Protein AF-0000000075673174 (afdb_homodimer)

Radius of gyration: 34.33 Å; Cα contacts (8 Å, |Δi|>4): 1190; chains: 2; bounding box: 120×98×79 Å

Secondary structure (DSSP, 8-state):
-------------HHHHHHHHHHHHHHHHHHHHHHHHHHHHHHHHHHHHHHHHHHHHHHHHHHHHHTT----HHHHHHHHHHHHHHHHHHHHHTT----TTGGGSPPB----SSS-EEEEEEE----SSSPP-TTTHHHHHHHHHHHHHTTEEEEEEES--HHHHHHHHHHHHHS--TT-SEEEEEEEEEB-SSEEE-TTS-EEEHHHHHGGGSTTT-GGGTTS-EEEEEEEE--GGGGSS-----B------B----SSSEEEEES--TT------SS--HHHHHHHHHHHHHTTTS-HHHHHHHHHHHIIIII----EEEE---SB------/-------------HHHHHHHHHHHHHHHHHHHHHHHHHHHHHHHHHHHHHHHHHHHHHHHHHHHHHHHHS--HHHHHHHHHHHHHHHHHHHHHTT----TTGGGSPPB-----SS-EEEEEEE----SSSPP-TTTHHHHHHHHHHHHHTTEEEEEEES--HHHHHHHHHHHHHS--TT-SEEEEEEEEEB-SSEEE-TTS-EEEHHHHHGGGSTTT-GGGTTS-EEEEEEEE--GGGGS---S---------B----SSSEEEEES--TT------SS--HHHHHHHHHHHHHTTTS-HHHHHHHHHHHIIIII----EEEE---SB------

InterPro domains:
  IPR001309 Peptidase C14, p20 domain [PS50208] (115-237)
  IPR002398 Peptidase C14 family [PTHR10454] (51-331)
  IPR011600 Peptidase C14, caspase domain [PF00656] (116-330)
  IPR015917 Peptidase C14A, caspase catalytic domain [PR00376] (115-128)
  IPR015917 Peptidase C14A, caspase catalytic domain [PR00376] (133-151)
  IPR015917 Peptidase C14A, caspase catalytic domain [PR00376] (151-169)
  IPR015917 Peptidase C14A, caspase catalytic domain [PR00376] (183-191)
  IPR015917 Peptidase C14A, caspase catalytic domain [PR00376] (218-236)
  IPR015917 Peptidase C14A, caspase catalytic domain [PR00376] (323-332)
  IPR015917 Peptidase C14A, caspase catalytic domain [SM00115] (108-333)
  IPR016129 Peptidase family C14A, His active site [PS01121] (177-191)
  IPR029030 Caspase-like domain superfamily [SSF52129] (106-332)
  IPR033139 Peptidase family C14A, cysteine active site [PS01122] (224-235)

pLDDT: mean 72.66, std 25.07, range [25.36, 98.56]

Structure (mmCIF, N/CA/C/O backbone):
data_AF-0000000075673174-model_v1
#
loop_
_entity.id
_entity.type
_entity.pdbx_description
1 polymer Caspase-3-like
#
loop_
_atom_site.group_PDB
_atom_site.id
_atom_site.type_symbol
_atom_site.label_atom_id
_atom_site.label_alt_id
_atom_site.label_comp_id
_atom_site.label_asym_id
_atom_site.label_entity_id
_atom_site.label_seq_id
_atom_site.pdbx_PDB_ins_code
_atom_site.Cartn_x
_atom_site.Cartn_y
_atom_site.Cartn_z
_atom_site.occupancy
_atom_site.B_iso_or_equiv
_atom_site.auth_seq_id
_atom_site.auth_comp_id
_atom_site.auth_asym_id
_atom_site.auth_atom_id
_atom_site.pdbx_PDB_model_num
ATOM 1 N N . MET A 1 1 ? 95.5 70.625 6.941 1 25.73 1 MET A N 1
ATOM 2 C CA . MET A 1 1 ? 94.125 70.188 7.309 1 25.73 1 MET A CA 1
ATOM 3 C C . MET A 1 1 ? 93.312 69.938 6.066 1 25.73 1 MET A C 1
ATOM 5 O O . MET A 1 1 ? 92.688 70.812 5.5 1 25.73 1 MET A O 1
ATOM 9 N N . THR A 1 2 ? 93.812 69 5.137 1 30.03 2 THR A N 1
ATOM 10 C CA . THR A 1 2 ? 93.438 68.625 3.779 1 30.03 2 THR A CA 1
ATOM 11 C C . THR A 1 2 ? 92.125 67.875 3.779 1 30.03 2 THR A C 1
ATOM 13 O O . THR A 1 2 ? 91.938 66.938 4.527 1 30.03 2 THR A O 1
ATOM 16 N N . THR A 1 3 ? 90.938 68.562 3.412 1 28.03 3 THR A N 1
ATOM 17 C CA . THR A 1 3 ? 89.5 68.188 3.443 1 28.03 3 THR A CA 1
ATOM 18 C C . THR A 1 3 ? 89.25 67.062 2.482 1 28.03 3 THR A C 1
ATOM 20 O O . THR A 1 3 ? 89.438 67.188 1.272 1 28.03 3 THR A O 1
ATOM 23 N N . LYS A 1 4 ? 89.438 65.75 2.857 1 29.98 4 LYS A N 1
ATOM 24 C CA . LYS A 1 4 ? 89.188 64.5 2.102 1 29.98 4 LYS A CA 1
ATOM 25 C C . LYS A 1 4 ? 87.75 64.438 1.658 1 29.98 4 LYS A C 1
ATOM 27 O O . LYS A 1 4 ? 86.875 64.312 2.492 1 29.98 4 LYS A O 1
ATOM 32 N N . LYS A 1 5 ? 87.375 65.188 0.517 1 32.97 5 LYS A N 1
ATOM 33 C CA . LYS A 1 5 ? 86.062 65.188 -0.097 1 32.97 5 LYS A CA 1
ATOM 34 C C . LYS A 1 5 ? 85.625 63.781 -0.451 1 32.97 5 LYS A C 1
ATOM 36 O O . LYS A 1 5 ? 86.312 63.062 -1.199 1 32.97 5 LYS A O 1
ATOM 41 N N . SER A 1 6 ? 85 62.969 0.525 1 30.83 6 SER A N 1
ATOM 42 C CA . SER A 1 6 ? 84.438 61.625 0.404 1 30.83 6 SER A CA 1
ATOM 43 C C . SER A 1 6 ? 83.5 61.531 -0.78 1 30.83 6 SER A C 1
ATOM 45 O O . SER A 1 6 ? 82.562 62.344 -0.926 1 30.83 6 SER A O 1
ATOM 47 N N . ARG A 1 7 ? 84 61.125 -2.008 1 33.03 7 ARG A N 1
ATOM 48 C CA . ARG A 1 7 ? 83.312 60.844 -3.273 1 33.03 7 ARG A CA 1
ATOM 49 C C . ARG A 1 7 ? 82.125 59.938 -3.059 1 33.03 7 ARG A C 1
ATOM 51 O O . ARG A 1 7 ? 82.25 58.844 -2.494 1 33.03 7 ARG A O 1
ATOM 58 N N . PHE A 1 8 ? 80.938 60.5 -2.645 1 34.03 8 PHE A N 1
ATOM 59 C CA . PHE A 1 8 ? 79.625 59.812 -2.588 1 34.03 8 PHE A CA 1
ATOM 60 C C . PHE A 1 8 ? 79.375 58.969 -3.824 1 34.03 8 PHE A C 1
ATOM 62 O O . PHE A 1 8 ? 79.75 59.375 -4.941 1 34.03 8 PHE A O 1
ATOM 69 N N . PRO A 1 9 ? 79.688 57.625 -3.684 1 38.25 9 PRO A N 1
ATOM 70 C CA . PRO A 1 9 ? 79.5 56.719 -4.836 1 38.25 9 PRO A CA 1
ATOM 71 C C . PRO A 1 9 ? 78.25 57.062 -5.625 1 38.25 9 PRO A C 1
ATOM 73 O O . PRO A 1 9 ? 77.188 57.312 -5.035 1 38.25 9 PRO A O 1
ATOM 76 N N . SER A 1 10 ? 78.25 57.906 -6.672 1 38.91 10 SER A N 1
ATOM 77 C CA . SER A 1 10 ? 77.375 58.406 -7.703 1 38.91 10 SER A CA 1
ATOM 78 C C . SER A 1 10 ? 76.438 57.312 -8.195 1 38.91 10 SER A C 1
ATOM 80 O O . SER A 1 10 ? 75.5 57.562 -9 1 38.91 10 SER A O 1
ATOM 82 N N . ASP A 1 11 ? 76.938 56 -8.164 1 40.56 11 ASP A N 1
ATOM 83 C CA . ASP A 1 11 ? 76.25 55.094 -9.086 1 40.56 11 ASP A CA 1
ATOM 84 C C . ASP A 1 11 ? 74.812 54.812 -8.594 1 40.56 11 ASP A C 1
ATOM 86 O O . ASP A 1 11 ? 74.5 53.688 -8.172 1 40.56 11 ASP A O 1
ATOM 90 N N . TRP A 1 12 ? 74.125 55.625 -7.742 1 45.06 12 TRP A N 1
ATOM 91 C CA . TRP A 1 12 ? 72.688 55.438 -7.398 1 45.06 12 TRP A CA 1
ATOM 92 C C . TRP A 1 12 ? 71.812 55.375 -8.648 1 45.06 12 TRP A C 1
ATOM 94 O O . TRP A 1 12 ? 71.562 56.406 -9.266 1 45.06 12 TRP A O 1
ATOM 104 N N . ASN A 1 13 ? 72.25 54.406 -9.578 1 51.59 13 ASN A N 1
ATOM 105 C CA . ASN A 1 13 ? 71.562 54.281 -10.844 1 51.59 13 ASN A CA 1
ATOM 106 C C . ASN A 1 13 ? 70.125 53.812 -10.641 1 51.59 13 ASN A C 1
ATOM 108 O O . ASN A 1 13 ? 69.875 52.75 -10.078 1 51.59 13 ASN A O 1
ATOM 112 N N . PRO A 1 14 ? 69.125 54.781 -10.547 1 59.41 14 PRO A N 1
ATOM 113 C CA . PRO A 1 14 ? 67.688 54.5 -10.414 1 59.41 14 PRO A CA 1
ATOM 114 C C . PRO A 1 14 ? 67.25 53.25 -11.18 1 59.41 14 PRO A C 1
ATOM 116 O O . PRO A 1 14 ? 66.312 52.562 -10.766 1 59.41 14 PRO A O 1
ATOM 119 N N . CYS A 1 15 ? 68 52.844 -12.086 1 59.09 15 CYS A N 1
ATOM 120 C CA . CYS A 1 15 ? 67.625 51.688 -12.891 1 59.09 15 CYS A CA 1
ATOM 121 C C . CYS A 1 15 ? 67.938 50.375 -12.141 1 59.09 15 CYS A C 1
ATOM 123 O O . CYS A 1 15 ? 67.188 49.438 -12.219 1 59.09 15 CYS A O 1
ATOM 125 N N . ARG A 1 16 ? 69 50.406 -11.32 1 61 16 ARG A N 1
ATOM 126 C CA . ARG A 1 16 ? 69.375 49.25 -10.547 1 61 16 ARG A CA 1
ATOM 127 C C . ARG A 1 16 ? 68.375 48.969 -9.422 1 61 16 ARG A C 1
ATOM 129 O O . ARG A 1 16 ? 68.062 47.812 -9.133 1 61 16 ARG A O 1
ATOM 136 N N . LEU A 1 17 ? 67.938 50.094 -8.82 1 60.19 17 LEU A N 1
ATOM 137 C CA . LEU A 1 17 ? 66.938 49.938 -7.762 1 60.19 17 LEU A CA 1
ATOM 138 C C . LEU A 1 17 ? 65.625 49.406 -8.32 1 60.19 17 LEU A C 1
ATOM 140 O O . LEU A 1 17 ? 64.938 48.562 -7.688 1 60.19 17 LEU A O 1
ATOM 144 N N . ARG A 1 18 ? 65.312 49.844 -9.492 1 62.47 18 ARG A N 1
ATOM 145 C CA . ARG A 1 18 ? 64.062 49.375 -10.133 1 62.47 18 ARG A CA 1
ATOM 146 C C . ARG A 1 18 ? 64.25 47.906 -10.555 1 62.47 18 ARG A C 1
ATOM 148 O O . ARG A 1 18 ? 63.281 47.125 -10.438 1 62.47 18 ARG A O 1
ATOM 155 N N . LEU A 1 19 ? 65.438 47.562 -10.875 1 66.44 19 LEU A N 1
ATOM 156 C CA . LEU A 1 19 ? 65.688 46.188 -11.25 1 66.44 19 LEU A CA 1
ATOM 157 C C . LEU A 1 19 ? 65.625 45.25 -10.039 1 66.44 19 LEU A C 1
ATOM 159 O O . LEU A 1 19 ? 65.062 44.156 -10.133 1 66.44 19 LEU A O 1
ATOM 163 N N . ALA A 1 20 ? 66.188 45.812 -9.008 1 65.94 20 ALA A N 1
ATOM 164 C CA . ALA A 1 20 ? 66.188 45.031 -7.77 1 65.94 20 ALA A CA 1
ATOM 165 C C . ALA A 1 20 ? 64.75 44.844 -7.262 1 65.94 20 ALA A C 1
ATOM 167 O O . ALA A 1 20 ? 64.375 43.75 -6.805 1 65.94 20 ALA A O 1
ATOM 168 N N . CYS A 1 21 ? 63.969 45.938 -7.43 1 64.56 21 CYS A N 1
ATOM 169 C CA . CYS A 1 21 ? 62.562 45.875 -7.012 1 64.56 21 CYS A CA 1
ATOM 170 C C . CYS A 1 21 ? 61.781 44.906 -7.898 1 64.56 21 CYS A C 1
ATOM 172 O O . CYS A 1 21 ? 60.969 44.125 -7.398 1 64.56 21 CYS A O 1
ATOM 174 N N . LEU A 1 22 ? 62.156 44.875 -9.133 1 65.75 22 LEU A N 1
ATOM 175 C CA . LEU A 1 22 ? 61.438 44 -10.078 1 65.75 22 LEU A CA 1
ATOM 176 C C . LEU A 1 22 ? 61.844 42.562 -9.906 1 65.75 22 LEU A C 1
ATOM 178 O O . LEU A 1 22 ? 61 41.656 -10.016 1 65.75 22 LEU A O 1
ATOM 182 N N . ASN A 1 23 ? 63 42.375 -9.562 1 68.81 23 ASN A N 1
ATOM 183 C CA . ASN A 1 23 ? 63.469 41.031 -9.297 1 68.81 23 ASN A CA 1
ATOM 184 C C . ASN A 1 23 ? 62.844 40.438 -8.031 1 68.81 23 ASN A C 1
ATOM 186 O O . ASN A 1 23 ? 62.469 39.281 -7.996 1 68.81 23 ASN A O 1
ATOM 190 N N . ARG A 1 24 ? 62.75 41.344 -7.109 1 66.12 24 ARG A N 1
ATOM 191 C CA . ARG A 1 24 ? 62.094 40.938 -5.871 1 66.12 24 ARG A CA 1
ATOM 192 C C . ARG A 1 24 ? 60.625 40.594 -6.105 1 66.12 24 ARG A C 1
ATOM 194 O O . ARG A 1 24 ? 60.094 39.625 -5.559 1 66.12 24 ARG A O 1
ATOM 201 N N . MET A 1 25 ? 60.062 41.375 -6.914 1 66 25 MET A N 1
ATOM 202 C CA . MET A 1 25 ? 58.656 41.156 -7.25 1 66 25 MET A CA 1
ATOM 203 C C . MET A 1 25 ? 58.5 39.875 -8.062 1 66 25 MET A C 1
ATOM 205 O O . MET A 1 25 ? 57.562 39.125 -7.84 1 66 25 MET A O 1
ATOM 209 N N . LEU A 1 26 ? 59.438 39.594 -8.836 1 66.56 26 LEU A N 1
ATOM 210 C CA . LEU A 1 26 ? 59.406 38.375 -9.656 1 66.56 26 LEU A CA 1
ATOM 211 C C . LEU A 1 26 ? 59.625 37.125 -8.797 1 66.56 26 LEU A C 1
ATOM 213 O O . LEU A 1 26 ? 58.938 36.125 -8.977 1 66.56 26 LEU A O 1
ATOM 217 N N . THR A 1 27 ? 60.531 37.375 -7.965 1 70.75 27 THR A N 1
ATOM 218 C CA . THR A 1 27 ? 60.812 36.25 -7.078 1 70.75 27 THR A CA 1
ATOM 219 C C . THR A 1 27 ? 59.594 35.969 -6.199 1 70.75 27 THR A C 1
ATOM 221 O O . THR A 1 27 ? 59.25 34.781 -5.984 1 70.75 27 THR A O 1
ATOM 224 N N . HIS A 1 28 ? 59.031 37.031 -5.754 1 71.75 28 HIS A N 1
ATOM 225 C CA . HIS A 1 28 ? 57.844 36.875 -4.914 1 71.75 28 HIS A CA 1
ATOM 226 C C . HIS A 1 28 ? 56.688 36.25 -5.695 1 71.75 28 HIS A C 1
ATOM 228 O O . HIS A 1 28 ? 55.969 35.375 -5.191 1 71.75 28 HIS A O 1
ATOM 234 N N . THR A 1 29 ? 56.594 36.594 -6.852 1 69.5 29 THR A N 1
ATOM 235 C CA . THR A 1 29 ? 55.5 36.062 -7.691 1 69.5 29 THR A CA 1
ATOM 236 C C . THR A 1 29 ? 55.781 34.625 -8.086 1 69.5 29 THR A C 1
ATOM 238 O O . THR A 1 29 ? 54.844 33.812 -8.172 1 69.5 29 THR A O 1
ATOM 241 N N . GLU A 1 30 ? 56.969 34.312 -8.172 1 73.56 30 GLU A N 1
ATOM 242 C CA . GLU A 1 30 ? 57.344 32.938 -8.484 1 73.56 30 GLU A CA 1
ATOM 243 C C . GLU A 1 30 ? 57.094 32.031 -7.301 1 73.56 30 GLU A C 1
ATOM 245 O O . GLU A 1 30 ? 56.656 30.891 -7.477 1 73.56 30 GLU A O 1
ATOM 250 N N . GLU A 1 31 ? 57.312 32.562 -6.227 1 73.19 31 GLU A N 1
ATOM 251 C CA . GLU A 1 31 ? 57.062 31.812 -5.008 1 73.19 31 GLU A CA 1
ATOM 252 C C . GLU A 1 31 ? 55.562 31.578 -4.82 1 73.19 31 GLU A C 1
ATOM 254 O O . GLU A 1 31 ? 55.125 30.484 -4.453 1 73.19 31 GLU A O 1
ATOM 259 N N . ARG A 1 32 ? 54.906 32.594 -5.109 1 72 32 ARG A N 1
ATOM 260 C CA . ARG A 1 32 ? 53.438 32.469 -5.016 1 72 32 ARG A CA 1
ATOM 261 C C . ARG A 1 32 ? 52.906 31.5 -6.062 1 72 32 ARG A C 1
ATOM 263 O O . ARG A 1 32 ? 52 30.719 -5.781 1 72 32 ARG A O 1
ATOM 270 N N . LEU A 1 33 ? 53.531 31.469 -7.129 1 67.25 33 LEU A N 1
ATOM 271 C CA . LEU A 1 33 ? 53.188 30.547 -8.195 1 67.25 33 LEU A CA 1
ATOM 272 C C . LEU A 1 33 ? 53.469 29.109 -7.801 1 67.25 33 LEU A C 1
ATOM 274 O O . LEU A 1 33 ? 52.688 28.203 -8.062 1 67.25 33 LEU A O 1
ATOM 278 N N . ALA A 1 34 ? 54.531 29.047 -7.227 1 74 34 ALA A N 1
ATOM 279 C CA . ALA A 1 34 ? 54.938 27.719 -6.766 1 74 34 ALA A CA 1
ATOM 280 C C . ALA A 1 34 ? 53.938 27.203 -5.703 1 74 34 ALA A C 1
ATOM 282 O O . ALA A 1 34 ? 53.562 26.031 -5.723 1 74 34 ALA A O 1
ATOM 283 N N . GLU A 1 35 ? 53.531 28.031 -4.863 1 74.06 35 GLU A N 1
ATOM 284 C CA . GLU A 1 35 ? 52.562 27.688 -3.828 1 74.06 35 GLU A CA 1
ATOM 285 C C . GLU A 1 35 ? 51.219 27.312 -4.441 1 74.06 35 GLU A C 1
ATOM 287 O O . GLU A 1 35 ? 50.594 26.359 -3.998 1 74.06 35 GLU A O 1
ATOM 292 N N . MET A 1 36 ? 50.906 28 -5.418 1 70.62 36 MET A N 1
ATOM 293 C CA . MET A 1 36 ? 49.625 27.734 -6.078 1 70.62 36 MET A CA 1
ATOM 294 C C . MET A 1 36 ? 49.688 26.422 -6.844 1 70.62 36 MET A C 1
ATOM 296 O O . MET A 1 36 ? 48.688 25.672 -6.863 1 70.62 36 MET A O 1
ATOM 300 N N . ARG A 1 37 ? 50.875 26.188 -7.328 1 72.44 37 ARG A N 1
ATOM 301 C CA . ARG A 1 37 ? 51.031 24.906 -8.016 1 72.44 37 ARG A CA 1
ATOM 302 C C . ARG A 1 37 ? 50.906 23.734 -7.035 1 72.44 37 ARG A C 1
ATOM 304 O O . ARG A 1 37 ? 50.281 22.734 -7.348 1 72.44 37 ARG A O 1
ATOM 311 N N . GLU A 1 38 ? 51.406 23.953 -5.988 1 74.25 38 GLU A N 1
ATOM 312 C CA . GLU A 1 38 ? 51.312 22.938 -4.953 1 74.25 38 GLU A CA 1
ATOM 313 C C . GLU A 1 38 ? 49.875 22.75 -4.488 1 74.25 38 GLU A C 1
ATOM 315 O O . GLU A 1 38 ? 49.438 21.625 -4.266 1 74.25 38 GLU A O 1
ATOM 320 N N . ARG A 1 39 ? 49.281 23.812 -4.375 1 70.94 39 ARG A N 1
ATOM 321 C CA . ARG A 1 39 ? 47.875 23.766 -3.961 1 70.94 39 ARG A CA 1
ATOM 322 C C . ARG A 1 39 ? 47 23.094 -5.027 1 70.94 39 ARG A C 1
ATOM 324 O O . ARG A 1 39 ? 46.125 22.312 -4.703 1 70.94 39 ARG A O 1
ATOM 331 N N . VAL A 1 40 ? 47.344 23.359 -6.215 1 66.44 40 VAL A N 1
ATOM 332 C CA . VAL A 1 40 ? 46.594 22.75 -7.316 1 66.44 40 VAL A CA 1
ATOM 333 C C . VAL A 1 40 ? 46.844 21.234 -7.312 1 66.44 40 VAL A C 1
ATOM 335 O O . VAL A 1 40 ? 45.906 20.453 -7.477 1 66.44 40 VAL A O 1
ATOM 338 N N . LEU A 1 41 ? 48.031 20.953 -7.09 1 71.69 41 LEU A N 1
ATOM 339 C CA . LEU A 1 41 ? 48.344 19.531 -7.047 1 71.69 41 LEU A CA 1
ATOM 340 C C . LEU A 1 41 ? 47.656 18.844 -5.883 1 71.69 41 LEU A C 1
ATOM 342 O O . LEU A 1 41 ? 47.125 17.734 -6.035 1 71.69 41 LEU A O 1
ATOM 346 N N . ALA A 1 42 ? 47.688 19.5 -4.805 1 72.38 42 ALA A N 1
ATOM 347 C CA . ALA A 1 42 ? 47.031 18.953 -3.633 1 72.38 42 ALA A CA 1
ATOM 348 C C . ALA A 1 42 ? 45.531 18.828 -3.865 1 72.38 42 ALA A C 1
ATOM 350 O O . ALA A 1 42 ? 44.906 17.828 -3.508 1 72.38 42 ALA A O 1
ATOM 351 N N . LEU A 1 43 ? 44.969 19.797 -4.445 1 67.62 43 LEU A N 1
ATOM 352 C CA . LEU A 1 43 ? 43.531 19.797 -4.723 1 67.62 43 LEU A CA 1
ATOM 353 C C . LEU A 1 43 ? 43.188 18.75 -5.777 1 67.62 43 LEU A C 1
ATOM 355 O O . LEU A 1 43 ? 42.156 18.094 -5.68 1 67.62 43 LEU A O 1
ATOM 359 N N . THR A 1 44 ? 44.031 18.625 -6.719 1 68.12 44 THR A N 1
ATOM 360 C CA . THR A 1 44 ? 43.812 17.594 -7.738 1 68.12 44 THR A CA 1
ATOM 361 C C . THR A 1 44 ? 43.875 16.203 -7.121 1 68.12 44 THR A C 1
ATOM 363 O O . THR A 1 44 ? 43.062 15.344 -7.449 1 68.12 44 THR A O 1
ATOM 366 N N . GLN A 1 45 ? 44.812 16.094 -6.332 1 69.56 45 GLN A N 1
ATOM 367 C CA . GLN A 1 45 ? 44.906 14.805 -5.652 1 69.56 45 GLN A CA 1
ATOM 368 C C . GLN A 1 45 ? 43.688 14.555 -4.777 1 69.56 45 GLN A C 1
ATOM 370 O O . GLN A 1 45 ? 43.125 13.445 -4.75 1 69.56 45 GLN A O 1
ATOM 375 N N . LYS A 1 46 ? 43.375 15.57 -4.023 1 68.88 46 LYS A N 1
ATOM 376 C CA . LYS A 1 46 ? 42.156 15.445 -3.213 1 68.88 46 LYS A CA 1
ATOM 377 C C . LYS A 1 46 ? 40.938 15.18 -4.086 1 68.88 46 LYS A C 1
ATOM 379 O O . LYS A 1 46 ? 40.062 14.375 -3.732 1 68.88 46 LYS A O 1
ATOM 384 N N . LEU A 1 47 ? 40.875 15.82 -5.109 1 64.19 47 LEU A N 1
ATOM 385 C CA . LEU A 1 47 ? 39.781 15.602 -6.062 1 64.19 47 LEU A CA 1
ATOM 386 C C . LEU A 1 47 ? 39.812 14.172 -6.602 1 64.19 47 LEU A C 1
ATOM 388 O O . LEU A 1 47 ? 38.781 13.531 -6.73 1 64.19 47 LEU A O 1
ATOM 392 N N . ASP A 1 48 ? 40.938 13.805 -6.98 1 70.69 48 ASP A N 1
ATOM 393 C CA . ASP A 1 48 ? 41.062 12.422 -7.438 1 70.69 48 ASP A CA 1
ATOM 394 C C . ASP A 1 48 ? 40.625 11.438 -6.355 1 70.69 48 ASP A C 1
ATOM 396 O O . ASP A 1 48 ? 39.938 10.469 -6.645 1 70.69 48 ASP A O 1
ATOM 400 N N . ASN A 1 49 ? 41.125 11.719 -5.191 1 67.56 49 ASN A N 1
ATOM 401 C CA . ASN A 1 49 ? 40.719 10.844 -4.094 1 67.56 49 ASN A CA 1
ATOM 402 C C . ASN A 1 49 ? 39.219 10.859 -3.867 1 67.56 49 ASN A C 1
ATOM 404 O O . ASN A 1 49 ? 38.594 9.812 -3.693 1 67.56 49 ASN A O 1
ATOM 408 N N . VAL A 1 50 ? 38.75 12.094 -3.877 1 64.69 50 VAL A N 1
ATOM 409 C CA . VAL A 1 50 ? 37.312 12.211 -3.645 1 64.69 50 VAL A CA 1
ATOM 410 C C . VAL A 1 50 ? 36.562 11.633 -4.832 1 64.69 50 VAL A C 1
ATOM 412 O O . VAL A 1 50 ? 35.5 10.984 -4.66 1 64.69 50 VAL A O 1
ATOM 415 N N . THR A 1 51 ? 37.031 11.789 -5.941 1 66.88 51 THR A N 1
ATOM 416 C CA . THR A 1 51 ? 36.438 11.195 -7.125 1 66.88 51 THR A CA 1
ATOM 417 C C . THR A 1 51 ? 36.5 9.672 -7.062 1 66.88 51 THR A C 1
ATOM 419 O O . THR A 1 51 ? 35.562 8.977 -7.422 1 66.88 51 THR A O 1
ATOM 422 N N . GLN A 1 52 ? 37.625 9.258 -6.742 1 66.56 52 GLN A N 1
ATOM 423 C CA . GLN A 1 52 ? 37.719 7.812 -6.57 1 66.56 52 GLN A CA 1
ATOM 424 C C . GLN A 1 52 ? 36.781 7.312 -5.488 1 66.56 52 GLN A C 1
ATOM 426 O O . GLN A 1 52 ? 36.125 6.277 -5.66 1 66.56 52 GLN A O 1
ATOM 431 N N . GLU A 1 53 ? 36.812 8.008 -4.418 1 64.12 53 GLU A N 1
ATOM 432 C CA . GLU A 1 53 ? 35.875 7.645 -3.381 1 64.12 53 GLU A CA 1
ATOM 433 C C . GLU A 1 53 ? 34.438 7.73 -3.9 1 64.12 53 GLU A C 1
ATOM 435 O O . GLU A 1 53 ? 33.594 6.867 -3.598 1 64.12 53 GLU A O 1
ATOM 440 N N . LYS A 1 54 ? 34.188 8.727 -4.602 1 60.16 54 LYS A N 1
ATOM 441 C CA . LYS A 1 54 ? 32.906 8.836 -5.262 1 60.16 54 LYS A CA 1
ATOM 442 C C . LYS A 1 54 ? 32.688 7.68 -6.227 1 60.16 54 LYS A C 1
ATOM 444 O O . LYS A 1 54 ? 31.578 7.102 -6.266 1 60.16 54 LYS A O 1
ATOM 449 N N . GLU A 1 55 ? 33.625 7.473 -7.039 1 64.81 55 GLU A N 1
ATOM 450 C CA . GLU A 1 55 ? 33.469 6.34 -7.953 1 64.81 55 GLU A CA 1
ATOM 451 C C . GLU A 1 55 ? 33.312 5.031 -7.188 1 64.81 55 GLU A C 1
ATOM 453 O O . GLU A 1 55 ? 32.531 4.172 -7.586 1 64.81 55 GLU A O 1
ATOM 458 N N . GLU A 1 56 ? 34.062 4.875 -6.281 1 63.16 56 GLU A N 1
ATOM 459 C CA . GLU A 1 56 ? 33.844 3.697 -5.445 1 63.16 56 GLU A CA 1
ATOM 460 C C . GLU A 1 56 ? 32.469 3.709 -4.805 1 63.16 56 GLU A C 1
ATOM 462 O O . GLU A 1 56 ? 31.797 2.676 -4.742 1 63.16 56 GLU A O 1
ATOM 467 N N . LEU A 1 57 ? 32.094 4.859 -4.289 1 55.41 57 LEU A N 1
ATOM 468 C CA . LEU A 1 57 ? 30.734 4.98 -3.791 1 55.41 57 LEU A CA 1
ATOM 469 C C . LEU A 1 57 ? 29.734 4.809 -4.922 1 55.41 57 LEU A C 1
ATOM 471 O O . LEU A 1 57 ? 28.688 4.172 -4.738 1 55.41 57 LEU A O 1
ATOM 475 N N . GLN A 1 58 ? 30.031 5.285 -6.039 1 61.06 58 GLN A N 1
ATOM 476 C CA . GLN A 1 58 ? 29.203 5.062 -7.219 1 61.06 58 GLN A CA 1
ATOM 477 C C . GLN A 1 58 ? 29.219 3.594 -7.633 1 61.06 58 GLN A C 1
ATOM 479 O O . GLN A 1 58 ? 28.188 3.029 -7.984 1 61.06 58 GLN A O 1
ATOM 484 N N . ALA A 1 59 ? 30.281 3.064 -7.832 1 56.91 59 ALA A N 1
ATOM 485 C CA . ALA A 1 59 ? 30.359 1.63 -8.094 1 56.91 59 ALA A CA 1
ATOM 486 C C . ALA A 1 59 ? 29.625 0.832 -7.023 1 56.91 59 ALA A C 1
ATOM 488 O O . ALA A 1 59 ? 28.938 -0.15 -7.332 1 56.91 59 ALA A O 1
ATOM 489 N N . ARG A 1 60 ? 29.828 1.236 -5.914 1 49.84 60 ARG A N 1
ATOM 490 C CA . ARG A 1 60 ? 29.062 0.603 -4.855 1 49.84 60 ARG A CA 1
ATOM 491 C C . ARG A 1 60 ? 27.562 0.901 -5.016 1 49.84 60 ARG A C 1
ATOM 493 O O . ARG A 1 60 ? 26.734 0.026 -4.801 1 49.84 60 ARG A O 1
ATOM 500 N N . VAL A 1 61 ? 27.297 2.039 -5.473 1 45.78 61 VAL A N 1
ATOM 501 C CA . VAL A 1 61 ? 25.938 2.371 -5.852 1 45.78 61 VAL A CA 1
ATOM 502 C C . VAL A 1 61 ? 25.547 1.611 -7.121 1 45.78 61 VAL A C 1
ATOM 504 O O . VAL A 1 61 ? 24.453 1.054 -7.211 1 45.78 61 VAL A O 1
ATOM 507 N N . GLU A 1 62 ? 26.25 1.609 -8.148 1 49.94 62 GLU A N 1
ATOM 508 C CA . GLU A 1 62 ? 26 0.844 -9.367 1 49.94 62 GLU A CA 1
ATOM 509 C C . GLU A 1 62 ? 25.984 -0.655 -9.078 1 49.94 62 GLU A C 1
ATOM 511 O O . GLU A 1 62 ? 25.156 -1.388 -9.625 1 49.94 62 GLU A O 1
ATOM 516 N N . GLU A 1 63 ? 26.906 -1.131 -8.609 1 47.25 63 GLU A N 1
ATOM 517 C CA . GLU A 1 63 ? 26.859 -2.523 -8.172 1 47.25 63 GLU A CA 1
ATOM 518 C C . GLU A 1 63 ? 25.609 -2.809 -7.352 1 47.25 63 GLU A C 1
ATOM 520 O O . GLU A 1 63 ? 24.984 -3.859 -7.508 1 47.25 63 GLU A O 1
ATOM 525 N N . PHE A 1 64 ? 25.312 -1.894 -6.551 1 36.69 64 PHE A N 1
ATOM 526 C CA . PHE A 1 64 ? 23.984 -1.949 -5.934 1 36.69 64 PHE A CA 1
ATOM 527 C C . PHE A 1 64 ? 22.891 -1.789 -6.98 1 36.69 64 PHE A C 1
ATOM 529 O O . PHE A 1 64 ? 21.875 -2.49 -6.938 1 36.69 64 PHE A O 1
ATOM 536 N N . GLU A 1 65 ? 23 -0.988 -8.016 1 41.41 65 GLU A N 1
ATOM 537 C CA . GLU A 1 65 ? 22.094 -0.821 -9.141 1 41.41 65 GLU A CA 1
ATOM 538 C C . GLU A 1 65 ? 22.203 -1.988 -10.117 1 41.41 65 GLU A C 1
ATOM 540 O O . GLU A 1 65 ? 21.188 -2.459 -10.648 1 41.41 65 GLU A O 1
ATOM 545 N N . ARG A 1 66 ? 23.109 -2.396 -10.797 1 40.84 66 ARG A N 1
ATOM 546 C CA . ARG A 1 66 ? 23.297 -3.578 -11.633 1 40.84 66 ARG A CA 1
ATOM 547 C C . ARG A 1 66 ? 22.781 -4.832 -10.93 1 40.84 66 ARG A C 1
ATOM 549 O O . ARG A 1 66 ? 22.156 -5.695 -11.547 1 40.84 66 ARG A O 1
ATOM 556 N N . ARG A 1 67 ? 23.141 -5.121 -9.938 1 34.59 67 ARG A N 1
ATOM 557 C CA . ARG A 1 67 ? 22.453 -6.148 -9.164 1 34.59 67 ARG A CA 1
ATOM 558 C C . ARG A 1 67 ? 20.969 -5.809 -9.016 1 34.59 67 ARG A C 1
ATOM 560 O O . ARG A 1 67 ? 20.125 -6.703 -8.961 1 34.59 67 ARG A O 1
ATOM 567 N N . GLN A 1 68 ? 20.594 -4.562 -9.25 1 30.91 68 GLN A N 1
ATOM 568 C CA . GLN A 1 68 ? 19.219 -4.109 -9.492 1 30.91 68 GLN A CA 1
ATOM 569 C C . GLN A 1 68 ? 18.969 -3.898 -10.977 1 30.91 68 GLN A C 1
ATOM 571 O O . GLN A 1 68 ? 17.828 -4.016 -11.438 1 30.91 68 GLN A O 1
ATOM 576 N N . GLY A 1 69 ? 19.688 -3.295 -12.062 1 32.72 69 GLY A N 1
ATOM 577 C CA . GLY A 1 69 ? 19.516 -2.744 -13.398 1 32.72 69 GLY A CA 1
ATOM 578 C C . GLY A 1 69 ? 19.859 -3.732 -14.5 1 32.72 69 GLY A C 1
ATOM 579 O O . GLY A 1 69 ? 21.031 -3.939 -14.812 1 32.72 69 GLY A O 1
ATOM 580 N N . LEU A 1 70 ? 19.422 -4.762 -15.18 1 31.77 70 LEU A N 1
ATOM 581 C CA . LEU A 1 70 ? 19.625 -4.945 -16.609 1 31.77 70 LEU A CA 1
ATOM 582 C C . LEU A 1 70 ? 19.266 -3.674 -17.375 1 31.77 70 LEU A C 1
ATOM 584 O O . LEU A 1 70 ? 18.375 -2.934 -16.984 1 31.77 70 LEU A O 1
ATOM 588 N N . SER A 1 71 ? 20.016 -3.119 -18.547 1 29.2 71 SER A N 1
ATOM 589 C CA . SER A 1 71 ? 20.25 -1.835 -19.203 1 29.2 71 SER A CA 1
ATOM 590 C C . SER A 1 71 ? 19.016 -1.354 -19.938 1 29.2 71 SER A C 1
ATOM 592 O O . SER A 1 71 ? 19.109 -0.679 -20.969 1 29.2 71 SER A O 1
ATOM 594 N N . PRO A 1 72 ? 17.75 -1.174 -19.531 1 27.81 72 PRO A N 1
ATOM 595 C CA . PRO A 1 72 ? 16.5 -0.866 -20.25 1 27.81 72 PRO A CA 1
ATOM 596 C C . PRO A 1 72 ? 16.5 0.539 -20.844 1 27.81 72 PRO A C 1
ATOM 598 O O . PRO A 1 72 ? 15.445 1.051 -21.219 1 27.81 72 PRO A O 1
ATOM 601 N N . ASP A 1 73 ? 17.469 1.138 -21.266 1 30.66 73 ASP A N 1
ATOM 602 C CA . ASP A 1 73 ? 17.484 2.531 -21.703 1 30.66 73 ASP A CA 1
ATOM 603 C C . ASP A 1 73 ? 16.703 2.709 -23 1 30.66 73 ASP A C 1
ATOM 605 O O . ASP A 1 73 ? 15.953 3.676 -23.156 1 30.66 73 ASP A O 1
ATOM 609 N N . GLU A 1 74 ? 16.984 1.996 -24.094 1 30.61 74 GLU A N 1
ATOM 610 C CA . GLU A 1 74 ? 16.422 2.193 -25.422 1 30.61 74 GLU A CA 1
ATOM 611 C C . GLU A 1 74 ? 14.938 1.854 -25.453 1 30.61 74 GLU A C 1
ATOM 613 O O . GLU A 1 74 ? 14.156 2.527 -26.141 1 30.61 74 GLU A O 1
ATOM 618 N N . THR A 1 75 ? 14.547 0.807 -24.828 1 27.31 75 THR A N 1
ATOM 619 C CA . THR A 1 75 ? 13.164 0.328 -24.828 1 27.31 75 THR A CA 1
ATOM 620 C C . THR A 1 75 ? 12.273 1.26 -24 1 27.31 75 THR A C 1
ATOM 622 O O . THR A 1 75 ? 11.094 1.415 -24.297 1 27.31 75 THR A O 1
ATOM 625 N N . VAL A 1 76 ? 12.844 2.01 -23.188 1 28.31 76 VAL A N 1
ATOM 626 C CA . VAL A 1 76 ? 12.078 2.959 -22.375 1 28.31 76 VAL A CA 1
ATOM 627 C C . VAL A 1 76 ? 11.711 4.172 -23.234 1 28.31 76 VAL A C 1
ATOM 629 O O . VAL A 1 76 ? 10.57 4.645 -23.188 1 28.31 76 VAL A O 1
ATOM 632 N N . ARG A 1 77 ? 12.484 4.633 -24.141 1 32.16 77 ARG A N 1
ATOM 633 C CA . ARG A 1 77 ? 12.148 5.746 -25.016 1 32.16 77 ARG A CA 1
ATOM 634 C C . ARG A 1 77 ? 11.039 5.363 -25.984 1 32.16 77 ARG A C 1
ATOM 636 O O . ARG A 1 77 ? 10.133 6.152 -26.25 1 32.16 77 ARG A O 1
ATOM 643 N N . ALA A 1 78 ? 11.109 4.191 -26.531 1 30.17 78 ALA A N 1
ATOM 644 C CA . ALA A 1 78 ? 10.078 3.719 -27.453 1 30.17 78 ALA A CA 1
ATOM 645 C C . ALA A 1 78 ? 8.75 3.52 -26.734 1 30.17 78 ALA A C 1
ATOM 647 O O . ALA A 1 78 ? 7.688 3.871 -27.266 1 30.17 78 ALA A O 1
ATOM 648 N N . MET A 1 79 ? 8.797 3.156 -25.531 1 28.67 79 MET A N 1
ATOM 649 C CA . MET A 1 79 ? 7.574 2.896 -24.781 1 28.67 79 MET A CA 1
ATOM 650 C C . MET A 1 79 ? 6.965 4.195 -24.266 1 28.67 79 MET A C 1
ATOM 652 O O . MET A 1 79 ? 5.742 4.32 -24.172 1 28.67 79 MET A O 1
ATOM 656 N N . GLU A 1 80 ? 7.66 5.223 -24.125 1 33.84 80 GLU A N 1
ATOM 657 C CA . GLU A 1 80 ? 7.129 6.551 -23.812 1 33.84 80 GLU A CA 1
ATOM 658 C C . GLU A 1 80 ? 6.359 7.121 -25.016 1 33.84 80 GLU A C 1
ATOM 660 O O . GLU A 1 80 ? 5.281 7.691 -24.844 1 33.84 80 GLU A O 1
ATOM 665 N N . SER A 1 81 ? 6.895 6.996 -26.141 1 36.22 81 SER A N 1
ATOM 666 C CA . SER A 1 81 ? 6.227 7.477 -27.344 1 36.22 81 SER A CA 1
ATOM 667 C C . SER A 1 81 ? 4.922 6.723 -27.594 1 36.22 81 SER A C 1
ATOM 669 O O . SER A 1 81 ? 3.912 7.324 -27.953 1 36.22 81 SER A O 1
ATOM 671 N N . GLU A 1 82 ? 4.973 5.445 -27.453 1 30.95 82 GLU A N 1
ATOM 672 C CA . GLU A 1 82 ? 3.766 4.652 -27.656 1 30.95 82 GLU A CA 1
ATOM 673 C C . GLU A 1 82 ? 2.742 4.902 -26.562 1 30.95 82 GLU A C 1
ATOM 675 O O . GLU A 1 82 ? 1.542 4.992 -26.828 1 30.95 82 GLU A O 1
ATOM 680 N N . ASN A 1 83 ? 3.135 5.141 -25.391 1 29.95 83 ASN A N 1
ATOM 681 C CA . ASN A 1 83 ? 2.219 5.465 -24.312 1 29.95 83 ASN A CA 1
ATOM 682 C C . ASN A 1 83 ? 1.587 6.844 -24.5 1 29.95 83 ASN A C 1
ATOM 684 O O . ASN A 1 83 ? 0.401 7.031 -24.219 1 29.95 83 ASN A O 1
ATOM 688 N N . GLU A 1 84 ? 2.273 7.754 -25.016 1 34.69 84 GLU A N 1
ATOM 689 C CA . GLU A 1 84 ? 1.677 9.016 -25.453 1 34.69 84 GLU A CA 1
ATOM 690 C C . GLU A 1 84 ? 0.613 8.789 -26.516 1 34.69 84 GLU A C 1
ATOM 692 O O . GLU A 1 84 ? -0.449 9.414 -26.484 1 34.69 84 GLU A O 1
ATOM 697 N N . ARG A 1 85 ? 0.91 7.93 -27.469 1 32.84 85 ARG A N 1
ATOM 698 C CA . ARG A 1 85 ? -0.065 7.629 -28.516 1 32.84 85 ARG A CA 1
ATOM 699 C C . ARG A 1 85 ? -1.306 6.965 -27.922 1 32.84 85 ARG A C 1
ATOM 701 O O . ARG A 1 85 ? -2.434 7.332 -28.266 1 32.84 85 ARG A O 1
ATOM 708 N N . LEU A 1 86 ? -1.133 6.055 -27.078 1 29.3 86 LEU A N 1
ATOM 709 C CA . LEU A 1 86 ? -2.281 5.332 -26.531 1 29.3 86 LEU A CA 1
ATOM 710 C C . LEU A 1 86 ? -3.072 6.207 -25.578 1 29.3 86 LEU A C 1
ATOM 712 O O . LEU A 1 86 ? -4.305 6.16 -25.547 1 29.3 86 LEU A O 1
ATOM 716 N N . ARG A 1 87 ? -2.545 7.16 -24.969 1 29.45 87 ARG A N 1
ATOM 717 C CA . ARG A 1 87 ? -3.258 8.164 -24.188 1 29.45 87 ARG A CA 1
ATOM 718 C C . ARG A 1 87 ? -4.176 9 -25.078 1 29.45 87 ARG A C 1
ATOM 720 O O . ARG A 1 87 ? -5.324 9.266 -24.703 1 29.45 87 ARG A O 1
ATOM 727 N N . HIS A 1 88 ? -3.688 9.328 -26.125 1 29.19 88 HIS A N 1
ATOM 728 C CA . HIS A 1 88 ? -4.508 10.086 -27.062 1 29.19 88 HIS A CA 1
ATOM 729 C C . HIS A 1 88 ? -5.715 9.273 -27.516 1 29.19 88 HIS A C 1
ATOM 731 O O . HIS A 1 88 ? -6.816 9.812 -27.656 1 29.19 88 HIS A O 1
ATOM 737 N N . GLU A 1 89 ? -5.48 8.078 -27.797 1 29.23 89 GLU A N 1
ATOM 738 C CA . GLU A 1 89 ? -6.59 7.293 -28.344 1 29.23 89 GLU A CA 1
ATOM 739 C C . GLU A 1 89 ? -7.656 7.035 -27.266 1 29.23 89 GLU A C 1
ATOM 741 O O . GLU A 1 89 ? -8.852 7.039 -27.578 1 29.23 89 GLU A O 1
ATOM 746 N N . LEU A 1 90 ? -7.227 6.887 -26.109 1 26.88 90 LEU A N 1
ATOM 747 C CA . LEU A 1 90 ? -8.195 6.562 -25.078 1 26.88 90 LEU A CA 1
ATOM 748 C C . LEU A 1 90 ? -9.016 7.789 -24.688 1 26.88 90 LEU A C 1
ATOM 750 O O . LEU A 1 90 ? -10.195 7.676 -24.344 1 26.88 90 LEU A O 1
ATOM 754 N N . TYR A 1 91 ? -8.594 9.008 -24.766 1 25.98 91 TYR A N 1
ATOM 755 C CA . TYR A 1 91 ? -9.406 10.195 -24.531 1 25.98 91 TYR A CA 1
ATOM 756 C C . TYR A 1 91 ? -10.594 10.242 -25.484 1 25.98 91 TYR A C 1
ATOM 758 O O . TYR A 1 91 ? -11.617 10.859 -25.188 1 25.98 91 TYR A O 1
ATOM 766 N N . LYS A 1 92 ? -10.5 9.844 -26.719 1 26.19 92 LYS A N 1
ATOM 767 C CA . LYS A 1 92 ? -11.578 10.07 -27.672 1 26.19 92 LYS A CA 1
ATOM 768 C C . LYS A 1 92 ? -12.82 9.258 -27.297 1 26.19 92 LYS A C 1
ATOM 770 O O . LYS A 1 92 ? -13.945 9.68 -27.562 1 26.19 92 LYS A O 1
ATOM 775 N N . LYS A 1 93 ? -12.719 8.008 -26.938 1 27.45 93 LYS A N 1
ATOM 776 C CA . LYS A 1 93 ? -13.961 7.242 -27 1 27.45 93 LYS A CA 1
ATOM 777 C C . LYS A 1 93 ? -14.875 7.574 -25.828 1 27.45 93 LYS A C 1
ATOM 779 O O . LYS A 1 93 ? -15.992 7.059 -25.734 1 27.45 93 LYS A O 1
ATOM 784 N N . ARG A 1 94 ? -14.438 8.078 -24.672 1 28.48 94 ARG A N 1
ATOM 785 C CA . ARG A 1 94 ? -15.266 7.875 -23.484 1 28.48 94 ARG A CA 1
ATOM 786 C C . ARG A 1 94 ? -16.375 8.914 -23.406 1 28.48 94 ARG A C 1
ATOM 788 O O . ARG A 1 94 ? -17.016 9.07 -22.375 1 28.48 94 ARG A O 1
ATOM 795 N N . HIS A 1 95 ? -16.719 9.727 -24.281 1 26.83 95 HIS A N 1
ATOM 796 C CA . HIS A 1 95 ? -17.672 10.75 -23.875 1 26.83 95 HIS A CA 1
ATOM 797 C C . HIS A 1 95 ? -19.094 10.18 -23.781 1 26.83 95 HIS A C 1
ATOM 799 O O . HIS A 1 95 ? -20.062 10.93 -23.797 1 26.83 95 HIS A O 1
ATOM 805 N N . ASP A 1 96 ? -19.375 8.93 -23.828 1 27.56 96 ASP A N 1
ATOM 806 C CA . ASP A 1 96 ? -20.828 8.836 -23.828 1 27.56 96 ASP A CA 1
ATOM 807 C C . ASP A 1 96 ? -21.406 9.188 -22.469 1 27.56 96 ASP A C 1
ATOM 809 O O . ASP A 1 96 ? -20.797 8.898 -21.438 1 27.56 96 ASP A O 1
ATOM 813 N N . PRO A 1 97 ? -22.562 9.891 -22.203 1 29.98 97 PRO A N 1
ATOM 814 C CA . PRO A 1 97 ? -23.297 10.531 -21.109 1 29.98 97 PRO A CA 1
ATOM 815 C C . PRO A 1 97 ? -23.766 9.523 -20.047 1 29.98 97 PRO A C 1
ATOM 817 O O . PRO A 1 97 ? -24.734 9.789 -19.344 1 29.98 97 PRO A O 1
ATOM 820 N N . VAL A 1 98 ? -23.266 8.32 -19.766 1 32.38 98 VAL A N 1
ATOM 821 C CA . VAL A 1 98 ? -23.938 7.453 -18.797 1 32.38 98 VAL A CA 1
ATOM 822 C C . VAL A 1 98 ? -24.047 8.164 -17.453 1 32.38 98 VAL A C 1
ATOM 824 O O . VAL A 1 98 ? -23.266 9.07 -17.141 1 32.38 98 VAL A O 1
ATOM 827 N N . SER A 1 99 ? -25.094 8.055 -16.578 1 34.41 99 SER A N 1
ATOM 828 C CA . SER A 1 99 ? -25.484 8.672 -15.32 1 34.41 99 SER A CA 1
ATOM 829 C C . SER A 1 99 ? -24.359 8.617 -14.297 1 34.41 99 SER A C 1
ATOM 831 O O . SER A 1 99 ? -23.594 7.652 -14.266 1 34.41 99 SER A O 1
ATOM 833 N N . GLN A 1 100 ? -23.938 9.664 -13.664 1 38.91 100 GLN A N 1
ATOM 834 C CA . GLN A 1 100 ? -22.797 9.977 -12.812 1 38.91 100 GLN A CA 1
ATOM 835 C C . GLN A 1 100 ? -22.672 8.977 -11.672 1 38.91 100 GLN A C 1
ATOM 837 O O . GLN A 1 100 ? -21.578 8.562 -11.312 1 38.91 100 GLN A O 1
ATOM 842 N N . LYS A 1 101 ? -23.812 8.781 -10.805 1 44.19 101 LYS A N 1
ATOM 843 C CA . LYS A 1 101 ? -23.797 7.891 -9.648 1 44.19 101 LYS A CA 1
ATOM 844 C C . LYS A 1 101 ? -23.484 6.457 -10.062 1 44.19 101 LYS A C 1
ATOM 846 O O . LYS A 1 101 ? -22.766 5.742 -9.352 1 44.19 101 LYS A O 1
ATOM 851 N N . ASP A 1 102 ? -24.234 5.914 -11.023 1 43.5 102 ASP A N 1
ATOM 852 C CA . ASP A 1 102 ? -24.062 4.559 -11.531 1 43.5 102 ASP A CA 1
ATOM 853 C C . ASP A 1 102 ? -22.609 4.32 -11.969 1 43.5 102 ASP A C 1
ATOM 855 O O . ASP A 1 102 ? -22.125 3.189 -11.93 1 43.5 102 ASP A O 1
ATOM 859 N N . CYS A 1 103 ? -22.016 5.395 -12.273 1 45.03 103 CYS A N 1
ATOM 860 C CA . CYS A 1 103 ? -20.656 5.32 -12.789 1 45.03 103 CYS A CA 1
ATOM 861 C C . CYS A 1 103 ? -19.656 5.129 -11.656 1 45.03 103 CYS A C 1
ATOM 863 O O . CYS A 1 103 ? -18.516 4.727 -11.891 1 45.03 103 CYS A O 1
ATOM 865 N N . MET A 1 104 ? -20.188 5.438 -10.383 1 52.66 104 MET A N 1
ATOM 866 C CA . MET A 1 104 ? -19.203 5.391 -9.305 1 52.66 104 MET A CA 1
ATOM 867 C C . MET A 1 104 ? -19.266 4.062 -8.555 1 52.66 104 MET A C 1
ATOM 869 O O . MET A 1 104 ? -18.547 3.863 -7.574 1 52.66 104 MET A O 1
ATOM 873 N N . ARG A 1 105 ? -20.234 3.217 -8.938 1 55.69 105 ARG A N 1
ATOM 874 C CA . ARG A 1 105 ? -20.375 2.002 -8.141 1 55.69 105 ARG A CA 1
ATOM 875 C C . ARG A 1 105 ? -19.188 1.063 -8.359 1 55.69 105 ARG A C 1
ATOM 877 O O . ARG A 1 105 ? -18.578 1.066 -9.43 1 55.69 105 ARG A O 1
ATOM 884 N N . SER A 1 106 ? -18.828 0.458 -7.242 1 69.06 106 SER A N 1
ATOM 885 C CA . SER A 1 106 ? -17.703 -0.471 -7.246 1 69.06 106 SER A CA 1
ATOM 886 C C . SER A 1 106 ? -17.906 -1.578 -8.273 1 69.06 106 SER A C 1
ATOM 888 O O . SER A 1 106 ? -18.984 -2.162 -8.367 1 69.06 106 SER A O 1
ATOM 890 N N . LYS A 1 107 ? -17.062 -1.642 -9.18 1 85.75 107 LYS A N 1
ATOM 891 C CA . LYS A 1 107 ? -16.984 -2.705 -10.172 1 85.75 107 LYS A CA 1
ATOM 892 C C . LYS A 1 107 ? -16.172 -3.887 -9.641 1 85.75 107 LYS A C 1
ATOM 894 O O . LYS A 1 107 ? -15.414 -3.746 -8.68 1 85.75 107 LYS A O 1
ATOM 899 N N . SER A 1 108 ? -16.547 -5.055 -10.172 1 91.56 108 SER A N 1
ATOM 900 C CA . SER A 1 108 ? -15.789 -6.25 -9.812 1 91.56 108 SER A CA 1
ATOM 901 C C . SER A 1 108 ? -15.016 -6.797 -11.008 1 91.56 108 SER A C 1
ATOM 903 O O . SER A 1 108 ? -15.477 -6.688 -12.148 1 91.56 108 SER A O 1
ATOM 905 N N . TYR A 1 109 ? -13.852 -7.328 -10.75 1 95.69 109 TYR A N 1
ATOM 906 C CA . TYR A 1 109 ? -13.078 -7.984 -11.797 1 95.69 109 TYR A CA 1
ATOM 907 C C . TYR A 1 109 ? -13.805 -9.211 -12.32 1 95.69 109 TYR A C 1
ATOM 909 O O . TYR A 1 109 ? -14.5 -9.898 -11.57 1 95.69 109 TYR A O 1
ATOM 917 N N . GLU A 1 110 ? -13.578 -9.406 -13.664 1 93.69 110 GLU A N 1
ATOM 918 C CA . GLU A 1 110 ? -13.992 -10.695 -14.219 1 93.69 110 GLU A CA 1
ATOM 919 C C . GLU A 1 110 ? -13.094 -11.82 -13.719 1 93.69 110 GLU A C 1
ATOM 921 O O . GLU A 1 110 ? -11.867 -11.758 -13.859 1 93.69 110 GLU A O 1
ATOM 926 N N . MET A 1 111 ? -13.695 -12.805 -13.062 1 95.31 111 MET A N 1
ATOM 927 C CA . MET A 1 111 ? -12.938 -13.906 -12.469 1 95.31 111 MET A CA 1
ATOM 928 C C . MET A 1 111 ? -13.594 -15.25 -12.781 1 95.31 111 MET A C 1
ATOM 930 O O . MET A 1 111 ? -13.57 -16.156 -11.953 1 95.31 111 MET A O 1
ATOM 934 N N . SER A 1 112 ? -14.18 -15.422 -13.969 1 90.88 112 SER A N 1
ATOM 935 C CA . SER A 1 112 ? -15.016 -16.578 -14.25 1 90.88 112 SER A CA 1
ATOM 936 C C . SER A 1 112 ? -14.359 -17.516 -15.258 1 90.88 112 SER A C 1
ATOM 938 O O . SER A 1 112 ? -14.836 -18.625 -15.492 1 90.88 112 SER A O 1
ATOM 940 N N . HIS A 1 113 ? -13.266 -17.141 -15.859 1 92.06 113 HIS A N 1
ATOM 941 C CA . HIS A 1 113 ? -12.586 -18.016 -16.797 1 92.06 113 HIS A CA 1
ATOM 942 C C . HIS A 1 113 ? -12.172 -19.328 -16.125 1 92.06 113 HIS A C 1
ATOM 944 O O . HIS A 1 113 ? -11.898 -19.344 -14.914 1 92.06 113 HIS A O 1
ATOM 950 N N . LYS A 1 114 ? -12.109 -20.469 -16.938 1 90.75 114 LYS A N 1
ATOM 951 C CA . LYS A 1 114 ? -11.641 -21.766 -16.484 1 90.75 114 LYS A CA 1
ATOM 952 C C . LYS A 1 114 ? -10.484 -22.266 -17.344 1 90.75 114 LYS A C 1
ATOM 954 O O . LYS A 1 114 ? -10.68 -22.609 -18.516 1 90.75 114 LYS A O 1
ATOM 959 N N . PRO A 1 115 ? -9.312 -22.203 -16.812 1 95.81 115 PRO A N 1
ATOM 960 C CA . PRO A 1 115 ? -8.891 -21.797 -15.469 1 95.81 115 PRO A CA 1
ATOM 961 C C . PRO A 1 115 ? -8.961 -20.297 -15.25 1 95.81 115 PRO A C 1
ATOM 963 O O . PRO A 1 115 ? -8.82 -19.516 -16.203 1 95.81 115 PRO A O 1
ATOM 966 N N . ARG A 1 116 ? -9.172 -19.906 -14 1 96.62 116 ARG A N 1
ATOM 967 C CA . ARG A 1 116 ? -9.344 -18.516 -13.609 1 96.62 116 ARG A CA 1
ATOM 968 C C . ARG A 1 116 ? -8.094 -17.688 -13.922 1 96.62 116 ARG A C 1
ATOM 970 O O . ARG A 1 116 ? -8.188 -16.531 -14.312 1 96.62 116 ARG A O 1
ATOM 977 N N . GLY A 1 117 ? -6.965 -18.297 -13.703 1 97.44 117 GLY A N 1
ATOM 978 C CA . GLY A 1 117 ? -5.699 -17.625 -13.914 1 97.44 117 GLY A CA 1
ATOM 979 C C . GLY A 1 117 ? -4.492 -18.531 -13.734 1 97.44 117 GLY A C 1
ATOM 980 O O . GLY A 1 117 ? -4.633 -19.75 -13.664 1 97.44 117 GLY A O 1
ATOM 981 N N . LEU A 1 118 ? -3.379 -17.922 -13.844 1 98.06 118 LEU A N 1
ATOM 982 C CA . LEU A 1 118 ? -2.104 -18.578 -13.609 1 98.06 118 LEU A CA 1
ATOM 983 C C . LEU A 1 118 ? -1.506 -18.156 -12.273 1 98.06 118 LEU A C 1
ATOM 985 O O . LEU A 1 118 ? -1.418 -16.969 -11.977 1 98.06 118 LEU A O 1
ATOM 989 N N . ALA A 1 119 ? -1.22 -19.172 -11.43 1 98.5 119 ALA A N 1
ATOM 990 C CA . ALA A 1 119 ? -0.502 -18.938 -10.18 1 98.5 119 ALA A CA 1
ATOM 991 C C . ALA A 1 119 ? 0.914 -19.5 -10.25 1 98.5 119 ALA A C 1
ATOM 993 O O . ALA A 1 119 ? 1.101 -20.703 -10.453 1 98.5 119 ALA A O 1
ATOM 994 N N . VAL A 1 120 ? 1.896 -18.625 -10.07 1 98.56 120 VAL A N 1
ATOM 995 C CA . VAL A 1 120 ? 3.299 -19.031 -10.086 1 98.56 120 VAL A CA 1
ATOM 996 C C . VAL A 1 120 ? 3.877 -18.969 -8.672 1 98.56 120 VAL A C 1
ATOM 998 O O . VAL A 1 120 ? 3.744 -17.938 -7.992 1 98.56 120 VAL A O 1
ATOM 1001 N N . ILE A 1 121 ? 4.465 -20.047 -8.242 1 98.5 121 ILE A N 1
ATOM 1002 C CA . ILE A 1 121 ? 5.066 -20.125 -6.914 1 98.5 121 ILE A CA 1
ATOM 1003 C C . ILE A 1 121 ? 6.578 -20.297 -7.043 1 98.5 121 ILE A C 1
ATOM 1005 O O . ILE A 1 121 ? 7.055 -21.172 -7.766 1 98.5 121 ILE A O 1
ATOM 1009 N N . ILE A 1 122 ? 7.332 -19.391 -6.457 1 98.06 122 ILE A N 1
ATOM 1010 C CA . ILE A 1 122 ? 8.781 -19.516 -6.355 1 98.06 122 ILE A CA 1
ATOM 1011 C C . ILE A 1 122 ? 9.188 -19.672 -4.891 1 98.06 122 ILE A C 1
ATOM 1013 O O . ILE A 1 122 ? 8.945 -18.766 -4.082 1 98.06 122 ILE A O 1
ATOM 1017 N N . ASN A 1 123 ? 9.75 -20.812 -4.527 1 97.12 123 ASN A N 1
ATOM 1018 C CA . ASN A 1 123 ? 10.188 -21.094 -3.162 1 97.12 123 ASN A CA 1
ATOM 1019 C C . ASN A 1 123 ? 11.672 -21.453 -3.111 1 97.12 123 ASN A C 1
ATOM 1021 O O . ASN A 1 123 ? 12.07 -22.516 -3.568 1 97.12 123 ASN A O 1
ATOM 1025 N N . ASN A 1 124 ? 12.469 -20.5 -2.605 1 95.81 124 ASN A N 1
ATOM 1026 C CA . ASN A 1 124 ? 13.875 -20.797 -2.363 1 95.81 124 ASN A CA 1
ATOM 1027 C C . ASN A 1 124 ? 14.125 -21.219 -0.919 1 95.81 124 ASN A C 1
ATOM 1029 O O . ASN A 1 124 ? 13.891 -20.438 0.009 1 95.81 124 ASN A O 1
ATOM 1033 N N . THR A 1 125 ? 14.586 -22.438 -0.696 1 93.31 125 THR A N 1
ATOM 1034 C CA . THR A 1 125 ? 14.781 -22.969 0.648 1 93.31 125 THR A CA 1
ATOM 1035 C C . THR A 1 125 ? 16.266 -23.219 0.921 1 93.31 125 THR A C 1
ATOM 1037 O O . THR A 1 125 ? 16.672 -23.328 2.076 1 93.31 125 THR A O 1
ATOM 1040 N N . LYS A 1 126 ? 17 -23.375 -0.158 1 94.38 126 LYS A N 1
ATOM 1041 C CA . LYS A 1 126 ? 18.438 -23.609 -0.045 1 94.38 126 LYS A CA 1
ATOM 1042 C C . LYS A 1 126 ? 19.234 -22.438 -0.617 1 94.38 126 LYS A C 1
ATOM 1044 O O . LYS A 1 126 ? 18.859 -21.859 -1.636 1 94.38 126 LYS A O 1
ATOM 1049 N N . PHE A 1 127 ? 20.391 -22.141 0.064 1 93.56 127 PHE A N 1
ATOM 1050 C CA . PHE A 1 127 ? 21.219 -21 -0.294 1 93.56 127 PHE A CA 1
ATOM 1051 C C . PHE A 1 127 ? 22.703 -21.344 -0.169 1 93.56 127 PHE A C 1
ATOM 1053 O O . PHE A 1 127 ? 23.047 -22.453 0.27 1 93.56 127 PHE A O 1
ATOM 1060 N N . ILE A 1 128 ? 23.516 -20.531 -0.703 1 91.69 128 ILE A N 1
ATOM 1061 C CA . ILE A 1 128 ? 24.953 -20.766 -0.621 1 91.69 128 ILE A CA 1
ATOM 1062 C C . ILE A 1 128 ? 25.469 -20.359 0.761 1 91.69 128 ILE A C 1
ATOM 1064 O O . ILE A 1 128 ? 26.062 -21.172 1.47 1 91.69 128 ILE A O 1
ATOM 1068 N N . ARG A 1 129 ? 25.141 -19.156 1.189 1 88 129 ARG A N 1
ATOM 1069 C CA . ARG A 1 129 ? 25.641 -18.625 2.451 1 88 129 ARG A CA 1
ATOM 1070 C C . ARG A 1 129 ? 24.5 -18.406 3.445 1 88 129 ARG A C 1
ATOM 1072 O O . ARG A 1 129 ? 24.703 -18.531 4.656 1 88 129 ARG A O 1
ATOM 1079 N N . LEU A 1 130 ? 23.422 -18.109 2.965 1 85.56 130 LEU A N 1
ATOM 1080 C CA . LEU A 1 130 ? 22.281 -17.859 3.83 1 85.56 130 LEU A CA 1
ATOM 1081 C C . LEU A 1 130 ? 21.75 -19.141 4.441 1 85.56 130 LEU A C 1
ATOM 1083 O O . LEU A 1 130 ? 21.969 -20.234 3.9 1 85.56 130 LEU A O 1
ATOM 1087 N N . GLN A 1 131 ? 21.094 -19.016 5.527 1 83.62 131 GLN A N 1
ATOM 1088 C CA . GLN A 1 131 ? 20.547 -20.156 6.242 1 83.62 131 GLN A CA 1
ATOM 1089 C C . GLN A 1 131 ? 19.469 -20.859 5.422 1 83.62 131 GLN A C 1
ATOM 1091 O O . GLN A 1 131 ? 18.641 -20.203 4.777 1 83.62 131 GLN A O 1
ATOM 1096 N N . GLU A 1 132 ? 19.516 -22.141 5.551 1 88.62 132 GLU A N 1
ATOM 1097 C CA . GLU A 1 132 ? 18.453 -22.922 4.902 1 88.62 132 GLU A CA 1
ATOM 1098 C C . GLU A 1 132 ? 17.109 -22.688 5.574 1 88.62 132 GLU A C 1
ATOM 1100 O O . GLU A 1 132 ? 17.031 -22.594 6.801 1 88.62 132 GLU A O 1
ATOM 1105 N N . ARG A 1 133 ? 16.078 -22.625 4.824 1 88.19 133 ARG A N 1
ATOM 1106 C CA . ARG A 1 133 ? 14.727 -22.484 5.34 1 88.19 133 ARG A CA 1
ATOM 1107 C C . ARG A 1 133 ? 14.055 -23.844 5.488 1 88.19 133 ARG A C 1
ATOM 1109 O O . ARG A 1 133 ? 13.156 -24.188 4.707 1 88.19 133 ARG A O 1
ATOM 1116 N N . VAL A 1 134 ? 14.367 -24.422 6.496 1 82.31 134 VAL A N 1
ATOM 1117 C CA . VAL A 1 134 ? 13.938 -25.797 6.738 1 82.31 134 VAL A CA 1
ATOM 1118 C C . VAL A 1 134 ? 12.422 -25.844 6.918 1 82.31 134 VAL A C 1
ATOM 1120 O O . VAL A 1 134 ? 11.859 -25.031 7.656 1 82.31 134 VAL A O 1
ATOM 1123 N N . GLY A 1 135 ? 11.711 -26.719 6.254 1 80.56 135 GLY A N 1
ATOM 1124 C CA . GLY A 1 135 ? 10.273 -26.891 6.398 1 80.56 135 GLY A CA 1
ATOM 1125 C C . GLY A 1 135 ? 9.469 -26 5.465 1 80.56 135 GLY A C 1
ATOM 1126 O O . GLY A 1 135 ? 8.25 -26.125 5.371 1 80.56 135 GLY A O 1
ATOM 1127 N N . ALA A 1 136 ? 10.164 -25.172 4.754 1 88.06 136 ALA A N 1
ATOM 1128 C CA . ALA A 1 136 ? 9.477 -24.219 3.895 1 88.06 136 ALA A CA 1
ATOM 1129 C C . ALA A 1 136 ? 8.883 -24.891 2.668 1 88.06 136 ALA A C 1
ATOM 1131 O O . ALA A 1 136 ? 8.062 -24.312 1.96 1 88.06 136 ALA A O 1
ATOM 1132 N N . GLU A 1 137 ? 9.273 -26.125 2.453 1 89.38 137 GLU A N 1
ATOM 1133 C CA . GLU A 1 137 ? 8.703 -26.859 1.332 1 89.38 137 GLU A CA 1
ATOM 1134 C C . GLU A 1 137 ? 7.207 -27.094 1.527 1 89.38 137 GLU A C 1
ATOM 1136 O O . GLU A 1 137 ? 6.449 -27.156 0.556 1 89.38 137 GLU A O 1
ATOM 1141 N N . GLU A 1 138 ? 6.828 -27.219 2.762 1 91 138 GLU A N 1
ATOM 1142 C CA . GLU A 1 138 ? 5.414 -27.422 3.072 1 91 138 GLU A CA 1
ATOM 1143 C C . GLU A 1 138 ? 4.582 -26.219 2.643 1 91 138 GLU A C 1
ATOM 1145 O O . GLU A 1 138 ? 3.416 -26.359 2.273 1 91 138 GLU A O 1
ATOM 1150 N N . ASP A 1 139 ? 5.207 -25.125 2.648 1 93.75 139 ASP A N 1
ATOM 1151 C CA . ASP A 1 139 ? 4.512 -23.906 2.252 1 93.75 139 ASP A CA 1
ATOM 1152 C C . ASP A 1 139 ? 4.152 -23.938 0.769 1 93.75 139 ASP A C 1
ATOM 1154 O O . ASP A 1 139 ? 3.098 -23.438 0.37 1 93.75 139 ASP A O 1
ATOM 1158 N N . THR A 1 140 ? 5.039 -24.5 -0.012 1 95.62 140 THR A N 1
ATOM 1159 C CA . THR A 1 140 ? 4.75 -24.625 -1.436 1 95.62 140 THR A CA 1
ATOM 1160 C C . THR A 1 140 ? 3.477 -25.438 -1.655 1 95.62 140 THR A C 1
ATOM 1162 O O . THR A 1 140 ? 2.609 -25.047 -2.438 1 95.62 140 THR A O 1
ATOM 1165 N N . ASP A 1 141 ? 3.375 -26.516 -0.962 1 95.19 141 ASP A N 1
ATOM 1166 C CA . ASP A 1 141 ? 2.215 -27.391 -1.102 1 95.19 141 ASP A CA 1
ATOM 1167 C C . ASP A 1 141 ? 0.936 -26.688 -0.658 1 95.19 141 ASP A C 1
ATOM 1169 O O . ASP A 1 141 ? -0.111 -26.828 -1.293 1 95.19 141 ASP A O 1
ATOM 1173 N N . ARG A 1 142 ? 1.051 -25.984 0.37 1 95.31 142 ARG A N 1
ATOM 1174 C CA . ARG A 1 142 ? -0.103 -25.25 0.884 1 95.31 142 ARG A CA 1
ATOM 1175 C C . ARG A 1 142 ? -0.606 -24.234 -0.136 1 95.31 142 ARG A C 1
ATOM 1177 O O . ARG A 1 142 ? -1.802 -24.188 -0.43 1 95.31 142 ARG A O 1
ATOM 1184 N N . VAL A 1 143 ? 0.322 -23.484 -0.653 1 97.75 143 VAL A N 1
ATOM 1185 C CA . VAL A 1 143 ? -0.038 -22.422 -1.597 1 97.75 143 VAL A CA 1
ATOM 1186 C C . VAL A 1 143 ? -0.566 -23.047 -2.887 1 97.75 143 VAL A C 1
ATOM 1188 O O . VAL A 1 143 ? -1.562 -22.578 -3.445 1 97.75 143 VAL A O 1
ATOM 1191 N N . ALA A 1 144 ? 0.096 -24.094 -3.32 1 98.06 144 ALA A N 1
ATOM 1192 C CA . ALA A 1 144 ? -0.336 -24.781 -4.539 1 98.06 144 ALA A CA 1
ATOM 1193 C C . ALA A 1 144 ? -1.75 -25.328 -4.383 1 98.06 144 ALA A C 1
ATOM 1195 O O . ALA A 1 144 ? -2.594 -25.141 -5.266 1 98.06 144 ALA A O 1
ATOM 1196 N N . SER A 1 145 ? -1.993 -25.953 -3.312 1 97.62 145 SER A N 1
ATOM 1197 C CA . SER A 1 145 ? -3.307 -26.531 -3.051 1 97.62 145 SER A CA 1
ATOM 1198 C C . SER A 1 145 ? -4.387 -25.453 -3.014 1 97.62 145 SER A C 1
ATOM 1200 O O . SER A 1 145 ? -5.477 -25.641 -3.562 1 97.62 145 SER A O 1
ATOM 1202 N N . LEU A 1 146 ? -4.078 -24.375 -2.377 1 97.56 146 LEU A N 1
ATOM 1203 C CA . LEU A 1 146 ? -5.027 -23.266 -2.281 1 97.56 146 LEU A CA 1
ATOM 1204 C C . LEU A 1 146 ? -5.43 -22.766 -3.668 1 97.56 146 LEU A C 1
ATOM 1206 O O . LEU A 1 146 ? -6.617 -22.688 -3.984 1 97.56 146 LEU A O 1
ATOM 1210 N N . PHE A 1 147 ? -4.469 -22.469 -4.484 1 97.75 147 PHE A N 1
ATOM 1211 C CA . PHE A 1 147 ? -4.781 -21.828 -5.758 1 97.75 147 PHE A CA 1
ATOM 1212 C C . PHE A 1 147 ? -5.359 -22.844 -6.742 1 97.75 147 PHE A C 1
ATOM 1214 O O . PHE A 1 147 ? -6.113 -22.469 -7.645 1 97.75 147 PHE A O 1
ATOM 1221 N N . GLN A 1 148 ? -5.043 -24.109 -6.562 1 97 148 GLN A N 1
ATOM 1222 C CA . GLN A 1 148 ? -5.758 -25.125 -7.316 1 97 148 GLN A CA 1
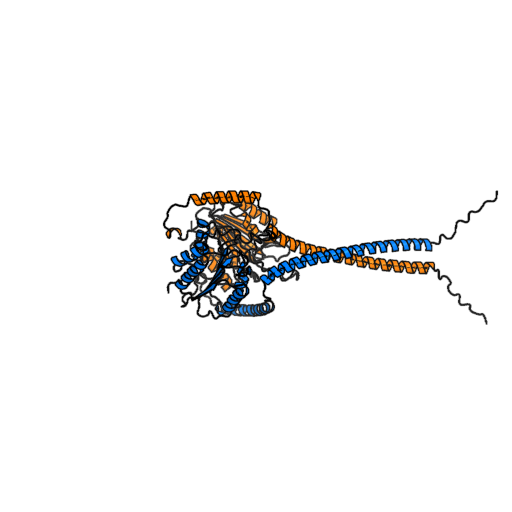ATOM 1223 C C . GLN A 1 148 ? -7.238 -25.141 -6.945 1 97 148 GLN A C 1
ATOM 1225 O O . GLN A 1 148 ? -8.102 -25.219 -7.82 1 97 148 GLN A O 1
ATOM 1230 N N . GLN A 1 149 ? -7.477 -25.031 -5.664 1 94.75 149 GLN A N 1
ATOM 1231 C CA . GLN A 1 149 ? -8.852 -25 -5.18 1 94.75 149 GLN A CA 1
ATOM 1232 C C . GLN A 1 149 ? -9.594 -23.766 -5.711 1 94.75 149 GLN A C 1
ATOM 1234 O O . GLN A 1 149 ? -10.805 -23.812 -5.941 1 94.75 149 GLN A O 1
ATOM 1239 N N . LEU A 1 150 ? -8.875 -22.734 -5.891 1 96 150 LEU A N 1
ATOM 1240 C CA . LEU A 1 150 ? -9.461 -21.5 -6.41 1 96 150 LEU A CA 1
ATOM 1241 C C . LEU A 1 150 ? -9.484 -21.516 -7.938 1 96 150 LEU A C 1
ATOM 1243 O O . LEU A 1 150 ? -9.734 -20.484 -8.57 1 96 150 LEU A O 1
ATOM 1247 N N . HIS A 1 151 ? -9.125 -22.625 -8.57 1 95.75 151 HIS A N 1
ATOM 1248 C CA . HIS A 1 151 ? -9.266 -22.906 -9.992 1 95.75 151 HIS A CA 1
ATOM 1249 C C . HIS A 1 151 ? -8.219 -22.172 -10.812 1 95.75 151 HIS A C 1
ATOM 1251 O O . HIS A 1 151 ? -8.516 -21.641 -11.883 1 95.75 151 HIS A O 1
ATOM 1257 N N . PHE A 1 152 ? -7.031 -22.047 -10.25 1 97.75 152 PHE A N 1
ATOM 1258 C CA . PHE A 1 152 ? -5.883 -21.547 -11 1 97.75 152 PHE A CA 1
ATOM 1259 C C . PHE A 1 152 ? -5.047 -22.703 -11.547 1 97.75 152 PHE A C 1
ATOM 1261 O O . PHE A 1 152 ? -5.012 -23.781 -10.961 1 97.75 152 PHE A O 1
ATOM 1268 N N . ASP A 1 153 ? -4.426 -22.469 -12.727 1 98 153 ASP A N 1
ATOM 1269 C CA . ASP A 1 153 ? -3.262 -23.281 -13.086 1 98 153 ASP A CA 1
ATOM 1270 C C . ASP A 1 153 ? -2.055 -22.922 -12.219 1 98 153 ASP A C 1
ATOM 1272 O O . ASP A 1 153 ? -1.757 -21.734 -12.016 1 98 153 ASP A O 1
ATOM 1276 N N . VAL A 1 154 ? -1.435 -23.969 -11.688 1 98.5 154 VAL A N 1
ATOM 1277 C CA . VAL A 1 154 ? -0.364 -23.688 -10.734 1 98.5 154 VAL A CA 1
ATOM 1278 C C . VAL A 1 154 ? 0.964 -24.203 -11.289 1 98.5 154 VAL A C 1
ATOM 1280 O O . VAL A 1 154 ? 1.047 -25.328 -11.781 1 98.5 154 VAL A O 1
ATOM 1283 N N . VAL A 1 155 ? 2.016 -23.359 -11.297 1 98.25 155 VAL A N 1
ATOM 1284 C CA . VAL A 1 155 ? 3.389 -23.719 -11.641 1 98.25 155 VAL A CA 1
ATOM 1285 C C . VAL A 1 155 ? 4.316 -23.359 -10.484 1 98.25 155 VAL A C 1
ATOM 1287 O O . VAL A 1 155 ? 4.309 -22.234 -9.992 1 98.25 155 VAL A O 1
ATOM 1290 N N . SER A 1 156 ? 5.039 -24.328 -10.031 1 98.06 156 SER A N 1
ATOM 1291 C CA . SER A 1 156 ? 5.93 -24.094 -8.898 1 98.06 156 SER A CA 1
ATOM 1292 C C . SER A 1 156 ? 7.391 -24.25 -9.297 1 98.06 156 SER A C 1
ATOM 1294 O O . SER A 1 156 ? 7.738 -25.125 -10.086 1 98.06 156 SER A O 1
ATOM 1296 N N . HIS A 1 157 ? 8.219 -23.344 -8.82 1 98 157 HIS A N 1
ATOM 1297 C CA . HIS A 1 157 ? 9.672 -23.406 -8.969 1 98 157 HIS A CA 1
ATOM 1298 C C . HIS A 1 157 ? 10.367 -23.438 -7.613 1 98 157 HIS A C 1
ATOM 1300 O O . HIS A 1 157 ? 9.922 -22.797 -6.664 1 98 157 HIS A O 1
ATOM 1306 N N . SER A 1 158 ? 11.438 -24.203 -7.508 1 97.31 158 SER A N 1
ATOM 1307 C CA . SER A 1 158 ? 12.188 -24.312 -6.262 1 97.31 158 SER A CA 1
ATOM 1308 C C . SER A 1 158 ? 13.672 -24.016 -6.48 1 97.31 158 SER A C 1
ATOM 1310 O O . SER A 1 158 ? 14.258 -24.453 -7.473 1 97.31 158 SER A O 1
ATOM 1312 N N . ASN A 1 159 ? 14.164 -23.203 -5.598 1 97.69 159 ASN A N 1
ATOM 1313 C CA . ASN A 1 159 ? 15.594 -22.953 -5.504 1 97.69 159 ASN A CA 1
ATOM 1314 C C . ASN A 1 159 ? 16.172 -22.469 -6.828 1 97.69 159 ASN A C 1
ATOM 1316 O O . ASN A 1 159 ? 17.141 -23.031 -7.34 1 97.69 159 AS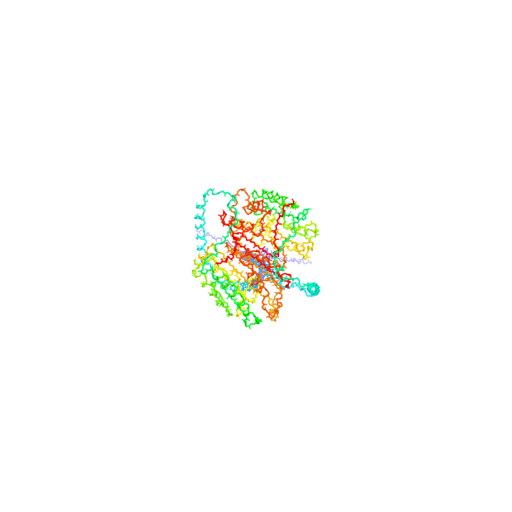N A O 1
ATOM 1320 N N . LEU A 1 160 ? 15.562 -21.359 -7.281 1 97.94 160 LEU A N 1
ATOM 1321 C CA . LEU A 1 160 ? 16.047 -20.703 -8.492 1 97.94 160 LEU A CA 1
ATOM 1322 C C . LEU A 1 160 ? 17.188 -19.734 -8.172 1 97.94 160 LEU A C 1
ATOM 1324 O O . LEU A 1 160 ? 17.125 -19 -7.18 1 97.94 160 LEU A O 1
ATOM 1328 N N . ASP A 1 161 ? 18.234 -19.859 -8.93 1 96.69 161 ASP A N 1
ATOM 1329 C CA . ASP A 1 161 ? 19.234 -18.797 -8.805 1 96.69 161 ASP A CA 1
ATOM 1330 C C . ASP A 1 161 ? 18.719 -17.5 -9.438 1 96.69 161 ASP A C 1
ATOM 1332 O O . ASP A 1 161 ? 17.609 -17.453 -9.961 1 96.69 161 ASP A O 1
ATOM 1336 N N . HIS A 1 162 ? 19.469 -16.391 -9.32 1 96.5 162 HIS A N 1
ATOM 1337 C CA . HIS A 1 162 ? 19 -15.078 -9.727 1 96.5 162 HIS A CA 1
ATOM 1338 C C . HIS A 1 162 ? 18.672 -15.039 -11.219 1 96.5 162 HIS A C 1
ATOM 1340 O O . HIS A 1 162 ? 17.672 -14.453 -11.617 1 96.5 162 HIS A O 1
ATOM 1346 N N . ALA A 1 163 ? 19.484 -15.672 -12.086 1 95.62 163 ALA A N 1
ATOM 1347 C CA . ALA A 1 163 ? 19.25 -15.688 -13.523 1 95.62 163 ALA A CA 1
ATOM 1348 C C . ALA A 1 163 ? 17.969 -16.438 -13.867 1 95.62 163 ALA A C 1
ATOM 1350 O O . ALA A 1 163 ? 17.172 -15.961 -14.68 1 95.62 163 ALA A O 1
ATOM 1351 N N . LYS A 1 164 ? 17.781 -17.547 -13.258 1 97.06 164 LYS A N 1
ATOM 1352 C CA . LYS A 1 164 ? 16.609 -18.359 -13.531 1 97.06 164 LYS A CA 1
ATOM 1353 C C . LYS A 1 164 ? 15.336 -17.656 -13.039 1 97.06 164 LYS A C 1
ATOM 1355 O O . LYS A 1 164 ? 14.281 -17.766 -13.664 1 97.06 164 LYS A O 1
ATOM 1360 N N . MET A 1 165 ? 15.43 -17 -11.906 1 97.25 165 MET A N 1
ATOM 1361 C CA . MET A 1 165 ? 14.281 -16.234 -11.406 1 97.25 165 MET A CA 1
ATOM 1362 C C . MET A 1 165 ? 13.867 -15.164 -12.406 1 97.25 165 MET A C 1
ATOM 1364 O O . MET A 1 165 ? 12.68 -15.039 -12.727 1 97.25 165 MET A O 1
ATOM 1368 N N . VAL A 1 166 ? 14.836 -14.453 -12.844 1 95.75 166 VAL A N 1
ATOM 1369 C CA . VAL A 1 166 ? 14.555 -13.398 -13.82 1 95.75 166 VAL A CA 1
ATOM 1370 C C . VAL A 1 166 ? 13.992 -14.016 -15.094 1 95.75 166 VAL A C 1
ATOM 1372 O O . VAL A 1 166 ? 13.031 -13.5 -15.672 1 95.75 166 VAL A O 1
ATOM 1375 N N . ASP A 1 167 ? 14.547 -15.172 -15.516 1 95.94 167 ASP A N 1
ATOM 1376 C CA . ASP A 1 167 ? 14.094 -15.852 -16.719 1 95.94 167 ASP A CA 1
ATOM 1377 C C . ASP A 1 167 ? 12.633 -16.281 -16.594 1 95.94 167 ASP A C 1
ATOM 1379 O O . ASP A 1 167 ? 11.875 -16.203 -17.562 1 95.94 167 ASP A O 1
ATOM 1383 N N . VAL A 1 168 ? 12.289 -16.766 -15.484 1 97.06 168 VAL A N 1
ATOM 1384 C CA . VAL A 1 168 ? 10.898 -17.156 -15.242 1 97.06 168 VAL A CA 1
ATOM 1385 C C . VAL A 1 168 ? 9.977 -15.961 -15.492 1 97.06 168 VAL A C 1
ATOM 1387 O O . VAL A 1 168 ? 8.969 -16.094 -16.188 1 97.06 168 VAL A O 1
ATOM 1390 N N . PHE A 1 169 ? 10.312 -14.789 -15 1 96.12 169 PHE A N 1
ATOM 1391 C CA . PHE A 1 169 ? 9.461 -13.609 -15.141 1 96.12 169 PHE A CA 1
ATOM 1392 C C . PHE A 1 169 ? 9.453 -13.125 -16.578 1 96.12 169 PHE A C 1
ATOM 1394 O O . PHE A 1 169 ? 8.422 -12.648 -17.078 1 96.12 169 PHE A O 1
ATOM 1401 N N . ILE A 1 170 ? 10.602 -13.234 -17.266 1 93.12 170 ILE A N 1
ATOM 1402 C CA . ILE A 1 170 ? 10.648 -12.883 -18.688 1 93.12 170 ILE A CA 1
ATOM 1403 C C . ILE A 1 170 ? 9.688 -13.773 -19.469 1 93.12 170 ILE A C 1
ATOM 1405 O O . ILE A 1 170 ? 8.914 -13.281 -20.297 1 93.12 170 ILE A O 1
ATOM 1409 N N . GLN A 1 171 ? 9.711 -15.031 -19.172 1 94.5 171 GLN A N 1
ATOM 1410 C CA . GLN A 1 171 ? 8.836 -15.984 -19.859 1 94.5 171 GLN A CA 1
ATOM 1411 C C . GLN A 1 171 ? 7.367 -15.688 -19.547 1 94.5 171 GLN A C 1
ATOM 1413 O O . GLN A 1 171 ? 6.512 -15.773 -20.438 1 94.5 171 GLN A O 1
ATOM 1418 N N . LEU A 1 172 ? 7.094 -15.359 -18.344 1 94.75 172 LEU A N 1
ATOM 1419 C CA . LEU A 1 172 ? 5.734 -14.992 -17.953 1 94.75 172 LEU A CA 1
ATOM 1420 C C . LEU A 1 172 ? 5.25 -13.781 -18.734 1 94.75 172 LEU A C 1
ATOM 1422 O O . LEU A 1 172 ? 4.094 -13.734 -19.156 1 94.75 172 LEU A O 1
ATOM 1426 N N . GLY A 1 173 ? 6.113 -12.789 -18.844 1 93.31 173 GLY A N 1
ATOM 1427 C CA . GLY A 1 173 ? 5.77 -11.594 -19.594 1 93.31 173 GLY A CA 1
ATOM 1428 C C . GLY A 1 173 ? 5.527 -11.852 -21.062 1 93.31 173 GLY A C 1
ATOM 1429 O O . GLY A 1 173 ? 4.738 -11.156 -21.703 1 93.31 173 GLY A O 1
ATOM 1430 N N . GLN A 1 174 ? 6.164 -12.875 -21.625 1 91.5 174 GLN A N 1
ATOM 1431 C CA . GLN A 1 174 ? 6.074 -13.203 -23.047 1 91.5 174 GLN A CA 1
ATOM 1432 C C . GLN A 1 174 ? 4.918 -14.164 -23.312 1 91.5 174 GLN A C 1
ATOM 1434 O O . GLN A 1 174 ? 4.5 -14.336 -24.453 1 91.5 174 GLN A O 1
ATOM 1439 N N . ALA A 1 175 ? 4.395 -14.727 -22.281 1 93.06 175 ALA A N 1
ATOM 1440 C CA . ALA A 1 175 ? 3.316 -15.703 -22.422 1 93.06 175 ALA A CA 1
ATOM 1441 C C . ALA A 1 175 ? 1.992 -15.008 -22.734 1 93.06 175 ALA A C 1
ATOM 1443 O O . ALA A 1 175 ? 1.856 -13.797 -22.531 1 93.06 175 ALA A O 1
ATOM 1444 N N . ASP A 1 176 ? 1.078 -15.758 -23.312 1 94.25 176 ASP A N 1
ATOM 1445 C CA . ASP A 1 176 ? -0.273 -15.266 -23.578 1 94.25 176 ASP A CA 1
ATOM 1446 C C . ASP A 1 176 ? -1.206 -15.602 -22.406 1 94.25 176 ASP A C 1
ATOM 1448 O O . ASP A 1 176 ? -1.465 -16.781 -22.141 1 94.25 176 ASP A O 1
ATOM 1452 N N . HIS A 1 177 ? -1.668 -14.578 -21.781 1 95.56 177 HIS A N 1
ATOM 1453 C CA . HIS A 1 177 ? -2.545 -14.75 -20.625 1 95.56 177 HIS A CA 1
ATOM 1454 C C . HIS A 1 177 ? -3.994 -14.43 -20.984 1 95.56 177 HIS A C 1
ATOM 1456 O O . HIS A 1 177 ? -4.812 -14.172 -20.094 1 95.56 177 HIS A O 1
ATOM 1462 N N . SER A 1 178 ? -4.355 -14.422 -22.219 1 94.12 178 SER A N 1
ATOM 1463 C CA . SER A 1 178 ? -5.672 -14 -22.688 1 94.12 178 SER A CA 1
ATOM 1464 C C . SER A 1 178 ? -6.77 -14.906 -22.141 1 94.12 178 SER A C 1
ATOM 1466 O O . SER A 1 178 ? -7.898 -14.469 -21.938 1 94.12 178 SER A O 1
ATOM 1468 N N . ASN A 1 179 ? -6.387 -16.141 -21.891 1 94.88 179 ASN A N 1
ATOM 1469 C CA . ASN A 1 179 ? -7.379 -17.094 -21.422 1 94.88 179 ASN A CA 1
ATOM 1470 C C . ASN A 1 179 ? -7.441 -17.141 -19.891 1 94.88 179 ASN A C 1
ATOM 1472 O O . ASN A 1 179 ? -7.988 -18.078 -19.312 1 94.88 179 ASN A O 1
ATOM 1476 N N . TYR A 1 180 ? -6.844 -16.219 -19.281 1 96.81 180 TYR A N 1
ATOM 1477 C CA . TYR A 1 180 ? -6.891 -16.078 -17.828 1 96.81 180 TYR A CA 1
ATOM 1478 C C . TYR A 1 180 ? -7.535 -14.75 -17.438 1 96.81 180 TYR A C 1
ATOM 1480 O O . TYR A 1 180 ? -7.52 -13.789 -18.219 1 96.81 180 TYR A O 1
ATOM 1488 N N . ASP A 1 181 ? -8.086 -14.68 -16.234 1 97.12 181 ASP A N 1
ATOM 1489 C CA . ASP A 1 181 ? -8.664 -13.445 -15.711 1 97.12 181 ASP A CA 1
ATOM 1490 C C . ASP A 1 181 ? -7.746 -12.812 -14.664 1 97.12 181 ASP A C 1
ATOM 1492 O O . ASP A 1 181 ? -7.891 -11.633 -14.344 1 97.12 181 ASP A O 1
ATOM 1496 N N . CYS A 1 182 ? -6.84 -13.594 -14.195 1 97.75 182 CYS A N 1
ATOM 1497 C CA . CYS A 1 182 ? -6.031 -13.141 -13.07 1 97.75 182 CYS A CA 1
ATOM 1498 C C . CYS A 1 182 ? -4.656 -13.789 -13.086 1 97.75 182 CYS A C 1
ATOM 1500 O O . CYS A 1 182 ? -4.516 -14.945 -13.508 1 97.75 182 CYS A O 1
ATOM 1502 N N . PHE A 1 183 ? -3.672 -13.047 -12.734 1 97.56 183 PHE A N 1
ATOM 1503 C CA . PHE A 1 183 ? -2.314 -13.547 -12.547 1 97.56 183 PHE A CA 1
ATOM 1504 C C . PHE A 1 183 ? -1.913 -13.469 -11.078 1 97.56 183 PHE A C 1
ATOM 1506 O O . PHE A 1 183 ? -2.127 -12.453 -10.414 1 97.56 183 PHE A O 1
ATOM 1513 N N . VAL A 1 184 ? -1.354 -14.578 -10.516 1 98.19 184 VAL A N 1
ATOM 1514 C CA . VAL A 1 184 ? -0.895 -14.633 -9.133 1 98.19 184 VAL A CA 1
ATOM 1515 C C . VAL A 1 184 ? 0.561 -15.094 -9.094 1 98.19 184 VAL A C 1
ATOM 1517 O O . VAL A 1 184 ? 0.948 -16.016 -9.805 1 98.19 184 VAL A O 1
ATOM 1520 N N . CYS A 1 185 ? 1.348 -14.43 -8.273 1 97.88 185 CYS A N 1
ATOM 1521 C CA . CYS A 1 185 ? 2.725 -14.844 -8.039 1 97.88 185 CYS A CA 1
ATOM 1522 C C . CYS A 1 185 ? 3.051 -14.836 -6.547 1 97.88 185 CYS A C 1
ATOM 1524 O O . CYS A 1 185 ? 2.861 -13.82 -5.871 1 97.88 185 CYS A O 1
ATOM 1526 N N . CYS A 1 186 ? 3.479 -15.938 -6.059 1 97.69 186 CYS A N 1
ATOM 1527 C CA . CYS A 1 186 ? 3.922 -16.078 -4.676 1 97.69 186 CYS A CA 1
ATOM 1528 C C . CYS A 1 186 ? 5.414 -16.375 -4.609 1 97.69 186 CYS A C 1
ATOM 1530 O O . CYS A 1 186 ? 5.867 -17.391 -5.152 1 97.69 186 CYS A O 1
ATOM 1532 N N . ILE A 1 187 ? 6.164 -15.492 -3.973 1 96.75 187 ILE A N 1
ATOM 1533 C CA . ILE A 1 187 ? 7.598 -15.711 -3.801 1 96.75 187 ILE A CA 1
ATOM 1534 C C . ILE A 1 187 ? 7.918 -15.891 -2.318 1 96.75 187 ILE A C 1
ATOM 1536 O O . ILE A 1 187 ? 7.586 -15.031 -1.495 1 96.75 187 ILE A O 1
ATOM 1540 N N . MET A 1 188 ? 8.5 -17 -2.02 1 94.81 188 MET A N 1
ATOM 1541 C CA . MET A 1 188 ? 8.922 -17.312 -0.658 1 94.81 188 MET A CA 1
ATOM 1542 C C . MET A 1 188 ? 10.438 -17.516 -0.593 1 94.81 188 MET A C 1
ATOM 1544 O O . MET A 1 188 ? 10.977 -18.391 -1.273 1 94.81 188 MET A O 1
ATOM 1548 N N . SER A 1 189 ? 11.172 -16.688 0.1 1 93.19 189 SER A N 1
ATOM 1549 C CA . SER A 1 189 ? 12.625 -16.734 0.224 1 93.19 189 SER A CA 1
ATOM 1550 C C . SER A 1 189 ? 13.102 -15.867 1.39 1 93.19 189 SER A C 1
ATOM 1552 O O . SER A 1 189 ? 12.305 -15.5 2.262 1 93.19 189 SER A O 1
ATOM 1554 N N . HIS A 1 190 ? 14.422 -15.766 1.543 1 88.38 190 HIS A N 1
ATOM 1555 C CA . HIS A 1 190 ? 14.977 -14.672 2.324 1 88.38 190 HIS A CA 1
ATOM 1556 C C . HIS A 1 190 ? 14.875 -13.352 1.569 1 88.38 190 HIS A C 1
ATOM 1558 O O . HIS A 1 190 ? 14.758 -13.336 0.343 1 88.38 190 HIS A O 1
ATOM 1564 N N . GLY A 1 191 ? 14.828 -12.305 2.379 1 86.25 191 GLY A N 1
ATOM 1565 C CA . GLY A 1 191 ? 14.742 -11.023 1.696 1 86.25 191 GLY A CA 1
ATOM 1566 C C . GLY A 1 191 ? 14.648 -9.844 2.646 1 86.25 191 GLY A C 1
ATOM 1567 O O . GLY A 1 191 ? 14.922 -9.984 3.842 1 86.25 191 GLY A O 1
ATOM 1568 N N . THR A 1 192 ? 14.461 -8.742 2.012 1 78.44 192 THR A N 1
ATOM 1569 C CA . THR A 1 192 ? 14.156 -7.484 2.684 1 78.44 192 THR A CA 1
ATOM 1570 C C . THR A 1 192 ? 12.789 -6.965 2.256 1 78.44 192 THR A C 1
ATOM 1572 O O . THR A 1 192 ? 12 -7.699 1.661 1 78.44 192 THR A O 1
ATOM 1575 N N . SER A 1 193 ? 12.516 -5.801 2.666 1 71.44 193 SER A N 1
ATOM 1576 C CA . SER A 1 193 ? 11.227 -5.207 2.311 1 71.44 193 SER A CA 1
ATOM 1577 C C . SER A 1 193 ? 11.133 -4.949 0.81 1 71.44 193 SER A C 1
ATOM 1579 O O . SER A 1 193 ? 10.031 -4.828 0.264 1 71.44 193 SER A O 1
ATOM 1581 N N . SER A 1 194 ? 12.242 -4.988 0.122 1 79.12 194 SER A N 1
ATOM 1582 C CA . SER A 1 194 ? 12.188 -4.617 -1.288 1 79.12 194 SER A CA 1
ATOM 1583 C C . SER A 1 194 ? 12.859 -5.672 -2.162 1 79.12 194 SER A C 1
ATOM 1585 O O . SER A 1 194 ? 12.758 -5.625 -3.389 1 79.12 194 SER A O 1
ATOM 1587 N N . LYS A 1 195 ? 13.5 -6.602 -1.513 1 86.75 195 LYS A N 1
ATOM 1588 C CA . LYS A 1 195 ? 14.258 -7.586 -2.285 1 86.75 195 LYS A CA 1
ATOM 1589 C C . LYS A 1 195 ? 13.953 -9.008 -1.817 1 86.75 195 LYS A C 1
ATOM 1591 O O . LYS A 1 195 ? 13.648 -9.227 -0.644 1 86.75 195 LYS A O 1
ATOM 1596 N N . VAL A 1 196 ? 14.078 -9.906 -2.736 1 91.19 196 VAL A N 1
ATOM 1597 C CA . VAL A 1 196 ? 14.055 -11.328 -2.424 1 91.19 196 VAL A CA 1
ATOM 1598 C C . VAL A 1 196 ? 15.367 -11.977 -2.846 1 91.19 196 VAL A C 1
ATOM 1600 O O . VAL A 1 196 ? 15.93 -11.633 -3.891 1 91.19 196 VAL A O 1
ATOM 1603 N N . PHE A 1 197 ? 15.805 -12.891 -2.051 1 92.62 197 PHE A N 1
ATOM 1604 C CA . PHE A 1 197 ? 17.094 -13.516 -2.344 1 92.62 197 PHE A CA 1
ATOM 1605 C C . PHE A 1 197 ? 16.891 -14.789 -3.148 1 92.62 197 PHE A C 1
ATOM 1607 O O . PHE A 1 197 ? 16 -15.594 -2.85 1 92.62 197 PHE A O 1
ATOM 1614 N N . SER A 1 198 ? 17.734 -14.906 -4.133 1 96.25 198 SER A N 1
ATOM 1615 C CA . SER A 1 198 ? 17.781 -16.125 -4.926 1 96.25 198 SER A CA 1
ATOM 1616 C C . SER A 1 198 ? 18.578 -17.219 -4.219 1 96.25 198 SER A C 1
ATOM 1618 O O . SER A 1 198 ? 19.203 -16.969 -3.186 1 96.25 198 SER A O 1
ATOM 1620 N N . SER A 1 199 ? 18.531 -18.406 -4.723 1 96.56 199 SER A N 1
ATOM 1621 C CA . SER A 1 199 ? 19.203 -19.531 -4.098 1 96.56 199 SER A CA 1
ATOM 1622 C C . SER A 1 199 ? 20.703 -19.344 -4.066 1 96.56 199 SER A C 1
ATOM 1624 O O . SER A 1 199 ? 21.406 -19.984 -3.279 1 96.56 199 SER A O 1
ATOM 1626 N N . ASN A 1 200 ? 21.281 -18.469 -4.941 1 96.38 200 ASN A N 1
ATOM 1627 C CA . ASN A 1 200 ? 22.703 -18.172 -4.934 1 96.38 200 ASN A CA 1
ATOM 1628 C C . ASN A 1 200 ? 23 -16.875 -4.184 1 96.38 200 ASN A C 1
ATOM 1630 O O . ASN A 1 200 ? 23.953 -16.156 -4.508 1 96.38 200 ASN A O 1
ATOM 1634 N N . ASP A 1 201 ? 22.141 -16.453 -3.377 1 91.75 201 ASP A N 1
ATOM 1635 C CA . ASP A 1 201 ? 22.328 -15.398 -2.377 1 91.75 201 ASP A CA 1
ATOM 1636 C C . ASP A 1 201 ? 22.344 -14.016 -3.025 1 91.75 201 ASP A C 1
ATOM 1638 O O . ASP A 1 201 ? 22.953 -13.086 -2.502 1 91.75 201 ASP A O 1
ATOM 1642 N N . VAL A 1 202 ? 21.719 -13.938 -4.199 1 92.69 202 VAL A N 1
ATOM 1643 C CA . VAL A 1 202 ? 21.656 -12.641 -4.867 1 92.69 202 VAL A CA 1
ATOM 1644 C C . VAL A 1 202 ? 20.297 -12 -4.605 1 92.69 202 VAL A C 1
ATOM 1646 O O . VAL A 1 202 ? 19.25 -12.633 -4.805 1 92.69 202 VAL A O 1
ATOM 1649 N N . GLY A 1 203 ? 20.375 -10.781 -4.102 1 91.75 203 GLY A N 1
ATOM 1650 C CA . GLY A 1 203 ? 19.141 -10.023 -3.896 1 91.75 203 GLY A CA 1
ATOM 1651 C C . GLY A 1 203 ? 18.594 -9.414 -5.176 1 91.75 203 GLY A C 1
ATOM 1652 O O . GLY A 1 203 ? 19.312 -8.734 -5.902 1 91.75 203 GLY A O 1
ATOM 1653 N N . ILE A 1 204 ? 17.328 -9.734 -5.445 1 91.69 204 ILE A N 1
ATOM 1654 C CA . ILE A 1 204 ? 16.656 -9.18 -6.609 1 91.69 204 ILE A CA 1
ATOM 1655 C C . ILE A 1 204 ? 15.523 -8.25 -6.156 1 91.69 204 ILE A C 1
ATOM 1657 O O . ILE A 1 204 ? 14.719 -8.617 -5.289 1 91.69 204 ILE A O 1
ATOM 1661 N N . ASP A 1 205 ? 15.461 -7.082 -6.734 1 86.81 205 ASP A N 1
ATOM 1662 C CA . ASP A 1 205 ? 14.391 -6.148 -6.41 1 86.81 205 ASP A CA 1
ATOM 1663 C C . ASP A 1 205 ? 13.039 -6.695 -6.859 1 86.81 205 ASP A C 1
ATOM 1665 O O . ASP A 1 205 ? 12.883 -7.121 -8.008 1 86.81 205 ASP A O 1
ATOM 1669 N N . ILE A 1 206 ? 12.078 -6.625 -5.957 1 88.94 206 ILE A N 1
ATOM 1670 C CA . ILE A 1 206 ? 10.742 -7.148 -6.227 1 88.94 206 ILE A CA 1
ATOM 1671 C C . ILE A 1 206 ? 10.125 -6.395 -7.402 1 88.94 206 ILE A C 1
ATOM 1673 O O . ILE A 1 206 ? 9.547 -7.008 -8.305 1 88.94 206 ILE A O 1
ATOM 1677 N N . CYS A 1 207 ? 10.258 -5.102 -7.418 1 83.88 207 CYS A N 1
ATOM 1678 C CA . CYS A 1 207 ? 9.688 -4.281 -8.477 1 83.88 207 CYS A CA 1
ATOM 1679 C C . CYS A 1 207 ? 10.312 -4.617 -9.828 1 83.88 207 CYS A C 1
ATOM 1681 O O . CYS A 1 207 ? 9.641 -4.555 -10.859 1 83.88 207 CYS A O 1
ATOM 1683 N N . GLU A 1 208 ? 11.609 -4.961 -9.805 1 85.06 208 GLU A N 1
ATOM 1684 C CA . GLU A 1 208 ? 12.281 -5.352 -11.039 1 85.06 208 GLU A CA 1
ATOM 1685 C C . GLU A 1 208 ? 11.688 -6.637 -11.609 1 85.06 208 GLU A C 1
ATOM 1687 O O . GLU A 1 208 ? 11.547 -6.773 -12.82 1 85.06 208 GLU A O 1
ATOM 1692 N N . LEU A 1 209 ? 11.375 -7.531 -10.75 1 91.06 209 LEU A N 1
ATOM 1693 C CA . LEU A 1 209 ? 10.734 -8.766 -11.188 1 91.06 209 LEU A CA 1
ATOM 1694 C C . LEU A 1 209 ? 9.344 -8.484 -11.75 1 91.06 209 LEU A C 1
ATOM 1696 O O . LEU A 1 209 ? 9.008 -8.953 -12.836 1 91.06 209 LEU A O 1
ATOM 1700 N N . MET A 1 210 ? 8.633 -7.652 -11.078 1 89.62 210 MET A N 1
ATOM 1701 C CA . MET A 1 210 ? 7.25 -7.363 -11.43 1 89.62 210 MET A CA 1
ATOM 1702 C C . MET A 1 210 ? 7.168 -6.645 -12.773 1 89.62 210 MET A C 1
ATOM 1704 O O . MET A 1 210 ? 6.148 -6.727 -13.469 1 89.62 210 MET A O 1
ATOM 1708 N N . LYS A 1 211 ? 8.195 -5.977 -13.141 1 85.25 211 LYS A N 1
ATOM 1709 C CA . LYS A 1 211 ? 8.211 -5.191 -14.375 1 85.25 211 LYS A CA 1
ATOM 1710 C C . LYS A 1 211 ? 7.945 -6.074 -15.594 1 85.25 211 LYS A C 1
ATOM 1712 O O . LYS A 1 211 ? 7.406 -5.605 -16.594 1 85.25 211 LYS A O 1
ATOM 1717 N N . HIS A 1 212 ? 8.234 -7.301 -15.516 1 88.5 212 HIS A N 1
ATOM 1718 C CA . HIS A 1 212 ? 8.133 -8.203 -16.656 1 88.5 212 HIS A CA 1
ATOM 1719 C C . HIS A 1 212 ? 6.688 -8.625 -16.906 1 88.5 212 HIS A C 1
ATOM 1721 O O . HIS A 1 212 ? 6.352 -9.117 -17.984 1 88.5 212 HIS A O 1
ATOM 1727 N N . VAL A 1 213 ? 5.816 -8.414 -15.961 1 88.06 213 VAL A N 1
ATOM 1728 C CA . VAL A 1 213 ? 4.43 -8.844 -16.141 1 88.06 213 VAL A CA 1
ATOM 1729 C C . VAL A 1 213 ? 3.512 -7.625 -16.156 1 88.06 213 VAL A C 1
ATOM 1731 O O . VAL A 1 213 ? 2.291 -7.758 -16.062 1 88.06 213 VAL A O 1
ATOM 1734 N N . LYS A 1 214 ? 4.117 -6.523 -16.266 1 83.06 214 LYS A N 1
ATOM 1735 C CA . LYS A 1 214 ? 3.338 -5.301 -16.438 1 83.06 214 LYS A CA 1
ATOM 1736 C C . LYS A 1 214 ? 2.807 -5.172 -17.859 1 83.06 214 LYS A C 1
ATOM 1738 O O . LYS A 1 214 ? 3.301 -5.836 -18.766 1 83.06 214 LYS A O 1
ATOM 1743 N N . MET A 1 215 ? 1.885 -4.348 -18.031 1 73.62 215 MET A N 1
ATOM 1744 C CA . MET A 1 215 ? 1.112 -4.238 -19.266 1 73.62 215 MET A CA 1
ATOM 1745 C C . MET A 1 215 ? 2.02 -3.912 -20.453 1 73.62 215 MET A C 1
ATOM 1747 O O . MET A 1 215 ? 1.754 -4.332 -21.578 1 73.62 215 MET A O 1
ATOM 1751 N N . GLU A 1 216 ? 3.078 -3.17 -20.172 1 71.75 216 GLU A N 1
ATOM 1752 C CA . GLU A 1 216 ? 3.969 -2.789 -21.266 1 71.75 216 GLU A CA 1
ATOM 1753 C C . GLU A 1 216 ? 4.656 -4.012 -21.859 1 71.75 216 GLU A C 1
ATOM 1755 O O . GLU A 1 216 ? 4.871 -4.074 -23.078 1 71.75 216 GLU A O 1
ATOM 1760 N N . ARG A 1 217 ? 4.859 -4.934 -21.062 1 77.31 217 ARG A N 1
ATOM 1761 C CA . ARG A 1 217 ? 5.598 -6.113 -21.5 1 77.31 217 ARG A CA 1
ATOM 1762 C C . ARG A 1 217 ? 4.66 -7.305 -21.672 1 77.31 217 ARG A C 1
ATOM 1764 O O . ARG A 1 217 ? 5.004 -8.273 -22.359 1 77.31 217 ARG A O 1
ATOM 1771 N N . CYS A 1 218 ? 3.506 -7.219 -21.078 1 86.19 218 CYS A N 1
ATOM 1772 C CA . CYS A 1 218 ? 2.537 -8.305 -21.141 1 86.19 218 CYS A CA 1
ATOM 1773 C C . CYS A 1 218 ? 1.133 -7.773 -21.391 1 86.19 218 CYS A C 1
ATOM 1775 O O . CYS A 1 218 ? 0.281 -7.797 -20.5 1 86.19 218 CYS A O 1
ATOM 1777 N N . PRO A 1 219 ? 0.848 -7.453 -22.609 1 87.75 219 PRO A N 1
ATOM 1778 C CA . PRO A 1 219 ? -0.427 -6.816 -22.953 1 87.75 219 PRO A CA 1
ATOM 1779 C C . PRO A 1 219 ? -1.631 -7.699 -22.625 1 87.75 219 PRO A C 1
ATOM 1781 O O . PRO A 1 219 ? -2.725 -7.188 -22.375 1 87.75 219 PRO A O 1
ATOM 1784 N N . SER A 1 220 ? -1.402 -8.969 -22.641 1 93.06 220 SER A N 1
ATOM 1785 C CA . SER A 1 220 ? -2.516 -9.875 -22.406 1 93.06 220 SER A CA 1
ATOM 1786 C C . SER A 1 220 ? -2.986 -9.812 -20.953 1 93.06 220 SER A C 1
ATOM 1788 O O . SER A 1 220 ? -4.059 -10.32 -20.625 1 93.06 220 SER A O 1
ATOM 1790 N N . LEU A 1 221 ? -2.24 -9.062 -20.109 1 93.31 221 LEU A N 1
ATOM 1791 C CA . LEU A 1 221 ? -2.629 -8.898 -18.703 1 93.31 221 LEU A CA 1
ATOM 1792 C C . LEU A 1 221 ? -3.213 -7.512 -18.469 1 93.31 221 LEU A C 1
ATOM 1794 O O . LEU A 1 221 ? -3.561 -7.172 -17.328 1 93.31 221 LEU A O 1
ATOM 1798 N N . LYS A 1 222 ? -3.365 -6.812 -19.531 1 90.62 222 LYS A N 1
ATOM 1799 C CA . LYS A 1 222 ? -3.941 -5.477 -19.391 1 90.62 222 LYS A CA 1
ATOM 1800 C C . LYS A 1 222 ? -5.352 -5.543 -18.812 1 90.62 222 LYS A C 1
ATOM 1802 O O . LYS A 1 222 ? -6.184 -6.324 -19.266 1 90.62 222 LYS A O 1
ATOM 1807 N N . GLY A 1 223 ? -5.547 -4.711 -17.766 1 91.81 223 GLY A N 1
ATOM 1808 C CA . GLY A 1 223 ? -6.867 -4.625 -17.172 1 91.81 223 GLY A CA 1
ATOM 1809 C C . GLY A 1 223 ? -7.18 -5.789 -16.25 1 91.81 223 GLY A C 1
ATOM 1810 O O . GLY A 1 223 ? -8.266 -5.852 -15.664 1 91.81 223 GLY A O 1
ATOM 1811 N N . LYS A 1 224 ? -6.238 -6.684 -16.172 1 95.31 224 LYS A N 1
ATOM 1812 C CA . LYS A 1 224 ? -6.422 -7.852 -15.32 1 95.31 224 LYS A CA 1
ATOM 1813 C C . LYS A 1 224 ? -5.645 -7.695 -14.016 1 95.31 224 LYS A C 1
ATOM 1815 O O . LYS A 1 224 ? -4.555 -7.125 -14 1 95.31 224 LYS A O 1
ATOM 1820 N N . PRO A 1 225 ? -6.266 -8.219 -12.891 1 97 225 PRO A N 1
ATOM 1821 C CA . PRO A 1 225 ? -5.551 -8.102 -11.617 1 97 225 PRO A CA 1
ATOM 1822 C C . PRO A 1 225 ? -4.32 -9.008 -11.555 1 97 225 PRO A C 1
ATOM 1824 O O . PRO A 1 225 ? -4.371 -10.156 -11.992 1 97 225 PRO A O 1
ATOM 1827 N N . LYS A 1 226 ? -3.246 -8.43 -11.141 1 96.62 226 LYS A N 1
ATOM 1828 C CA . LYS A 1 226 ? -1.998 -9.125 -10.844 1 96.62 226 LYS A CA 1
ATOM 1829 C C . LYS A 1 226 ? -1.695 -9.109 -9.352 1 96.62 226 LYS A C 1
ATOM 1831 O O . LYS A 1 226 ? -1.43 -8.047 -8.781 1 96.62 226 LYS A O 1
ATOM 1836 N N . LEU A 1 227 ? -1.74 -10.289 -8.719 1 97.75 227 LEU A N 1
ATOM 1837 C CA . LEU A 1 227 ? -1.573 -10.414 -7.277 1 97.75 227 LEU A CA 1
ATOM 1838 C C . LEU A 1 227 ? -0.2 -10.977 -6.934 1 97.75 227 LEU A C 1
ATOM 1840 O O . LEU A 1 227 ? 0.169 -12.055 -7.41 1 97.75 227 LEU A O 1
ATOM 1844 N N . PHE A 1 228 ? 0.54 -10.219 -6.109 1 96.19 228 PHE A N 1
ATOM 1845 C CA . PHE A 1 228 ? 1.845 -10.664 -5.637 1 96.19 228 PHE A CA 1
ATOM 1846 C C . PHE A 1 228 ? 1.841 -10.852 -4.125 1 96.19 228 PHE A C 1
ATOM 1848 O O . PHE A 1 228 ? 1.441 -9.945 -3.387 1 96.19 228 PHE A O 1
ATOM 1855 N N . PHE A 1 229 ? 2.229 -12.016 -3.67 1 96.44 229 PHE A N 1
ATOM 1856 C CA . PHE A 1 229 ? 2.41 -12.305 -2.254 1 96.44 229 PHE A CA 1
ATOM 1857 C C . PHE A 1 229 ? 3.863 -12.656 -1.955 1 96.44 229 PHE A C 1
ATOM 1859 O O . PHE A 1 229 ? 4.379 -13.664 -2.449 1 96.44 229 PHE A O 1
ATOM 1866 N N . ILE A 1 230 ? 4.5 -11.828 -1.147 1 93.94 230 ILE A N 1
ATOM 1867 C CA . ILE A 1 230 ? 5.926 -12 -0.894 1 93.94 230 ILE A CA 1
ATOM 1868 C C . ILE A 1 230 ? 6.145 -12.391 0.565 1 93.94 230 ILE A C 1
ATOM 1870 O O . ILE A 1 230 ? 5.777 -11.648 1.477 1 93.94 230 ILE A O 1
ATOM 1874 N N . GLN A 1 231 ? 6.637 -13.555 0.749 1 90.62 231 GLN A N 1
ATOM 1875 C CA . GLN A 1 231 ? 7.129 -14.008 2.045 1 90.62 231 GLN A CA 1
ATOM 1876 C C . GLN A 1 231 ? 8.648 -13.977 2.102 1 90.62 231 GLN A C 1
ATOM 1878 O O . GLN A 1 231 ? 9.312 -14.898 1.632 1 90.62 231 GLN A O 1
ATOM 1883 N N . ALA A 1 232 ? 9.133 -12.805 2.488 1 82.25 232 ALA A N 1
ATOM 1884 C CA . ALA A 1 232 ? 10.578 -12.648 2.594 1 82.25 232 ALA A CA 1
ATOM 1885 C C . ALA A 1 232 ? 10.992 -12.297 4.02 1 82.25 232 ALA A C 1
ATOM 1887 O O . ALA A 1 232 ? 10.492 -11.328 4.598 1 82.25 232 ALA A O 1
ATOM 1888 N N . CYS A 1 233 ? 11.547 -13.242 4.75 1 61.31 233 CYS A N 1
ATOM 1889 C CA . CYS A 1 233 ? 11.945 -13.102 6.148 1 61.31 233 CYS A CA 1
ATOM 1890 C C . CYS A 1 233 ? 13.32 -12.453 6.258 1 61.31 233 CYS A C 1
ATOM 1892 O O . CYS A 1 233 ? 14.227 -12.781 5.492 1 61.31 233 CYS A O 1
ATOM 1894 N N . GLN A 1 234 ? 13.484 -11.172 6.816 1 54.38 234 GLN A N 1
ATOM 1895 C CA . GLN A 1 234 ? 14.812 -10.625 7.098 1 54.38 234 GLN A CA 1
ATOM 1896 C C . GLN A 1 234 ? 15.609 -11.562 8 1 54.38 234 GLN A C 1
ATOM 1898 O O . GLN A 1 234 ? 15.281 -11.727 9.18 1 54.38 234 GLN A O 1
ATOM 1903 N N . GLY A 1 235 ? 15.812 -12.844 7.691 1 44.16 235 GLY A N 1
ATOM 1904 C CA . GLY A 1 235 ? 16.547 -13.766 8.531 1 44.16 235 GLY A CA 1
ATOM 1905 C C . GLY A 1 235 ? 17.672 -13.102 9.32 1 44.16 235 GLY A C 1
ATOM 1906 O O . GLY A 1 235 ? 18.062 -11.977 9.008 1 44.16 235 GLY A O 1
ATOM 1907 N N . GLU A 1 236 ? 18.062 -13.734 10.492 1 39.75 236 GLU A N 1
ATOM 1908 C CA . GLU A 1 236 ? 19.312 -13.758 11.242 1 39.75 236 GLU A CA 1
ATOM 1909 C C . GLU A 1 236 ? 20.516 -13.82 10.297 1 39.75 236 GLU A C 1
ATOM 1911 O O . GLU A 1 236 ? 21.656 -13.695 10.734 1 39.75 236 GLU A O 1
ATOM 1916 N N . ALA A 1 237 ? 20.422 -14.344 9.227 1 40.31 237 ALA A N 1
ATOM 1917 C CA . ALA A 1 237 ? 21.594 -14.773 8.461 1 40.31 237 ALA A CA 1
ATOM 1918 C C . ALA A 1 237 ? 22.531 -13.602 8.203 1 40.31 237 ALA A C 1
ATOM 1920 O O . ALA A 1 237 ? 23.656 -13.797 7.73 1 40.31 237 ALA A O 1
ATOM 1921 N N . VAL A 1 238 ? 22.109 -12.406 7.941 1 37.56 238 VAL A N 1
ATOM 1922 C CA . VAL A 1 238 ? 23.234 -11.469 7.883 1 37.56 238 VAL A CA 1
ATOM 1923 C C . VAL A 1 238 ? 23.938 -11.414 9.234 1 37.56 238 VAL A C 1
ATOM 1925 O O . VAL A 1 238 ? 24.781 -10.547 9.469 1 37.56 238 VAL A O 1
ATOM 1928 N N . GLN A 1 239 ? 23.625 -12.156 10.133 1 33.88 239 GLN A N 1
ATOM 1929 C CA . GLN A 1 239 ? 24.453 -12.133 11.336 1 33.88 239 GLN A CA 1
ATOM 1930 C C . GLN A 1 239 ? 25.891 -12.531 11.023 1 33.88 239 GLN A C 1
ATOM 1932 O O . GLN A 1 239 ? 26.797 -12.227 11.789 1 33.88 239 GLN A O 1
ATOM 1937 N N . GLY A 1 240 ? 26.328 -13.656 10.469 1 31.23 240 GLY A N 1
ATOM 1938 C CA . GLY A 1 240 ? 27.766 -13.836 10.57 1 31.23 240 GLY A CA 1
ATOM 1939 C C . GLY A 1 240 ? 28.562 -12.711 9.93 1 31.23 240 GLY A C 1
ATOM 1940 O O . GLY A 1 240 ? 29.703 -12.469 10.289 1 31.23 240 GLY A O 1
ATOM 1941 N N . ARG A 1 241 ? 28.938 -12.82 8.523 1 30.5 241 ARG A N 1
ATOM 1942 C CA . ARG A 1 241 ? 29.953 -11.836 8.172 1 30.5 241 ARG A CA 1
ATOM 1943 C C . ARG A 1 241 ? 29.516 -10.438 8.578 1 30.5 241 ARG A C 1
ATOM 1945 O O . ARG A 1 241 ? 28.406 -10.234 9.07 1 30.5 241 ARG A O 1
ATOM 1952 N N . ALA A 1 242 ? 30.344 -9.422 7.625 1 29.38 242 ALA A N 1
ATOM 1953 C CA . ALA A 1 242 ? 30.422 -7.969 7.766 1 29.38 242 ALA A CA 1
ATOM 1954 C C . ALA A 1 242 ? 29.062 -7.379 8.117 1 29.38 242 ALA A C 1
ATOM 1956 O O . ALA A 1 242 ? 28.047 -7.723 7.496 1 29.38 242 ALA A O 1
ATOM 1957 N N . LEU A 1 243 ? 28.609 -6.949 9.367 1 29.03 243 LEU A N 1
ATOM 1958 C CA . LEU A 1 243 ? 28.328 -5.648 9.961 1 29.03 243 LEU A CA 1
ATOM 1959 C C . LEU A 1 243 ? 28.344 -4.551 8.906 1 29.03 243 LEU A C 1
ATOM 1961 O O . LEU A 1 243 ? 29.234 -3.703 8.898 1 29.03 243 LEU A O 1
ATOM 1965 N N . ASP A 1 244 ? 28.609 -4.863 7.711 1 27.73 244 ASP A N 1
ATOM 1966 C CA . ASP A 1 244 ? 28.609 -3.602 6.977 1 27.73 244 ASP A CA 1
ATOM 1967 C C . ASP A 1 244 ? 27.531 -2.662 7.504 1 27.73 244 ASP A C 1
ATOM 1969 O O . ASP A 1 244 ? 26.562 -3.107 8.117 1 27.73 244 ASP A O 1
ATOM 1973 N N . ASN A 1 245 ? 27.859 -1.309 7.32 1 28.92 245 ASN A N 1
ATOM 1974 C CA . ASN A 1 245 ? 27.188 -0.206 8 1 28.92 245 ASN A CA 1
ATOM 1975 C C . ASN A 1 245 ? 25.688 -0.452 8.125 1 28.92 245 ASN A C 1
ATOM 1977 O O . ASN A 1 245 ? 25.062 -0.977 7.199 1 28.92 245 ASN A O 1
ATOM 1981 N N . GLY A 1 246 ? 25.25 -0.979 9.25 1 30.67 246 GLY A N 1
ATOM 1982 C CA . GLY A 1 246 ? 23.984 -0.892 9.953 1 30.67 246 GLY A CA 1
ATOM 1983 C C . GLY A 1 246 ? 22.953 -0.067 9.211 1 30.67 246 GLY A C 1
ATOM 1984 O O . GLY A 1 246 ? 22.078 0.542 9.828 1 30.67 246 GLY A O 1
ATOM 1985 N N . THR A 1 247 ? 23.422 0.423 8.164 1 29.52 247 THR A N 1
ATOM 1986 C CA . THR A 1 247 ? 22.422 1.207 7.461 1 29.52 247 THR A CA 1
ATOM 1987 C C . THR A 1 247 ? 21.203 0.341 7.102 1 29.52 247 THR A C 1
ATOM 1989 O O . THR A 1 247 ? 21.297 -0.52 6.223 1 29.52 247 THR A O 1
ATOM 1992 N N . HIS A 1 248 ? 20.719 -0.465 8.172 1 32.38 248 HIS A N 1
ATOM 1993 C CA . HIS A 1 248 ? 19.328 -0.792 7.844 1 32.38 248 HIS A CA 1
ATOM 1994 C C . HIS A 1 248 ? 18.812 0.083 6.707 1 32.38 248 HIS A C 1
ATOM 1996 O O . HIS A 1 248 ? 18.5 1.258 6.914 1 32.38 248 HIS A O 1
ATOM 2002 N N . ASP A 1 249 ? 19.531 0.02 5.715 1 32.84 249 ASP A N 1
ATOM 2003 C CA . ASP A 1 249 ? 18.938 0.655 4.539 1 32.84 249 ASP A CA 1
ATOM 2004 C C . ASP A 1 249 ? 17.438 0.417 4.484 1 32.84 249 ASP A C 1
ATOM 2006 O O . ASP A 1 249 ? 16.984 -0.675 4.133 1 32.84 249 ASP A O 1
ATOM 2010 N N . SER A 1 250 ? 16.75 0.689 5.535 1 34.78 250 SER A N 1
ATOM 2011 C CA . SER A 1 250 ? 15.305 0.917 5.449 1 34.78 250 SER A CA 1
ATOM 2012 C C . SER A 1 250 ? 14.898 1.378 4.055 1 34.78 250 SER A C 1
ATOM 2014 O O . SER A 1 250 ? 14.609 2.559 3.846 1 34.78 250 SER A O 1
ATOM 2016 N N . LYS A 1 251 ? 15.781 0.923 3.215 1 36.59 251 LYS A N 1
ATOM 2017 C CA . LYS A 1 251 ? 15.266 1.277 1.896 1 36.59 251 LYS A CA 1
ATOM 2018 C C . LYS A 1 251 ? 13.797 0.873 1.756 1 36.59 251 LYS A C 1
ATOM 2020 O O . LYS A 1 251 ? 13.445 -0.291 1.963 1 36.59 251 LYS A O 1
ATOM 2025 N N . GLN A 1 252 ? 13.031 1.736 2.008 1 43.41 252 GLN A N 1
ATOM 2026 C CA . GLN A 1 252 ? 11.586 1.863 1.89 1 43.41 252 GLN A CA 1
ATOM 2027 C C . GLN A 1 252 ? 11.078 1.21 0.607 1 43.41 252 GLN A C 1
ATOM 2029 O O . GLN A 1 252 ? 11.758 1.24 -0.421 1 43.41 252 GLN A O 1
ATOM 2034 N N . PHE A 1 253 ? 10.453 0.011 0.822 1 42.69 253 PHE A N 1
ATOM 2035 C CA . PHE A 1 253 ? 9.766 -0.601 -0.311 1 42.69 253 PHE A CA 1
ATOM 2036 C C . PHE A 1 253 ? 9.219 0.464 -1.255 1 42.69 253 PHE A C 1
ATOM 2038 O O . PHE A 1 253 ? 8.547 1.399 -0.82 1 42.69 253 PHE A O 1
ATOM 2045 N N . SER A 1 254 ? 10.047 0.74 -2.256 1 46.66 254 SER A N 1
ATOM 2046 C CA . SER A 1 254 ? 9.578 1.628 -3.314 1 46.66 254 SER A CA 1
ATOM 2047 C C . SER A 1 254 ? 8.531 0.94 -4.191 1 46.66 254 SER A C 1
ATOM 2049 O O . SER A 1 254 ? 8.875 0.101 -5.027 1 46.66 254 SER A O 1
ATOM 2051 N N . PHE A 1 255 ? 7.316 0.596 -3.568 1 49.34 255 PHE A N 1
ATOM 2052 C CA . PHE A 1 255 ? 6.363 0.094 -4.551 1 49.34 255 PHE A CA 1
ATOM 2053 C C . PHE A 1 255 ? 5.77 1.238 -5.363 1 49.34 255 PHE A C 1
ATOM 2055 O O . PHE A 1 255 ? 5.191 2.17 -4.801 1 49.34 255 PHE A O 1
ATOM 2062 N N . MET A 1 256 ? 6.441 1.775 -6.488 1 51.25 256 MET A N 1
ATOM 2063 C CA . MET A 1 256 ? 5.699 2.703 -7.336 1 51.25 256 MET A CA 1
ATOM 2064 C C . MET A 1 256 ? 5.145 1.991 -8.57 1 51.25 256 MET A C 1
ATOM 2066 O O . MET A 1 256 ? 5.891 1.691 -9.5 1 51.25 256 MET A O 1
ATOM 2070 N N . SER A 1 257 ? 3.887 1.133 -8.312 1 57.19 257 SER A N 1
ATOM 2071 C CA . SER A 1 257 ? 3.389 0.632 -9.594 1 57.19 257 SER A CA 1
ATOM 2072 C C . SER A 1 257 ? 2.803 1.76 -10.438 1 57.19 257 SER A C 1
ATOM 2074 O O . SER A 1 257 ? 1.979 2.541 -9.953 1 57.19 257 SER A O 1
ATOM 2076 N N . HIS A 1 258 ? 3.514 2.107 -11.438 1 66.56 258 HIS A N 1
ATOM 2077 C CA . HIS A 1 258 ? 2.975 3.012 -12.445 1 66.56 258 HIS A CA 1
ATOM 2078 C C . HIS A 1 258 ? 1.836 2.357 -13.219 1 66.56 258 HIS A C 1
ATOM 2080 O O . HIS A 1 258 ? 1.375 2.898 -14.227 1 66.56 258 HIS A O 1
ATOM 2086 N N . GLU A 1 259 ? 1.447 1.215 -12.711 1 82.06 259 GLU A N 1
ATOM 2087 C CA . GLU A 1 259 ? 0.398 0.494 -13.422 1 82.06 259 GLU A CA 1
ATOM 2088 C C . GLU A 1 259 ? -0.791 0.205 -12.508 1 82.06 259 GLU A C 1
ATOM 2090 O O . GLU A 1 259 ? -0.618 -0.033 -11.312 1 82.06 259 GLU A O 1
ATOM 2095 N N . ALA A 1 260 ? -1.933 0.29 -13.086 1 90.31 260 ALA A N 1
ATOM 2096 C CA . ALA A 1 260 ? -3.164 -0.054 -12.383 1 90.31 260 ALA A CA 1
ATOM 2097 C C . ALA A 1 260 ? -3.322 -1.566 -12.258 1 90.31 260 ALA A C 1
ATOM 2099 O O . ALA A 1 260 ? -2.635 -2.326 -12.945 1 90.31 260 ALA A O 1
ATOM 2100 N N . ASP A 1 261 ? -4.148 -2.092 -11.336 1 94.62 261 ASP A N 1
ATOM 2101 C CA . ASP A 1 261 ? -4.617 -3.469 -11.203 1 94.62 261 ASP A CA 1
ATOM 2102 C C . ASP A 1 261 ? -3.514 -4.371 -10.656 1 94.62 261 ASP A C 1
ATOM 2104 O O . ASP A 1 261 ? -3.377 -5.52 -11.086 1 94.62 261 ASP A O 1
ATOM 2108 N N . ILE A 1 262 ? -2.727 -3.816 -9.789 1 94.19 262 ILE A N 1
ATOM 2109 C CA . ILE A 1 262 ? -1.682 -4.578 -9.109 1 94.19 262 ILE A CA 1
ATOM 2110 C C . ILE A 1 262 ? -1.965 -4.617 -7.609 1 94.19 262 ILE A C 1
ATOM 2112 O O . ILE A 1 262 ? -2.357 -3.607 -7.016 1 94.19 262 ILE A O 1
ATOM 2116 N N . PHE A 1 263 ? -1.787 -5.777 -7.066 1 95.81 263 PHE A N 1
ATOM 2117 C CA . PHE A 1 263 ? -1.783 -5.941 -5.617 1 95.81 263 PHE A CA 1
ATOM 2118 C C . PHE A 1 263 ? -0.483 -6.586 -5.148 1 95.81 263 PHE A C 1
ATOM 2120 O O . PHE A 1 263 ? -0.027 -7.57 -5.73 1 95.81 263 PHE A O 1
ATOM 2127 N N . LEU A 1 264 ? 0.09 -5.996 -4.125 1 94.06 264 LEU A N 1
ATOM 2128 C CA . LEU A 1 264 ? 1.305 -6.531 -3.518 1 94.06 264 LEU A CA 1
ATOM 2129 C C . LEU A 1 264 ? 1.134 -6.688 -2.01 1 94.06 264 LEU A C 1
ATOM 2131 O O . LEU A 1 264 ? 0.959 -5.703 -1.292 1 94.06 264 LEU A O 1
ATOM 2135 N N . GLY A 1 265 ? 1.12 -7.922 -1.553 1 94.25 265 GLY A N 1
ATOM 2136 C CA . GLY A 1 265 ? 1.144 -8.219 -0.13 1 94.25 265 GLY A CA 1
ATOM 2137 C C . GLY A 1 265 ? 2.516 -8.633 0.369 1 94.25 265 GLY A C 1
ATOM 2138 O O . GLY A 1 265 ? 3.135 -9.547 -0.183 1 94.25 265 GLY A O 1
ATOM 2139 N N . LEU A 1 266 ? 2.979 -7.957 1.402 1 91.06 266 LEU A N 1
ATOM 2140 C CA . LEU A 1 266 ? 4.273 -8.242 2.008 1 91.06 266 LEU A CA 1
ATOM 2141 C C . LEU A 1 266 ? 4.102 -8.828 3.408 1 91.06 266 LEU A C 1
ATOM 2143 O O . LEU A 1 266 ? 3.346 -8.289 4.219 1 91.06 266 LEU A O 1
ATOM 2147 N N . SER A 1 267 ? 4.785 -9.914 3.68 1 88 267 SER A N 1
ATOM 2148 C CA . SER A 1 267 ? 4.66 -10.602 4.961 1 88 267 SER A CA 1
ATOM 2149 C C . SER A 1 267 ? 5.195 -9.75 6.102 1 88 267 SER A C 1
ATOM 2151 O O . SER A 1 267 ? 4.703 -9.828 7.227 1 88 267 SER A O 1
ATOM 2153 N N . THR A 1 268 ? 6.336 -9.227 5.98 1 72.44 268 THR A N 1
ATOM 2154 C CA . THR A 1 268 ? 6.879 -8.43 7.078 1 72.44 268 THR A CA 1
ATOM 2155 C C . THR A 1 268 ? 7.402 -7.09 6.57 1 72.44 268 THR A C 1
ATOM 2157 O O . THR A 1 268 ? 7.742 -6.957 5.395 1 72.44 268 THR A O 1
ATOM 2160 N N . VAL A 1 269 ? 7.156 -6.172 7.508 1 55.72 269 VAL A N 1
ATOM 2161 C CA . VAL A 1 269 ? 7.871 -4.914 7.328 1 55.72 269 VAL A CA 1
ATOM 2162 C C . VAL A 1 269 ? 9.242 -4.996 7.996 1 55.72 269 VAL A C 1
ATOM 2164 O O . VAL A 1 269 ? 9.469 -5.852 8.859 1 55.72 269 VAL A O 1
ATOM 2167 N N . SER A 1 270 ? 10.297 -4.531 7.578 1 50.28 270 SER A N 1
ATOM 2168 C CA . SER A 1 270 ? 11.695 -4.641 7.98 1 50.28 270 SER A CA 1
ATOM 2169 C C . SER A 1 270 ? 11.828 -4.742 9.492 1 50.28 270 SER A C 1
ATOM 2171 O O . SER A 1 270 ? 11.109 -4.07 10.234 1 50.28 270 SER A O 1
ATOM 2173 N N . GLY A 1 271 ? 12.578 -5.684 10.133 1 43.66 271 GLY A N 1
ATOM 2174 C CA . GLY A 1 271 ? 13.211 -5.762 11.438 1 43.66 271 GLY A CA 1
ATOM 2175 C C . GLY A 1 271 ? 12.805 -6.992 12.227 1 43.66 271 GLY A C 1
ATOM 2176 O O . GLY A 1 271 ? 13.266 -7.191 13.352 1 43.66 271 GLY A O 1
ATOM 2177 N N . PHE A 1 272 ? 11.742 -7.684 11.742 1 39.28 272 PHE A N 1
ATOM 2178 C CA . PHE A 1 272 ? 11.352 -8.758 12.648 1 39.28 272 PHE A CA 1
ATOM 2179 C C . PHE A 1 272 ? 11.953 -10.086 12.203 1 39.28 272 PHE A C 1
ATOM 2181 O O . PHE A 1 272 ? 12.102 -10.336 11 1 39.28 272 PHE A O 1
ATOM 2188 N N . VAL A 1 273 ? 12.797 -10.586 13.102 1 39.84 273 VAL A N 1
ATOM 2189 C CA . VAL A 1 273 ? 13.344 -11.922 12.867 1 39.84 273 VAL A CA 1
ATOM 2190 C C . VAL A 1 273 ? 12.211 -12.953 12.898 1 39.84 273 VAL A C 1
ATOM 2192 O O . VAL A 1 273 ? 11.383 -12.945 13.812 1 39.84 273 VAL A O 1
ATOM 2195 N N . SER A 1 274 ? 11.844 -13.453 11.75 1 41.72 274 SER A N 1
ATOM 2196 C CA . SER A 1 274 ? 10.859 -14.539 11.703 1 41.72 274 SER A CA 1
ATOM 2197 C C . SER A 1 274 ? 11.273 -15.703 12.594 1 41.72 274 SER A C 1
ATOM 2199 O O . SER A 1 274 ? 12.375 -16.234 12.445 1 41.72 274 SER A O 1
ATOM 2201 N N . LYS A 1 275 ? 10.836 -15.812 13.859 1 39.47 275 LYS A N 1
ATOM 2202 C CA . LYS A 1 275 ? 11.062 -17.047 14.625 1 39.47 275 LYS A CA 1
ATOM 2203 C C . LYS A 1 275 ? 10.477 -18.25 13.898 1 39.47 275 LYS A C 1
ATOM 2205 O O . LYS A 1 275 ? 9.289 -18.281 13.586 1 39.47 275 LYS A O 1
ATOM 2210 N N . ARG A 1 276 ? 11.227 -18.766 12.969 1 43.12 276 ARG A N 1
ATOM 2211 C CA . ARG A 1 276 ? 10.766 -19.938 12.227 1 43.12 276 ARG A CA 1
ATOM 2212 C C . ARG A 1 276 ? 10.344 -21.047 13.172 1 43.12 276 ARG A C 1
ATOM 2214 O O . ARG A 1 276 ? 11.133 -21.5 14 1 43.12 276 ARG A O 1
ATOM 2221 N N . ASN A 1 277 ? 9.273 -20.984 13.844 1 42.66 277 ASN A N 1
ATOM 2222 C CA . ASN A 1 277 ? 8.906 -22.312 14.312 1 42.66 277 ASN A CA 1
ATOM 2223 C C . ASN A 1 277 ? 8.602 -23.25 13.148 1 42.66 277 ASN A C 1
ATOM 2225 O O . ASN A 1 277 ? 8.344 -22.797 12.031 1 42.66 277 ASN A O 1
ATOM 2229 N N . CYS A 1 278 ? 8.938 -24.609 13.102 1 45.78 278 CYS A N 1
ATOM 2230 C CA . CYS A 1 278 ? 8.961 -25.734 12.18 1 45.78 278 CYS A CA 1
ATOM 2231 C C . CYS A 1 278 ? 7.73 -25.734 11.289 1 45.78 278 CYS A C 1
ATOM 2233 O O . CYS A 1 278 ? 7.656 -26.5 10.328 1 45.78 278 CYS A O 1
ATOM 2235 N N . ASP A 1 279 ? 6.539 -25.141 11.516 1 58.44 279 ASP A N 1
ATOM 2236 C CA . ASP A 1 279 ? 5.387 -25.531 10.711 1 58.44 279 ASP A CA 1
ATOM 2237 C C . ASP A 1 279 ? 5.102 -24.5 9.617 1 58.44 279 ASP A C 1
ATOM 2239 O O . ASP A 1 279 ? 3.943 -24.234 9.281 1 58.44 279 ASP A O 1
ATOM 2243 N N . GLY A 1 280 ? 6.125 -23.969 8.891 1 77.31 280 GLY A N 1
ATOM 2244 C CA . GLY A 1 280 ? 5.922 -23.078 7.762 1 77.31 280 GLY A CA 1
ATOM 2245 C C . GLY A 1 280 ? 5.855 -21.625 8.164 1 77.31 280 GLY A C 1
ATOM 2246 O O . GLY A 1 280 ? 5.922 -21.297 9.344 1 77.31 280 GLY A O 1
ATOM 2247 N N . ALA A 1 281 ? 5.828 -20.734 7.242 1 86.19 281 ALA A N 1
ATOM 2248 C CA . ALA A 1 281 ? 5.785 -19.297 7.496 1 86.19 281 ALA A CA 1
ATOM 2249 C C . ALA A 1 281 ? 4.387 -18.859 7.918 1 86.19 281 ALA A C 1
ATOM 2251 O O . ALA A 1 281 ? 3.398 -19.188 7.254 1 86.19 281 ALA A O 1
ATOM 2252 N N . PRO A 1 282 ? 4.262 -18.172 9.023 1 88.25 282 PRO A N 1
ATOM 2253 C CA . PRO A 1 282 ? 2.949 -17.75 9.508 1 88.25 282 PRO A CA 1
ATOM 2254 C C . PRO A 1 282 ? 2.141 -17 8.445 1 88.25 282 PRO A C 1
ATOM 2256 O O . PRO A 1 282 ? 0.932 -17.219 8.32 1 88.25 282 PRO A O 1
ATOM 2259 N N . TYR A 1 283 ? 2.812 -16.172 7.715 1 92.19 283 TYR A N 1
ATOM 2260 C CA . TYR A 1 283 ? 2.115 -15.398 6.691 1 92.19 283 TYR A CA 1
ATOM 2261 C C . TYR A 1 283 ? 1.437 -16.312 5.684 1 92.19 283 TYR A C 1
ATOM 2263 O O . TYR A 1 283 ? 0.275 -16.109 5.328 1 92.19 283 TYR A O 1
ATOM 2271 N N . ILE A 1 284 ? 2.129 -17.297 5.238 1 94.38 284 ILE A N 1
ATOM 2272 C CA . ILE A 1 284 ? 1.605 -18.25 4.262 1 94.38 284 ILE A CA 1
ATOM 2273 C C . ILE A 1 284 ? 0.488 -19.078 4.895 1 94.38 284 ILE A C 1
ATOM 2275 O O . ILE A 1 284 ? -0.524 -19.359 4.25 1 94.38 284 ILE A O 1
ATOM 2279 N N . ARG A 1 285 ? 0.676 -19.453 6.086 1 93.06 285 ARG A N 1
ATOM 2280 C CA . ARG A 1 285 ? -0.361 -20.203 6.785 1 93.06 285 ARG A CA 1
ATOM 2281 C C . ARG A 1 285 ? -1.652 -19.406 6.879 1 93.06 285 ARG A C 1
ATOM 2283 O O . ARG A 1 285 ? -2.729 -19.906 6.547 1 93.06 285 ARG A O 1
ATOM 2290 N N . PHE A 1 286 ? -1.515 -18.188 7.309 1 94.31 286 PHE A N 1
ATOM 2291 C CA . PHE A 1 286 ? -2.701 -17.359 7.438 1 94.31 286 PHE A CA 1
ATOM 2292 C C . PHE A 1 286 ? -3.32 -17.078 6.074 1 94.31 286 PHE A C 1
ATOM 2294 O O . PHE A 1 286 ? -4.543 -17.062 5.934 1 94.31 286 PHE A O 1
ATOM 2301 N N . LEU A 1 287 ? -2.479 -16.844 5.086 1 96.19 287 LEU A N 1
ATOM 2302 C CA . LEU A 1 287 ? -2.951 -16.609 3.725 1 96.19 287 LEU A CA 1
ATOM 2303 C C . LEU A 1 287 ? -3.805 -17.781 3.238 1 96.19 287 LEU A C 1
ATOM 2305 O O . LEU A 1 287 ? -4.926 -17.578 2.77 1 96.19 287 LEU A O 1
ATOM 2309 N N . THR A 1 288 ? -3.324 -18.969 3.404 1 96.12 288 THR A N 1
ATOM 2310 C CA . THR A 1 288 ? -4.016 -20.141 2.887 1 96.12 288 THR A CA 1
ATOM 2311 C C . THR A 1 288 ? -5.266 -20.438 3.713 1 96.12 288 THR A C 1
ATOM 2313 O O . THR A 1 288 ? -6.277 -20.891 3.172 1 96.12 288 THR A O 1
ATOM 2316 N N . GLU A 1 289 ? -5.199 -20.172 5.004 1 94.5 289 GLU A N 1
ATOM 2317 C CA . GLU A 1 289 ? -6.355 -20.391 5.863 1 94.5 289 GLU A CA 1
ATOM 2318 C C . GLU A 1 289 ? -7.48 -19.406 5.547 1 94.5 289 GLU A C 1
ATOM 2320 O O . GLU A 1 289 ? -8.633 -19.812 5.355 1 94.5 289 GLU A O 1
ATOM 2325 N N . VAL A 1 290 ? -7.145 -18.172 5.441 1 96.06 290 VAL A N 1
ATOM 2326 C CA . VAL A 1 290 ? -8.141 -17.125 5.227 1 96.06 290 VAL A CA 1
ATOM 2327 C C . VAL A 1 290 ? -8.734 -17.25 3.824 1 96.06 290 VAL A C 1
ATOM 2329 O O . VAL A 1 290 ? -9.953 -17.25 3.658 1 96.06 290 VAL A O 1
ATOM 2332 N N . PHE A 1 291 ? -7.891 -17.422 2.814 1 96.56 291 PHE A N 1
ATOM 2333 C CA . PHE A 1 291 ? -8.383 -17.578 1.449 1 96.56 291 PHE A CA 1
ATOM 2334 C C . PHE A 1 291 ? -9.203 -18.844 1.308 1 96.56 291 PHE A C 1
ATOM 2336 O O . PHE A 1 291 ? -10.211 -18.875 0.599 1 96.56 291 PHE A O 1
ATOM 2343 N N . GLY A 1 292 ? -8.719 -19.875 1.934 1 93.88 292 GLY A N 1
ATOM 2344 C CA . GLY A 1 292 ? -9.445 -21.125 1.876 1 93.88 292 GLY A CA 1
ATOM 2345 C C . GLY A 1 292 ? -10.836 -21.047 2.479 1 93.88 292 GLY A C 1
ATOM 2346 O O . GLY A 1 292 ? -11.781 -21.609 1.938 1 93.88 292 GLY A O 1
ATOM 2347 N N . GLU A 1 293 ? -10.93 -20.312 3.551 1 91.19 293 GLU A N 1
ATOM 2348 C CA . GLU A 1 293 ? -12.188 -20.25 4.293 1 91.19 293 GLU A CA 1
ATOM 2349 C C . GLU A 1 293 ? -13.117 -19.203 3.689 1 91.19 293 GLU A C 1
ATOM 2351 O O . GLU A 1 293 ? -14.328 -19.422 3.596 1 91.19 293 GLU A O 1
ATOM 2356 N N . PHE A 1 294 ? -12.562 -18.109 3.234 1 90.44 294 PHE A N 1
ATOM 2357 C CA . PHE A 1 294 ? -13.414 -16.969 2.93 1 90.44 294 PHE A CA 1
ATOM 2358 C C . PHE A 1 294 ? -13.273 -16.547 1.471 1 90.44 294 PHE A C 1
ATOM 2360 O O . PHE A 1 294 ? -13.93 -15.609 1.018 1 90.44 294 PHE A O 1
ATOM 2367 N N . GLY A 1 295 ? -12.461 -17.188 0.679 1 88 295 GLY A N 1
ATOM 2368 C CA . GLY A 1 295 ? -12.133 -16.781 -0.681 1 88 295 GLY A CA 1
ATOM 2369 C C . GLY A 1 295 ? -13.359 -16.609 -1.562 1 88 295 GLY A C 1
ATOM 2370 O O . GLY A 1 295 ? -13.398 -15.719 -2.408 1 88 295 GLY A O 1
ATOM 2371 N N . HIS A 1 296 ? -14.406 -17.328 -1.347 1 87.75 296 HIS A N 1
ATOM 2372 C CA . HIS A 1 296 ? -15.586 -17.297 -2.199 1 87.75 296 HIS A CA 1
ATOM 2373 C C . HIS A 1 296 ? -16.609 -16.281 -1.68 1 87.75 296 HIS A C 1
ATOM 2375 O O . HIS A 1 296 ? -17.625 -16.031 -2.336 1 87.75 296 HIS A O 1
ATOM 2381 N N . GLU A 1 297 ? -16.297 -15.648 -0.57 1 86 297 GLU A N 1
ATOM 2382 C CA . GLU A 1 297 ? -17.297 -14.789 0.064 1 86 297 GLU A CA 1
ATOM 2383 C C . GLU A 1 297 ? -16.781 -13.367 0.225 1 86 297 GLU A C 1
ATOM 2385 O O . GLU A 1 297 ? -17.5 -12.406 -0.056 1 86 297 GLU A O 1
ATOM 2390 N N . HIS A 1 298 ? -15.609 -13.281 0.673 1 90.06 298 HIS A N 1
ATOM 2391 C CA . HIS A 1 298 ? -15.102 -11.969 1.045 1 90.06 298 HIS A CA 1
ATOM 2392 C C . HIS A 1 298 ? -14.273 -11.359 -0.084 1 90.06 298 HIS A C 1
ATOM 2394 O O . HIS A 1 298 ? -13.664 -12.078 -0.875 1 90.06 298 HIS A O 1
ATOM 2400 N N . GLU A 1 299 ? -14.328 -10.047 -0.145 1 93 299 GLU A N 1
ATOM 2401 C CA . GLU A 1 299 ? -13.484 -9.266 -1.049 1 93 299 GLU A CA 1
ATOM 2402 C C . GLU A 1 299 ? -12.016 -9.367 -0.655 1 93 299 GLU A C 1
ATOM 2404 O O . GLU A 1 299 ? -11.688 -9.5 0.527 1 93 299 GLU A O 1
ATOM 2409 N N . LEU A 1 300 ? -11.133 -9.336 -1.616 1 96.44 300 LEU A N 1
ATOM 2410 C CA . LEU A 1 300 ? -9.703 -9.555 -1.436 1 96.44 300 LEU A CA 1
ATOM 2411 C C . LEU A 1 300 ? -9.156 -8.688 -0.303 1 96.44 300 LEU A C 1
ATOM 2413 O O . LEU A 1 300 ? -8.461 -9.188 0.584 1 96.44 300 LEU A O 1
ATOM 2417 N N . MET A 1 301 ? -9.477 -7.406 -0.339 1 94.88 301 MET A N 1
ATOM 2418 C CA . MET A 1 301 ? -8.875 -6.492 0.624 1 94.88 301 MET A CA 1
ATOM 2419 C C . MET A 1 301 ? -9.359 -6.789 2.037 1 94.88 301 MET A C 1
ATOM 2421 O O . MET A 1 301 ? -8.625 -6.598 3.006 1 94.88 301 MET A O 1
ATOM 2425 N N . THR A 1 302 ? -10.562 -7.219 2.174 1 93 302 THR A N 1
ATOM 2426 C CA . THR A 1 302 ? -11.07 -7.664 3.469 1 93 302 THR A CA 1
ATOM 2427 C C . THR A 1 302 ? -10.266 -8.852 3.984 1 93 302 THR A C 1
ATOM 2429 O O . THR A 1 302 ? -9.859 -8.875 5.148 1 93 302 THR A O 1
ATOM 2432 N N . MET A 1 303 ? -10.047 -9.789 3.156 1 95.94 303 MET A N 1
ATOM 2433 C CA . MET A 1 303 ? -9.258 -10.953 3.541 1 95.94 303 MET A CA 1
ATOM 2434 C C . MET A 1 303 ? -7.836 -10.547 3.928 1 95.94 303 MET A C 1
ATOM 2436 O O . MET A 1 303 ? -7.281 -11.07 4.895 1 95.94 303 MET A O 1
ATOM 2440 N N . MET A 1 304 ? -7.312 -9.656 3.17 1 96.81 304 MET A N 1
ATOM 2441 C CA . MET A 1 304 ? -5.961 -9.203 3.477 1 96.81 304 MET A CA 1
ATOM 2442 C C . MET A 1 304 ? -5.918 -8.492 4.824 1 96.81 304 MET A C 1
ATOM 2444 O O . MET A 1 304 ? -4.926 -8.586 5.551 1 96.81 304 MET A O 1
ATOM 2448 N N . GLY A 1 305 ? -6.977 -7.727 5.133 1 95.25 305 GLY A N 1
ATOM 2449 C CA . GLY A 1 305 ? -7.082 -7.145 6.465 1 95.25 305 GLY A CA 1
ATOM 2450 C C . GLY A 1 305 ? -7.09 -8.18 7.57 1 95.25 305 GLY A C 1
ATOM 2451 O O . GLY A 1 305 ? -6.461 -7.992 8.609 1 95.25 305 GLY A O 1
ATOM 2452 N N . MET A 1 306 ? -7.773 -9.289 7.344 1 95.62 306 MET A N 1
ATOM 2453 C CA . MET A 1 306 ? -7.809 -10.383 8.305 1 95.62 306 MET A CA 1
ATOM 2454 C C . MET A 1 306 ? -6.414 -10.961 8.523 1 95.62 306 MET A C 1
ATOM 2456 O O . MET A 1 306 ? -6.039 -11.281 9.656 1 95.62 306 MET A O 1
ATOM 2460 N N . ILE A 1 307 ? -5.707 -11.102 7.457 1 95.81 307 ILE A N 1
ATOM 2461 C CA . ILE A 1 307 ? -4.359 -11.648 7.535 1 95.81 307 ILE A CA 1
ATOM 2462 C C . ILE A 1 307 ? -3.453 -10.695 8.312 1 95.81 307 ILE A C 1
ATOM 2464 O O . ILE A 1 307 ? -2.664 -11.117 9.156 1 95.81 307 ILE A O 1
ATOM 2468 N N . CYS A 1 308 ? -3.564 -9.367 8.055 1 94.5 308 CYS A N 1
ATOM 2469 C CA . CYS A 1 308 ? -2.826 -8.383 8.836 1 94.5 308 CYS A CA 1
ATOM 2470 C C . CYS A 1 308 ? -3.143 -8.508 10.32 1 94.5 308 CYS A C 1
ATOM 2472 O O . CYS A 1 308 ? -2.244 -8.422 11.164 1 94.5 308 CYS A O 1
ATOM 2474 N N . ASP A 1 309 ? -4.406 -8.734 10.617 1 94.75 309 ASP A N 1
ATOM 2475 C CA . ASP A 1 309 ? -4.832 -8.883 12.008 1 94.75 309 ASP A CA 1
ATOM 2476 C C . ASP A 1 309 ? -4.195 -10.117 12.648 1 94.75 309 ASP A C 1
ATOM 2478 O O . ASP A 1 309 ? -3.688 -10.047 13.766 1 94.75 309 ASP A O 1
ATOM 2482 N N . GLN A 1 310 ? -4.211 -11.203 11.906 1 93.12 310 GLN A N 1
ATOM 2483 C CA . GLN A 1 310 ? -3.637 -12.445 12.43 1 93.12 310 GLN A CA 1
ATOM 2484 C C . GLN A 1 310 ? -2.129 -12.312 12.617 1 93.12 310 GLN A C 1
ATOM 2486 O O . GLN A 1 310 ? -1.587 -12.734 13.641 1 93.12 310 GLN A O 1
ATOM 2491 N N . MET A 1 311 ? -1.431 -11.727 11.656 1 90.81 311 MET A N 1
ATOM 2492 C CA . MET A 1 311 ? 0.008 -11.508 11.758 1 90.81 311 MET A CA 1
ATOM 2493 C C . MET A 1 311 ? 0.34 -10.648 12.977 1 90.81 311 MET A C 1
ATOM 2495 O O . MET A 1 311 ? 1.29 -10.938 13.703 1 90.81 311 MET A O 1
ATOM 2499 N N . ASN A 1 312 ? -0.45 -9.633 13.164 1 88.75 312 ASN A N 1
ATOM 2500 C CA . ASN A 1 312 ? -0.221 -8.703 14.258 1 88.75 312 ASN A CA 1
ATOM 2501 C C . ASN A 1 312 ? -0.568 -9.328 15.609 1 88.75 312 ASN A C 1
ATOM 2503 O O . ASN A 1 312 ? 0.245 -9.312 16.531 1 88.75 312 ASN A O 1
ATOM 2507 N N . SER A 1 313 ? -1.687 -9.938 15.742 1 87.88 313 SER A N 1
ATOM 2508 C CA . SER A 1 313 ? -2.219 -10.406 17.016 1 87.88 313 SER A CA 1
ATOM 2509 C C . SER A 1 313 ? -1.572 -11.727 17.438 1 87.88 313 SER A C 1
ATOM 2511 O O . SER A 1 313 ? -1.31 -11.945 18.609 1 87.88 313 SER A O 1
ATOM 2513 N N . GLN A 1 314 ? -1.229 -12.609 16.484 1 86.19 314 GLN A N 1
ATOM 2514 C CA . GLN A 1 314 ? -0.746 -13.945 16.828 1 86.19 314 GLN A CA 1
ATOM 2515 C C . GLN A 1 314 ? 0.775 -14.023 16.734 1 86.19 314 GLN A C 1
ATOM 2517 O O . GLN A 1 314 ? 1.406 -14.812 17.422 1 86.19 314 GLN A O 1
ATOM 2522 N N . VAL A 1 315 ? 1.341 -13.258 15.852 1 83.94 315 VAL A N 1
ATOM 2523 C CA . VAL A 1 315 ? 2.768 -13.398 15.578 1 83.94 315 VAL A CA 1
ATOM 2524 C C . VAL A 1 315 ? 3.51 -12.148 16.047 1 83.94 315 VAL A C 1
ATOM 2526 O O . VAL A 1 315 ? 4.727 -12.18 16.25 1 83.94 315 VAL A O 1
ATOM 2529 N N . GLY A 1 316 ? 2.852 -11.023 16.219 1 82.44 316 GLY A N 1
ATOM 2530 C CA . GLY A 1 316 ? 3.496 -9.781 16.609 1 82.44 316 GLY A CA 1
ATOM 2531 C C . GLY A 1 316 ? 4.254 -9.117 15.477 1 82.44 316 GLY A C 1
ATOM 2532 O O . GLY A 1 316 ? 5.223 -8.391 15.703 1 82.44 316 GLY A O 1
ATOM 2533 N N . MET A 1 317 ? 3.881 -9.445 14.25 1 84.12 317 MET A N 1
ATOM 2534 C CA . MET A 1 317 ? 4.508 -8.867 13.07 1 84.12 317 MET A CA 1
ATOM 2535 C C . MET A 1 317 ? 3.51 -8.023 12.281 1 84.12 317 MET A C 1
ATOM 2537 O O . MET A 1 317 ? 2.299 -8.227 12.383 1 84.12 317 MET A O 1
ATOM 2541 N N . VAL A 1 318 ? 4.07 -7.121 11.602 1 87.88 318 VAL A N 1
ATOM 2542 C CA . VAL A 1 318 ? 3.227 -6.25 10.789 1 87.88 318 VAL A CA 1
ATOM 2543 C C . VAL A 1 318 ? 3.424 -6.574 9.305 1 87.88 318 VAL A C 1
ATOM 2545 O O . VAL A 1 318 ? 4.543 -6.504 8.797 1 87.88 318 VAL A O 1
ATOM 2548 N N . SER A 1 319 ? 2.354 -6.996 8.695 1 90.62 319 SER A N 1
ATOM 2549 C CA . SER A 1 319 ? 2.338 -7.176 7.25 1 90.62 319 SER A CA 1
ATOM 2550 C C . SER A 1 319 ? 1.715 -5.973 6.551 1 90.62 319 SER A C 1
ATOM 2552 O O . SER A 1 319 ? 1.027 -5.168 7.184 1 90.62 319 SER A O 1
ATOM 2554 N N . SER A 1 320 ? 2.012 -5.848 5.301 1 91 320 SER A N 1
ATOM 2555 C CA . SER A 1 320 ? 1.534 -4.664 4.594 1 91 320 SER A CA 1
ATOM 2556 C C . SER A 1 320 ? 0.953 -5.031 3.232 1 91 320 SER A C 1
ATOM 2558 O O . SER A 1 320 ? 1.371 -6.016 2.617 1 91 320 SER A O 1
ATOM 2560 N N . ASN A 1 321 ? -0.035 -4.223 2.795 1 93.5 321 ASN A N 1
ATOM 2561 C CA . ASN A 1 321 ? -0.706 -4.383 1.509 1 93.5 321 ASN A CA 1
ATOM 2562 C C . ASN A 1 321 ? -0.585 -3.125 0.653 1 93.5 321 ASN A C 1
ATOM 2564 O O . ASN A 1 321 ? -0.845 -2.02 1.13 1 93.5 321 ASN A O 1
ATOM 2568 N N . HIS A 1 322 ? -0.16 -3.354 -0.529 1 91.81 322 HIS A N 1
ATOM 2569 C CA . HIS A 1 322 ? -0.076 -2.291 -1.524 1 91.81 322 HIS A CA 1
ATOM 2570 C C . HIS A 1 322 ? -0.988 -2.574 -2.713 1 91.81 322 HIS A C 1
ATOM 2572 O O . HIS A 1 322 ? -0.918 -3.65 -3.311 1 91.81 322 HIS A O 1
ATOM 2578 N N . SER A 1 323 ? -1.831 -1.531 -3.064 1 94.19 323 SER A N 1
ATOM 2579 C CA . SER A 1 323 ? -2.828 -1.842 -4.086 1 94.19 323 SER A CA 1
ATOM 2580 C C . SER A 1 323 ? -3.031 -0.668 -5.035 1 94.19 323 SER A C 1
ATOM 2582 O O . SER A 1 323 ? -3.1 0.484 -4.602 1 94.19 323 SER A O 1
ATOM 2584 N N . THR A 1 324 ? -3.047 -0.996 -6.281 1 94.06 324 THR A N 1
ATOM 2585 C CA . THR A 1 324 ? -3.527 -0.089 -7.316 1 94.06 324 THR A CA 1
ATOM 2586 C C . THR A 1 324 ? -4.746 -0.673 -8.023 1 94.06 324 THR A C 1
ATOM 2588 O O . THR A 1 324 ? -5.035 -0.319 -9.164 1 94.06 324 THR A O 1
ATOM 2591 N N . LEU A 1 325 ? -5.402 -1.618 -7.367 1 95.75 325 LEU A N 1
ATOM 2592 C CA . LEU A 1 325 ? -6.598 -2.24 -7.922 1 95.75 325 LEU A CA 1
ATOM 2593 C C . LEU A 1 325 ? -7.695 -1.204 -8.148 1 95.75 325 LEU A C 1
ATOM 2595 O O . LEU A 1 325 ? 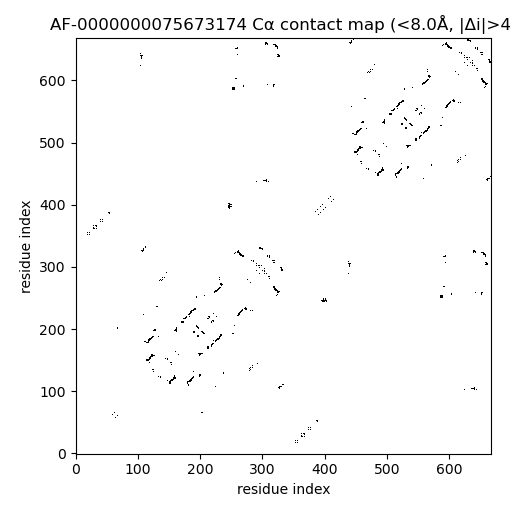-7.895 -0.316 -7.312 1 95.75 325 LEU A O 1
ATOM 2599 N N . THR A 1 326 ? -8.398 -1.42 -9.188 1 95.06 326 THR A N 1
ATOM 2600 C CA . THR A 1 326 ? -9.422 -0.449 -9.555 1 95.06 326 THR A CA 1
ATOM 2601 C C . THR A 1 326 ? -10.812 -1.038 -9.359 1 95.06 326 THR A C 1
ATOM 2603 O O . THR A 1 326 ? -11.82 -0.328 -9.477 1 95.06 326 THR A O 1
ATOM 2606 N N . LYS A 1 327 ? -10.891 -2.277 -9.086 1 94.69 327 LYS A N 1
ATOM 2607 C CA . LYS A 1 327 ? -12.156 -2.98 -8.891 1 94.69 327 LYS A CA 1
ATOM 2608 C C . LYS A 1 327 ? -12.07 -3.939 -7.707 1 94.69 327 LYS A C 1
ATOM 2610 O O . LYS A 1 327 ? -10.977 -4.242 -7.223 1 94.69 327 LYS A O 1
ATOM 2615 N N . ASP A 1 328 ? -13.266 -4.332 -7.273 1 92.56 328 ASP A N 1
ATOM 2616 C CA . ASP A 1 328 ? -13.312 -5.371 -6.25 1 92.56 328 ASP A CA 1
ATOM 2617 C C . ASP A 1 328 ? -12.938 -6.73 -6.832 1 92.56 328 ASP A C 1
ATOM 2619 O O . ASP A 1 328 ? -13.266 -7.035 -7.98 1 92.56 328 ASP A O 1
ATOM 2623 N N . LEU A 1 329 ? -12.273 -7.508 -6.043 1 95.81 329 LEU A N 1
ATOM 2624 C CA . LEU A 1 329 ? -11.836 -8.82 -6.5 1 95.81 329 LEU A CA 1
ATOM 2625 C C . LEU A 1 329 ? -12.398 -9.922 -5.609 1 95.81 329 LEU A C 1
ATOM 2627 O O . LEU A 1 329 ? -12.18 -9.914 -4.395 1 95.81 329 LEU A O 1
ATOM 2631 N N . TYR A 1 330 ? -13.156 -10.82 -6.215 1 92.88 330 TYR A N 1
ATOM 2632 C CA . TYR A 1 330 ? -13.711 -12 -5.574 1 92.88 330 TYR A CA 1
ATOM 2633 C C . TYR A 1 330 ? -13.289 -13.266 -6.309 1 92.88 330 TYR A C 1
ATOM 2635 O O . TYR A 1 330 ? -12.992 -13.234 -7.504 1 92.88 330 TYR A O 1
ATOM 2643 N N . PHE A 1 331 ? -13.203 -14.352 -5.559 1 94.5 331 PHE A N 1
ATOM 2644 C CA . PHE A 1 331 ? -13.008 -15.664 -6.164 1 94.5 331 PHE A CA 1
ATOM 2645 C C . PHE A 1 331 ? -14.297 -16.469 -6.156 1 94.5 331 PHE A C 1
ATOM 2647 O O . PHE A 1 331 ? -14.508 -17.312 -5.281 1 94.5 331 PHE A O 1
ATOM 2654 N N . PRO A 1 332 ? -15.117 -16.219 -7.145 1 87.62 332 PRO A N 1
ATOM 2655 C CA . PRO A 1 332 ? -16.406 -16.906 -7.148 1 87.62 332 PRO A CA 1
ATOM 2656 C C . PRO A 1 332 ? -16.297 -18.422 -7.316 1 87.62 332 PRO A C 1
ATOM 2658 O O . PRO A 1 332 ? -15.297 -18.906 -7.855 1 87.62 332 PRO A O 1
ATOM 2661 N N . THR A 1 333 ? -17.297 -19.125 -6.715 1 80.31 333 THR A N 1
ATOM 2662 C CA . THR A 1 333 ? -17.359 -20.578 -6.848 1 80.31 333 THR A CA 1
ATOM 2663 C C . THR A 1 333 ? -17.766 -20.969 -8.258 1 80.31 333 THR A C 1
ATOM 2665 O O . THR A 1 333 ? -18.594 -20.297 -8.891 1 80.31 333 THR A O 1
ATOM 2668 N N . ASN A 1 334 ? -16.984 -21.562 -9.047 1 57.22 334 ASN A N 1
ATOM 2669 C CA . ASN A 1 334 ? -17.469 -22.047 -10.344 1 57.22 334 ASN A CA 1
ATOM 2670 C C . ASN A 1 334 ? -18.641 -23.016 -10.195 1 57.22 334 ASN A C 1
ATOM 2672 O O . ASN A 1 334 ? -18.688 -23.781 -9.242 1 57.22 334 ASN A O 1
ATOM 2676 N N . MET B 1 1 ? 81.062 69.125 -50.406 1 25.36 1 MET B N 1
ATOM 2677 C CA . MET B 1 1 ? 80.812 67.688 -50.312 1 25.36 1 MET B CA 1
ATOM 2678 C C . MET B 1 1 ? 80.625 67.25 -48.844 1 25.36 1 MET B C 1
ATOM 2680 O O . MET B 1 1 ? 81.625 66.938 -48.188 1 25.36 1 MET B O 1
ATOM 2684 N N . THR B 1 2 ? 79.938 68 -47.969 1 29.73 2 THR B N 1
ATOM 2685 C CA . THR B 1 2 ? 79.75 68.062 -46.531 1 29.73 2 THR B CA 1
ATOM 2686 C C . THR B 1 2 ? 79 66.812 -46 1 29.73 2 THR B C 1
ATOM 2688 O O . THR B 1 2 ? 77.938 66.5 -46.469 1 29.73 2 THR B O 1
ATOM 2691 N N . THR B 1 3 ? 79.75 65.812 -45.438 1 28.56 3 THR B N 1
ATOM 2692 C CA . THR B 1 3 ? 79.375 64.438 -45.031 1 28.56 3 THR B CA 1
ATOM 2693 C C . THR B 1 3 ? 78.438 64.5 -43.875 1 28.56 3 THR B C 1
ATOM 2695 O O . THR B 1 3 ? 78.688 65.125 -42.844 1 28.56 3 THR B O 1
ATOM 2698 N N . LYS B 1 4 ? 77.062 64.312 -44.031 1 34.72 4 LYS B N 1
ATOM 2699 C CA . LYS B 1 4 ? 75.875 64.25 -43.156 1 34.72 4 LYS B CA 1
ATOM 2700 C C . LYS B 1 4 ? 76 63.062 -42.188 1 34.72 4 LYS B C 1
ATOM 2702 O O . LYS B 1 4 ? 75.875 61.906 -42.594 1 34.72 4 LYS B O 1
ATOM 2707 N N . LYS B 1 5 ? 76.875 63.156 -41 1 32.72 5 LYS B N 1
ATOM 2708 C CA . LYS B 1 5 ? 77.125 62.094 -40.031 1 32.72 5 LYS B CA 1
ATOM 2709 C C . LYS B 1 5 ? 75.812 61.719 -39.312 1 32.72 5 LYS B C 1
ATOM 2711 O O . LYS B 1 5 ? 75.125 62.594 -38.812 1 32.72 5 LYS B O 1
ATOM 2716 N N . SER B 1 6 ? 75 60.594 -39.656 1 30.84 6 SER B N 1
ATOM 2717 C CA . SER B 1 6 ? 73.812 59.938 -39.156 1 30.84 6 SER B CA 1
ATOM 2718 C C . SER B 1 6 ? 74 59.562 -37.688 1 30.84 6 SER B C 1
ATOM 2720 O O . SER B 1 6 ? 74.938 58.812 -37.312 1 30.84 6 SER B O 1
ATOM 2722 N N . ARG B 1 7 ? 73.875 60.469 -36.656 1 32.31 7 ARG B N 1
ATOM 2723 C CA . ARG B 1 7 ? 73.938 60.312 -35.219 1 32.31 7 ARG B CA 1
ATOM 2724 C C . ARG B 1 7 ? 73.062 59.188 -34.75 1 32.31 7 ARG B C 1
ATOM 2726 O O . ARG B 1 7 ? 71.875 59.188 -35 1 32.31 7 ARG B O 1
ATOM 2733 N N . PHE B 1 8 ? 73.562 57.812 -34.688 1 34.62 8 PHE B N 1
ATOM 2734 C CA . PHE B 1 8 ? 72.938 56.656 -34.062 1 34.62 8 PHE B CA 1
ATOM 2735 C C . PHE B 1 8 ? 72.5 56.938 -32.656 1 34.62 8 PHE B C 1
ATOM 2737 O O . PHE B 1 8 ? 73.188 57.594 -31.891 1 34.62 8 PHE B O 1
ATOM 2744 N N . PRO B 1 9 ? 71.125 57.156 -32.438 1 37.91 9 PRO B N 1
ATOM 2745 C CA . PRO B 1 9 ? 70.625 57.469 -31.109 1 37.91 9 PRO B CA 1
ATOM 2746 C C . PRO B 1 9 ? 71.188 56.5 -30.047 1 37.91 9 PRO B C 1
ATOM 2748 O O . PRO B 1 9 ? 71.125 55.281 -30.25 1 37.91 9 PRO B O 1
ATOM 2751 N N . SER B 1 10 ? 72.375 56.688 -29.375 1 38.75 10 SER B N 1
ATOM 2752 C CA . SER B 1 10 ? 73.188 56.094 -28.312 1 38.75 10 SER B CA 1
ATOM 2753 C C . SER B 1 10 ? 72.312 55.531 -27.203 1 38.75 10 SER B C 1
ATOM 2755 O O . SER B 1 10 ? 72.812 54.906 -26.266 1 38.75 10 SER B O 1
ATOM 2757 N N . ASP B 1 11 ? 71.188 56.062 -26.891 1 40.78 11 ASP B N 1
ATOM 2758 C CA . ASP B 1 11 ? 70.688 55.812 -25.547 1 40.78 11 ASP B CA 1
ATOM 2759 C C . ASP B 1 11 ? 70.25 54.344 -25.375 1 40.78 11 ASP B C 1
ATOM 2761 O O . ASP B 1 11 ? 69.062 54.031 -25.422 1 40.78 11 ASP B O 1
ATOM 2765 N N . TRP B 1 12 ? 70.812 53.25 -26.047 1 45.28 12 TRP B N 1
ATOM 2766 C CA . TRP B 1 12 ? 70.625 51.844 -25.781 1 45.28 12 TRP B CA 1
ATOM 2767 C C . TRP B 1 12 ? 70.938 51.5 -24.344 1 45.28 12 TRP B C 1
ATOM 2769 O O . TRP B 1 12 ? 72.125 51.406 -23.984 1 45.28 12 TRP B O 1
ATOM 2779 N N . ASN B 1 13 ? 70.375 52.094 -23.328 1 51.81 13 ASN B N 1
ATOM 2780 C CA . ASN B 1 13 ? 70.688 51.844 -21.922 1 51.81 13 ASN B CA 1
ATOM 2781 C C . ASN B 1 13 ? 70.312 50.438 -21.5 1 51.81 13 ASN B C 1
ATOM 2783 O O . ASN B 1 13 ? 69.125 50.062 -21.609 1 51.81 13 ASN B O 1
ATOM 2787 N N . PRO B 1 14 ? 71.312 49.406 -21.5 1 59.84 14 PRO B N 1
ATOM 2788 C CA . PRO B 1 14 ? 71.125 48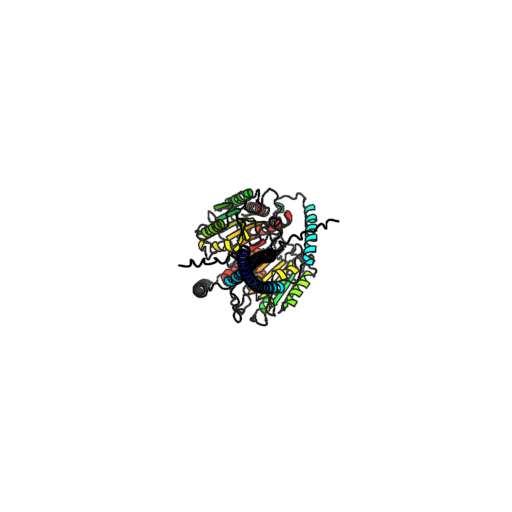 -21.094 1 59.84 14 PRO B CA 1
ATOM 2789 C C . PRO B 1 14 ? 70.25 47.875 -19.875 1 59.84 14 PRO B C 1
ATOM 2791 O O . PRO B 1 14 ? 69.5 46.875 -19.766 1 59.84 14 PRO B O 1
ATOM 2794 N N . CYS B 1 15 ? 70.188 48.781 -19.125 1 58.25 15 CYS B N 1
ATOM 2795 C CA . CYS B 1 15 ? 69.312 48.719 -17.938 1 58.25 15 CYS B CA 1
ATOM 2796 C C . CYS B 1 15 ? 67.875 48.812 -18.281 1 58.25 15 CYS B C 1
ATOM 2798 O O . CYS B 1 15 ? 67.062 48.125 -17.672 1 58.25 15 CYS B O 1
ATOM 2800 N N . ARG B 1 16 ? 67.562 49.531 -19.328 1 60.34 16 ARG B N 1
ATOM 2801 C CA . ARG B 1 16 ? 66.188 49.656 -19.781 1 60.34 16 ARG B CA 1
ATOM 2802 C C . ARG B 1 16 ? 65.688 48.344 -20.406 1 60.34 16 ARG B C 1
ATOM 2804 O O . ARG B 1 16 ? 64.562 47.969 -20.234 1 60.34 16 ARG B O 1
ATOM 2811 N N . LEU B 1 17 ? 66.688 47.625 -21.094 1 60.22 17 LEU B N 1
ATOM 2812 C CA . LEU B 1 17 ? 66.312 46.375 -21.719 1 60.22 17 LEU B CA 1
ATOM 2813 C C . LEU B 1 17 ? 66.125 45.281 -20.656 1 60.22 17 LEU B C 1
ATOM 2815 O O . LEU B 1 17 ? 65.188 44.469 -20.766 1 60.22 17 LEU B O 1
ATOM 2819 N N . ARG B 1 18 ? 66.938 45.344 -19.641 1 61.66 18 ARG B N 1
ATOM 2820 C CA . ARG B 1 18 ? 66.812 44.406 -18.547 1 61.66 18 ARG B CA 1
ATOM 2821 C C . ARG B 1 18 ? 65.5 44.656 -17.766 1 61.66 18 ARG B C 1
ATOM 2823 O O . ARG B 1 18 ? 64.812 43.719 -17.359 1 61.66 18 ARG B O 1
ATOM 2830 N N . LEU B 1 19 ? 65.188 45.906 -17.688 1 65.12 19 LEU B N 1
ATOM 2831 C CA . LEU B 1 19 ? 63.969 46.312 -17 1 65.12 19 LEU B CA 1
ATOM 2832 C C . LEU B 1 19 ? 62.75 45.844 -17.797 1 65.12 19 LEU B C 1
ATOM 2834 O O . LEU B 1 19 ? 61.781 45.375 -17.219 1 65.12 19 LEU B O 1
ATOM 2838 N N . ALA B 1 20 ? 62.938 46.031 -19.062 1 66.88 20 ALA B N 1
ATOM 2839 C CA . ALA B 1 20 ? 61.844 45.625 -19.938 1 66.88 20 ALA B CA 1
ATOM 2840 C C . ALA B 1 20 ? 61.656 44.125 -19.938 1 66.88 20 ALA B C 1
ATOM 2842 O O . ALA B 1 20 ? 60.5 43.625 -19.906 1 66.88 20 ALA B O 1
ATOM 2843 N N . CYS B 1 21 ? 62.812 43.438 -19.875 1 64.12 21 CYS B N 1
ATOM 2844 C CA . CYS B 1 21 ? 62.75 41.969 -19.828 1 64.12 21 CYS B CA 1
ATOM 2845 C C . CYS B 1 21 ? 62.188 41.5 -18.516 1 64.12 21 CYS B C 1
ATOM 2847 O O . CYS B 1 21 ? 61.344 40.594 -18.484 1 64.12 21 CYS B O 1
ATOM 2849 N N . LEU B 1 22 ? 62.5 42.219 -17.469 1 63.22 22 LEU B N 1
ATOM 2850 C CA . LEU B 1 22 ? 62.031 41.812 -16.141 1 63.22 22 LEU B CA 1
ATOM 2851 C C . LEU B 1 22 ? 60.562 42.156 -15.961 1 63.22 22 LEU B C 1
ATOM 2853 O O . LEU B 1 22 ? 59.812 41.375 -15.344 1 63.22 22 LEU B O 1
ATOM 2857 N N . ASN B 1 23 ? 60.188 43.156 -16.547 1 67.81 23 ASN B N 1
ATOM 2858 C CA . ASN B 1 23 ? 58.781 43.531 -16.516 1 67.81 23 ASN B CA 1
ATOM 2859 C C . ASN B 1 23 ? 57.938 42.531 -17.312 1 67.81 23 ASN B C 1
ATOM 2861 O O . ASN B 1 23 ? 56.812 42.188 -16.891 1 67.81 23 ASN B O 1
ATOM 2865 N N . ARG B 1 24 ? 58.562 42.125 -18.375 1 66.62 24 ARG B N 1
ATOM 2866 C CA . ARG B 1 24 ? 57.844 41.125 -19.188 1 66.62 24 ARG B CA 1
ATOM 2867 C C . ARG B 1 24 ? 57.75 39.812 -18.453 1 66.62 24 ARG B C 1
ATOM 2869 O O . ARG B 1 24 ? 56.719 39.156 -18.484 1 66.62 24 ARG B O 1
ATOM 2876 N N . MET B 1 25 ? 58.812 39.531 -17.797 1 64.62 25 MET B N 1
ATOM 2877 C CA . MET B 1 25 ? 58.812 38.281 -17.031 1 64.62 25 MET B CA 1
ATOM 2878 C C . MET B 1 25 ? 57.844 38.375 -15.852 1 64.62 25 MET B C 1
ATOM 2880 O O . MET B 1 25 ? 57.156 37.406 -15.547 1 64.62 25 MET B O 1
ATOM 2884 N N . LEU B 1 26 ? 57.781 39.5 -15.305 1 64.75 26 LEU B N 1
ATOM 2885 C CA . LEU B 1 26 ? 56.875 39.719 -14.188 1 64.75 26 LEU B CA 1
ATOM 2886 C C . LEU B 1 26 ? 55.438 39.656 -14.656 1 64.75 26 LEU B C 1
ATOM 2888 O O . LEU B 1 26 ? 54.594 39.031 -13.992 1 64.75 26 LEU B O 1
ATOM 2892 N N . THR B 1 27 ? 55.281 40.281 -15.766 1 72.31 27 THR B N 1
ATOM 2893 C CA . THR B 1 27 ? 53.938 40.25 -16.312 1 72.31 27 THR B CA 1
ATOM 2894 C C . THR B 1 27 ? 53.531 38.812 -16.672 1 72.31 27 THR B C 1
ATOM 2896 O O . THR B 1 27 ? 52.375 38.406 -16.422 1 72.31 27 THR B O 1
ATOM 2899 N N . HIS B 1 28 ? 54.469 38.125 -17.188 1 73.12 28 HIS B N 1
ATOM 2900 C CA . HIS B 1 28 ? 54.188 36.719 -17.578 1 73.12 28 HIS B CA 1
ATOM 2901 C C . HIS B 1 28 ? 53.938 35.844 -16.344 1 73.12 28 HIS B C 1
ATOM 2903 O O . HIS B 1 28 ? 53.031 35.031 -16.344 1 73.12 28 HIS B O 1
ATOM 2909 N N . THR B 1 29 ? 54.656 36.125 -15.383 1 67.81 29 THR B N 1
ATOM 2910 C CA . THR B 1 29 ? 54.531 35.344 -14.156 1 67.81 29 THR B CA 1
ATOM 2911 C C . THR B 1 29 ? 53.219 35.688 -13.438 1 67.81 29 THR B C 1
ATOM 2913 O O . THR B 1 29 ? 52.562 34.844 -12.852 1 67.81 29 THR B O 1
ATOM 2916 N N . GLU B 1 30 ? 52.906 36.906 -13.57 1 72.5 30 GLU B N 1
ATOM 2917 C CA . GLU B 1 30 ? 51.656 37.344 -12.984 1 72.5 30 GLU B CA 1
ATOM 2918 C C . GLU B 1 30 ? 50.469 36.75 -13.719 1 72.5 30 GLU B C 1
ATOM 2920 O O . GLU B 1 30 ? 49.469 36.375 -13.094 1 72.5 30 GLU B O 1
ATOM 2925 N N . GLU B 1 31 ? 50.625 36.625 -14.945 1 74.25 31 GLU B N 1
ATOM 2926 C CA . GLU B 1 31 ? 49.594 36 -15.75 1 74.25 31 GLU B CA 1
ATOM 2927 C C . GLU B 1 31 ? 49.469 34.5 -15.422 1 74.25 31 GLU B C 1
ATOM 2929 O O . GLU B 1 31 ? 48.344 33.969 -15.305 1 74.25 31 GLU B O 1
ATOM 2934 N N . ARG B 1 32 ? 50.562 33.969 -15.266 1 70.25 32 ARG B N 1
ATOM 2935 C CA . ARG B 1 32 ? 50.562 32.562 -14.906 1 70.25 32 ARG B CA 1
ATOM 2936 C C . ARG B 1 32 ? 49.969 32.344 -13.508 1 70.25 32 ARG B C 1
ATOM 2938 O O . ARG B 1 32 ? 49.25 31.391 -13.266 1 70.25 32 ARG B O 1
ATOM 2945 N N . LEU B 1 33 ? 50.312 33.281 -12.711 1 64.38 33 LEU B N 1
ATOM 2946 C CA . LEU B 1 33 ? 49.75 33.25 -11.359 1 64.38 33 LEU B CA 1
ATOM 2947 C C . LEU B 1 33 ? 48.25 33.406 -11.367 1 64.38 33 LEU B C 1
ATOM 2949 O O . LEU B 1 33 ? 47.531 32.719 -10.633 1 64.38 33 LEU B O 1
ATOM 2953 N N . ALA B 1 34 ? 47.906 34.281 -12.172 1 73.12 34 ALA B N 1
ATOM 2954 C CA . ALA B 1 34 ? 46.469 34.5 -12.297 1 73.12 34 ALA B CA 1
ATOM 2955 C C . ALA B 1 34 ? 45.781 33.281 -12.844 1 73.12 34 ALA B C 1
ATOM 2957 O O . ALA B 1 34 ? 44.688 32.906 -12.367 1 73.12 34 ALA B O 1
ATOM 2958 N N . GLU B 1 35 ? 46.375 32.625 -13.711 1 75 35 GLU B N 1
ATOM 2959 C CA . GLU B 1 35 ? 45.844 31.391 -14.281 1 75 35 GLU B CA 1
ATOM 2960 C C . GLU B 1 35 ? 45.781 30.266 -13.242 1 75 35 GLU B C 1
ATOM 2962 O O . GLU B 1 35 ? 44.812 29.516 -13.18 1 75 35 GLU B O 1
ATOM 2967 N N . MET B 1 36 ? 46.75 30.25 -12.492 1 69.25 36 MET B N 1
ATOM 2968 C CA . MET B 1 36 ? 46.812 29.234 -11.453 1 69.25 36 MET B CA 1
ATOM 2969 C C . MET B 1 36 ? 45.781 29.5 -10.375 1 69.25 36 MET B C 1
ATOM 2971 O O . MET B 1 36 ? 45.156 28.562 -9.852 1 69.25 36 MET B O 1
ATOM 2975 N N . ARG B 1 37 ? 45.656 30.797 -10.148 1 70.5 37 ARG B N 1
ATOM 2976 C CA . ARG B 1 37 ? 44.625 31.172 -9.195 1 70.5 37 ARG B CA 1
ATOM 2977 C C . ARG B 1 37 ? 43.25 30.75 -9.703 1 70.5 37 ARG B C 1
ATOM 2979 O O . ARG B 1 37 ? 42.438 30.25 -8.945 1 70.5 37 ARG B O 1
ATOM 2986 N N . GLU B 1 38 ? 43.125 30.922 -10.914 1 74.5 38 GLU B N 1
ATOM 2987 C CA . GLU B 1 38 ? 41.844 30.531 -11.516 1 74.5 38 GLU B CA 1
ATOM 2988 C C . GLU B 1 38 ? 41.656 29.016 -11.492 1 74.5 38 GLU B C 1
ATOM 2990 O O . GLU B 1 38 ? 40.562 28.516 -11.227 1 74.5 38 GLU B O 1
ATOM 2995 N N . ARG B 1 39 ? 42.688 28.391 -11.703 1 70.62 39 ARG B N 1
ATOM 2996 C CA . ARG B 1 39 ? 42.625 26.938 -11.688 1 70.62 39 ARG B CA 1
ATOM 2997 C C . ARG B 1 39 ? 42.406 26.406 -10.273 1 70.62 39 ARG B C 1
ATOM 2999 O O . ARG B 1 39 ? 41.625 25.453 -10.078 1 70.62 39 ARG B O 1
ATOM 3006 N N . VAL B 1 40 ? 43.031 27.047 -9.398 1 65.19 40 VAL B N 1
ATOM 3007 C CA . VAL B 1 40 ? 42.812 26.672 -8 1 65.19 40 VAL B CA 1
ATOM 3008 C C . VAL B 1 40 ? 41.344 26.922 -7.617 1 65.19 40 VAL B C 1
ATOM 3010 O O . VAL B 1 40 ? 40.719 26.078 -6.973 1 65.19 40 VAL B O 1
ATOM 3013 N N . LEU B 1 41 ? 40.938 28.062 -8.047 1 69.06 41 LEU B N 1
ATOM 3014 C CA . LEU B 1 41 ? 39.531 28.359 -7.754 1 69.06 41 LEU B CA 1
ATOM 3015 C C . LEU B 1 41 ? 38.594 27.344 -8.406 1 69.06 41 LEU B C 1
ATOM 3017 O O . LEU B 1 41 ? 37.625 26.891 -7.793 1 69.06 41 LEU B O 1
ATOM 3021 N N . ALA B 1 42 ? 38.938 27.031 -9.578 1 72.88 42 ALA B N 1
ATOM 3022 C CA . ALA B 1 42 ? 38.125 26.062 -10.305 1 72.88 42 ALA B CA 1
ATOM 3023 C C . ALA B 1 42 ? 38.219 24.688 -9.648 1 72.88 42 ALA B C 1
ATOM 3025 O O . ALA B 1 42 ? 37.188 24 -9.508 1 72.88 42 ALA B O 1
ATOM 3026 N N . LEU B 1 43 ? 39.312 24.312 -9.266 1 66.44 43 LEU B N 1
ATOM 3027 C CA . LEU B 1 43 ? 39.5 23.016 -8.625 1 66.44 43 LEU B CA 1
ATOM 3028 C C . LEU B 1 43 ? 38.875 23 -7.242 1 66.44 43 LEU B C 1
ATOM 3030 O O . LEU B 1 43 ? 38.281 21.984 -6.84 1 66.44 43 LEU B O 1
ATOM 3034 N N . THR B 1 44 ? 39.031 24.078 -6.551 1 66.62 44 THR B N 1
ATOM 3035 C CA . THR B 1 44 ? 38.375 24.172 -5.254 1 66.62 44 THR B CA 1
ATOM 3036 C C . THR B 1 44 ? 36.844 24.062 -5.406 1 66.62 44 THR B C 1
ATOM 3038 O O . THR B 1 44 ? 36.188 23.375 -4.621 1 66.62 44 THR B O 1
ATOM 3041 N N . GLN B 1 45 ? 36.469 24.75 -6.402 1 69.19 45 GLN B N 1
ATOM 3042 C CA . GLN B 1 45 ? 35.031 24.656 -6.652 1 69.19 45 GLN B CA 1
ATOM 3043 C C . GLN B 1 45 ? 34.625 23.234 -7.039 1 69.19 45 GLN B C 1
ATOM 3045 O O . GLN B 1 45 ? 33.625 22.719 -6.578 1 69.19 45 GLN B O 1
ATOM 3050 N N . LYS B 1 46 ? 35.375 22.672 -7.871 1 69.12 46 LYS B N 1
ATOM 3051 C CA . LYS B 1 46 ? 35.125 21.297 -8.25 1 69.12 46 LYS B CA 1
ATOM 3052 C C . LYS B 1 46 ? 35.25 20.359 -7.051 1 69.12 46 LYS B C 1
ATOM 3054 O O . LYS B 1 46 ? 34.469 19.422 -6.898 1 69.12 46 LYS B O 1
ATOM 3059 N N . LEU B 1 47 ? 36.188 20.562 -6.328 1 62.56 47 LEU B N 1
ATOM 3060 C CA . LEU B 1 47 ? 36.344 19.781 -5.102 1 62.56 47 LEU B CA 1
ATOM 3061 C C . LEU B 1 47 ? 35.156 19.969 -4.172 1 62.56 47 LEU B C 1
ATOM 3063 O O . LEU B 1 47 ? 34.688 19 -3.578 1 62.56 47 LEU B O 1
ATOM 3067 N N . ASP B 1 48 ? 34.906 21.266 -4.004 1 66.38 48 ASP B N 1
ATOM 3068 C CA . ASP B 1 48 ? 33.719 21.516 -3.191 1 66.38 48 ASP B CA 1
ATOM 3069 C C . ASP B 1 48 ? 32.5 20.781 -3.752 1 66.38 48 ASP B C 1
ATOM 3071 O O . ASP B 1 48 ? 31.734 20.188 -2.998 1 66.38 48 ASP B O 1
ATOM 3075 N N . ASN B 1 49 ? 32.438 20.844 -5.02 1 66.81 49 ASN B N 1
ATOM 3076 C CA . ASN B 1 49 ? 31.328 20.156 -5.66 1 66.81 49 ASN B CA 1
ATOM 3077 C C . ASN B 1 49 ? 31.406 18.656 -5.469 1 66.81 49 ASN B C 1
ATOM 3079 O O . ASN B 1 49 ? 30.406 18.016 -5.145 1 66.81 49 ASN B O 1
ATOM 3083 N N . VAL B 1 50 ? 32.531 18.156 -5.652 1 64.06 50 VAL B N 1
ATOM 3084 C CA . VAL B 1 50 ? 32.688 16.719 -5.527 1 64.06 50 VAL B CA 1
ATOM 3085 C C . VAL B 1 50 ? 32.594 16.312 -4.059 1 64.06 50 VAL B C 1
ATOM 3087 O O . VAL B 1 50 ? 32.031 15.25 -3.734 1 64.06 50 VAL B O 1
ATOM 3090 N N . THR B 1 51 ? 33.125 17.094 -3.24 1 65 51 THR B N 1
ATOM 3091 C CA . THR B 1 51 ? 33 16.828 -1.813 1 65 51 THR B CA 1
ATOM 3092 C C . THR B 1 51 ? 31.531 16.891 -1.397 1 65 51 THR B C 1
ATOM 3094 O O . THR B 1 51 ? 31.062 16.062 -0.603 1 65 51 THR B O 1
ATOM 3097 N N . GLN B 1 52 ? 31 17.922 -1.902 1 64.69 52 GLN B N 1
ATOM 3098 C CA . GLN B 1 52 ? 29.578 17.984 -1.621 1 64.69 52 GLN B CA 1
ATOM 3099 C C . GLN B 1 52 ? 28.844 16.766 -2.186 1 64.69 52 GLN B C 1
ATOM 3101 O O . GLN B 1 52 ? 27.984 16.188 -1.524 1 64.69 52 GLN B O 1
ATOM 3106 N N . GLU B 1 53 ? 29.203 16.453 -3.312 1 64 53 GLU B N 1
ATOM 3107 C CA . GLU B 1 53 ? 28.641 15.234 -3.896 1 64 53 GLU B CA 1
ATOM 3108 C C . GLU B 1 53 ? 29.016 14 -3.072 1 64 53 GLU B C 1
ATOM 3110 O O . GLU B 1 53 ? 28.188 13.117 -2.863 1 64 53 GLU B O 1
ATOM 3115 N N . LYS B 1 54 ? 30.172 13.93 -2.703 1 59.12 54 LYS B N 1
ATOM 3116 C CA . LYS B 1 54 ? 30.609 12.859 -1.812 1 59.12 54 LYS B CA 1
ATOM 3117 C C . LYS B 1 54 ? 29.859 12.906 -0.484 1 59.12 54 LYS B C 1
ATOM 3119 O O . LYS B 1 54 ? 29.438 11.875 0.031 1 59.12 54 LYS B O 1
ATOM 3124 N N . GLU B 1 55 ? 29.922 14.102 0.136 1 62.16 55 GLU B N 1
ATOM 3125 C CA . GLU B 1 55 ? 29.156 14.211 1.378 1 62.16 55 GLU B CA 1
ATOM 3126 C C . GLU B 1 55 ? 27.703 13.836 1.162 1 62.16 55 GLU B C 1
ATOM 3128 O O . GLU B 1 55 ? 27.078 13.18 2.01 1 62.16 55 GLU B O 1
ATOM 3133 N N . GLU B 1 56 ? 27.297 14.242 0.107 1 61.19 56 GLU B N 1
ATOM 3134 C CA . GLU B 1 56 ? 25.938 13.828 -0.235 1 61.19 56 GLU B CA 1
ATOM 3135 C C . GLU B 1 56 ? 25.859 12.32 -0.463 1 61.19 56 GLU B C 1
ATOM 3137 O O . GLU B 1 56 ? 24.922 11.664 -0.015 1 61.19 56 GLU B O 1
ATOM 3142 N N . LEU B 1 57 ? 26.734 11.781 -1.135 1 56.47 57 LEU B N 1
ATOM 3143 C CA . LEU B 1 57 ? 26.828 10.336 -1.295 1 56.47 57 LEU B CA 1
ATOM 3144 C C . LEU B 1 57 ? 27.141 9.664 0.036 1 56.47 57 LEU B C 1
ATOM 3146 O O . LEU B 1 57 ? 26.594 8.602 0.341 1 56.47 57 LEU B O 1
ATOM 3150 N N . GLN B 1 58 ? 27.969 10.25 0.833 1 58.88 58 GLN B N 1
ATOM 3151 C CA . GLN B 1 58 ? 28.25 9.742 2.174 1 58.88 58 GLN B CA 1
ATOM 3152 C C . GLN B 1 58 ? 27.031 9.875 3.078 1 58.88 58 GLN B C 1
ATOM 3154 O O . GLN B 1 58 ? 26.719 8.961 3.844 1 58.88 58 GLN B O 1
ATOM 3159 N N . ALA B 1 59 ? 26.531 11.023 3.18 1 51.25 59 ALA B N 1
ATOM 3160 C CA . ALA B 1 59 ? 25.281 11.172 3.902 1 51.25 59 ALA B CA 1
ATOM 3161 C C . ALA B 1 59 ? 24.234 10.18 3.398 1 51.25 59 ALA B C 1
ATOM 3163 O O . ALA B 1 59 ? 23.5 9.594 4.191 1 51.25 59 ALA B O 1
ATOM 3164 N N . ARG B 1 60 ? 24.297 10.023 2.197 1 47.81 60 ARG B N 1
ATOM 3165 C CA . ARG B 1 60 ? 23.453 8.984 1.615 1 47.81 60 ARG B CA 1
ATOM 3166 C C . ARG B 1 60 ? 23.922 7.594 2.029 1 47.81 60 ARG B C 1
ATOM 3168 O O . ARG B 1 60 ? 23.109 6.719 2.328 1 47.81 60 ARG B O 1
ATOM 3175 N N . VAL B 1 61 ? 25.109 7.43 2.098 1 45.75 61 VAL B N 1
ATOM 3176 C CA . VAL B 1 61 ? 25.672 6.188 2.617 1 45.75 61 VAL B CA 1
ATOM 3177 C C . VAL B 1 61 ? 25.484 6.129 4.133 1 45.75 61 VAL B C 1
ATOM 3179 O O . VAL B 1 61 ? 25.094 5.094 4.676 1 45.75 61 VAL B O 1
ATOM 3182 N N . GLU B 1 62 ? 25.859 7.152 4.918 1 46.81 62 GLU B N 1
ATOM 3183 C CA . GLU B 1 62 ? 25.656 7.199 6.363 1 46.81 62 GLU B CA 1
ATOM 3184 C C . GLU B 1 62 ? 24.172 7.145 6.715 1 46.81 62 GLU B C 1
ATOM 3186 O O . GLU B 1 62 ? 23.781 6.492 7.688 1 46.81 62 GLU B O 1
ATOM 3191 N N . GLU B 1 63 ? 23.516 7.895 6.168 1 43.16 63 GLU B N 1
ATOM 3192 C CA . GLU B 1 63 ? 22.062 7.77 6.297 1 43.16 63 GLU B CA 1
ATOM 3193 C C . GLU B 1 63 ? 21.594 6.363 5.934 1 43.16 63 GLU B C 1
ATOM 3195 O O . GLU B 1 63 ? 20.734 5.797 6.605 1 43.16 63 GLU B O 1
ATOM 3200 N N . PHE B 1 64 ? 22.141 5.867 4.965 1 36.75 64 PHE B N 1
ATOM 3201 C CA . PHE B 1 64 ? 22.016 4.441 4.691 1 36.75 64 PHE B CA 1
ATOM 3202 C C . PHE B 1 64 ? 22.641 3.619 5.812 1 36.75 64 PHE B C 1
ATOM 3204 O O . PHE B 1 64 ? 22.062 2.613 6.242 1 36.75 64 PHE B O 1
ATOM 3211 N N . GLU B 1 65 ? 23.766 3.971 6.324 1 39.91 65 GLU B N 1
ATOM 3212 C CA . GLU B 1 65 ? 24.422 3.291 7.438 1 39.91 65 GLU B CA 1
ATOM 3213 C C . GLU B 1 65 ? 23.781 3.656 8.773 1 39.91 65 GLU B C 1
ATOM 3215 O O . GLU B 1 65 ? 23.625 2.805 9.648 1 39.91 65 GLU B O 1
ATOM 3220 N N . ARG B 1 66 ? 23.703 4.852 9.297 1 38.91 66 ARG B N 1
ATOM 3221 C CA . ARG B 1 66 ? 22.969 5.262 10.484 1 38.91 66 ARG B CA 1
ATOM 3222 C C . ARG B 1 66 ? 21.562 4.672 10.492 1 38.91 66 ARG B C 1
ATOM 3224 O O . ARG B 1 66 ? 21.078 4.242 11.539 1 38.91 66 ARG B O 1
ATOM 3231 N N . ARG B 1 67 ? 20.906 4.758 9.508 1 33.59 67 ARG B N 1
ATOM 3232 C CA . ARG B 1 67 ? 19.719 3.943 9.328 1 33.59 67 ARG B CA 1
ATOM 3233 C C . ARG B 1 67 ? 20.047 2.457 9.398 1 33.59 67 ARG B C 1
ATOM 3235 O O . ARG B 1 67 ? 19.234 1.655 9.867 1 33.59 67 ARG B O 1
ATOM 3242 N N . GLN B 1 68 ? 21.172 2.264 9.094 1 29.75 68 GLN B N 1
ATOM 3243 C CA . GLN B 1 68 ? 21.688 0.931 9.398 1 29.75 68 GLN B CA 1
ATOM 3244 C C . GLN B 1 68 ? 22.344 0.895 10.781 1 29.75 68 GLN B C 1
ATOM 3246 O O . GLN B 1 68 ? 22.281 -0.125 11.469 1 29.75 68 GLN B O 1
ATOM 3251 N N . GLY B 1 69 ? 23.266 1.823 11.453 1 31.14 69 GLY B N 1
ATOM 3252 C CA . GLY B 1 69 ? 24.094 1.845 12.641 1 31.14 69 GLY B CA 1
ATOM 3253 C C . GLY B 1 69 ? 23.469 2.611 13.789 1 31.14 69 GLY B C 1
ATOM 3254 O O . GLY B 1 69 ? 24.141 2.896 14.789 1 31.14 69 GLY B O 1
ATOM 3255 N N . LEU B 1 70 ? 22.75 3.758 13.984 1 30.02 70 LEU B N 1
ATOM 3256 C CA . LEU B 1 70 ? 22.531 4.184 15.367 1 30.02 70 LEU B CA 1
ATOM 3257 C C . LEU B 1 70 ? 22.469 2.979 16.297 1 30.02 70 LEU B C 1
ATOM 3259 O O . LEU B 1 70 ? 21.734 2.023 16.047 1 30.02 70 LEU B O 1
ATOM 3263 N N . SER B 1 71 ? 23.453 2.936 17.188 1 27.78 71 SER B N 1
ATOM 3264 C CA . SER B 1 71 ? 24.047 1.955 18.094 1 27.78 71 SER B CA 1
ATOM 3265 C C . SER B 1 71 ? 23.031 1.479 19.141 1 27.78 71 SER B C 1
ATOM 3267 O O . SER B 1 71 ? 22.734 2.189 20.094 1 27.78 71 SER B O 1
ATOM 3269 N N . PRO B 1 72 ? 22.062 1.224 18.844 1 27.58 72 PRO B N 1
ATOM 3270 C CA . PRO B 1 72 ? 20.891 0.787 19.609 1 27.58 72 PRO B CA 1
ATOM 3271 C C . PRO B 1 72 ? 21.219 -0.281 20.641 1 27.58 72 PRO B C 1
ATOM 3273 O O . PRO B 1 72 ? 20.328 -0.965 21.141 1 27.58 72 PRO B O 1
ATOM 3276 N N . ASP B 1 73 ? 22.391 -0.374 21.062 1 29.48 73 ASP B N 1
ATOM 3277 C CA . ASP B 1 73 ? 22.859 -1.463 21.906 1 29.48 73 ASP B CA 1
ATOM 3278 C C . ASP B 1 73 ? 22.281 -1.361 23.312 1 29.48 73 ASP B C 1
ATOM 3280 O O . ASP B 1 73 ? 21.844 -2.361 23.891 1 29.48 73 ASP B O 1
ATOM 3284 N N . GLU B 1 74 ? 22.578 -0.264 24.016 1 29.23 74 GLU B N 1
ATOM 3285 C CA . GLU B 1 74 ? 22.094 -0.182 25.375 1 29.23 74 GLU B CA 1
ATOM 3286 C C . GLU B 1 74 ? 20.578 0.061 25.406 1 29.23 74 GLU B C 1
ATOM 3288 O O . GLU B 1 74 ? 19.875 -0.533 26.219 1 29.23 74 GLU B O 1
ATOM 3293 N N . THR B 1 75 ? 20.125 1.071 24.812 1 26.7 75 THR B N 1
ATOM 3294 C CA . THR B 1 75 ? 18.688 1.347 24.844 1 26.7 75 THR B CA 1
ATOM 3295 C C . THR B 1 75 ? 17.938 0.38 23.938 1 26.7 75 THR B C 1
ATOM 3297 O O . THR B 1 75 ? 16.781 0.03 24.203 1 26.7 75 THR B O 1
ATOM 3300 N N . VAL B 1 76 ? 18.438 -0.138 22.891 1 28.59 76 VAL B N 1
ATOM 3301 C CA . VAL B 1 76 ? 17.922 -1.278 22.141 1 28.59 76 VAL B CA 1
ATOM 3302 C C . VAL B 1 76 ? 18.016 -2.541 23 1 28.59 76 VAL B C 1
ATOM 3304 O O . VAL B 1 76 ? 17.094 -3.359 23 1 28.59 76 VAL B O 1
ATOM 3307 N N . ARG B 1 77 ? 18.938 -2.68 23.812 1 30.08 77 ARG B N 1
ATOM 3308 C CA . ARG B 1 77 ? 18.953 -3.684 24.875 1 30.08 77 ARG B CA 1
ATOM 3309 C C . ARG B 1 77 ? 17.844 -3.436 25.891 1 30.08 77 ARG B C 1
ATOM 3311 O O . ARG B 1 77 ? 17.203 -4.379 26.359 1 30.08 77 ARG B O 1
ATOM 3318 N N . ALA B 1 78 ? 17.75 -2.191 26.297 1 30 78 ALA B N 1
ATOM 3319 C CA . ALA B 1 78 ? 16.656 -1.865 27.203 1 30 78 ALA B CA 1
ATOM 3320 C C . ALA B 1 78 ? 15.305 -1.986 26.5 1 30 78 ALA B C 1
ATOM 3322 O O . ALA B 1 78 ? 14.352 -2.537 27.062 1 30 78 ALA B O 1
ATOM 3323 N N . MET B 1 79 ? 15.227 -1.523 25.328 1 28.72 79 MET B N 1
ATOM 3324 C CA . MET B 1 79 ? 13.945 -1.608 24.641 1 28.72 79 MET B CA 1
ATOM 3325 C C . MET B 1 79 ? 13.734 -3.002 24.047 1 28.72 79 MET B C 1
ATOM 3327 O O . MET B 1 79 ? 12.602 -3.482 23.984 1 28.72 79 MET B O 1
ATOM 3331 N N . GLU B 1 80 ? 14.672 -3.732 23.719 1 31.91 80 GLU B N 1
ATOM 3332 C CA . GLU B 1 80 ? 14.609 -5.172 23.484 1 31.91 80 GLU B CA 1
ATOM 3333 C C . GLU B 1 80 ? 14.203 -5.914 24.766 1 31.91 80 GLU B C 1
ATOM 3335 O O . GLU B 1 80 ? 13.422 -6.863 24.703 1 31.91 80 GLU B O 1
ATOM 3340 N N . SER B 1 81 ? 14.789 -5.539 25.828 1 34 81 SER B N 1
ATOM 3341 C CA . SER B 1 81 ? 14.398 -6.09 27.109 1 34 81 SER B CA 1
ATOM 3342 C C . SER B 1 81 ? 12.945 -5.746 27.438 1 34 81 SER B C 1
ATOM 3344 O O . SER B 1 81 ? 12.195 -6.59 27.938 1 34 81 SER B O 1
ATOM 3346 N N . GLU B 1 82 ? 12.625 -4.488 27.281 1 30.77 82 GLU B N 1
ATOM 3347 C CA . GLU B 1 82 ? 11.242 -4.113 27.547 1 30.77 82 GLU B CA 1
ATOM 3348 C C . GLU B 1 82 ? 10.297 -4.68 26.5 1 30.77 82 GLU B C 1
ATOM 3350 O O . GLU B 1 82 ? 9.203 -5.16 26.828 1 30.77 82 GLU B O 1
ATOM 3355 N N . ASN B 1 83 ? 10.617 -4.703 25.281 1 29.98 83 ASN B N 1
ATOM 3356 C CA . ASN B 1 83 ? 9.812 -5.355 24.25 1 29.98 83 ASN B CA 1
ATOM 3357 C C . ASN B 1 83 ? 9.789 -6.871 24.438 1 29.98 83 ASN B C 1
ATOM 3359 O O . ASN B 1 83 ? 8.758 -7.512 24.219 1 29.98 83 ASN B O 1
ATOM 3363 N N . GLU B 1 84 ? 10.828 -7.457 24.812 1 32.53 84 GLU B N 1
ATOM 3364 C CA . GLU B 1 84 ? 10.789 -8.82 25.312 1 32.53 84 GLU B CA 1
ATOM 3365 C C . GLU B 1 84 ? 9.844 -8.938 26.516 1 32.53 84 GLU B C 1
ATOM 3367 O O . GLU B 1 84 ? 9.109 -9.922 26.641 1 32.53 84 GLU B O 1
ATOM 3372 N N . ARG B 1 85 ? 9.938 -7.988 27.422 1 32.28 85 ARG B N 1
ATOM 3373 C CA . ARG B 1 85 ? 9.016 -7.992 28.547 1 32.28 85 ARG B CA 1
ATOM 3374 C C . ARG B 1 85 ? 7.574 -7.844 28.078 1 32.28 85 ARG B C 1
ATOM 3376 O O . ARG B 1 85 ? 6.688 -8.57 28.531 1 32.28 85 ARG B O 1
ATOM 3383 N N . LEU B 1 86 ? 7.336 -6.965 27.203 1 29.48 86 LEU B N 1
ATOM 3384 C CA . LEU B 1 86 ? 5.953 -6.754 26.781 1 29.48 86 LEU B CA 1
ATOM 3385 C C . LEU B 1 86 ? 5.496 -7.875 25.859 1 29.48 86 LEU B C 1
ATOM 3387 O O . LEU B 1 86 ? 4.352 -8.328 25.938 1 29.48 86 LEU B O 1
ATOM 3391 N N . ARG B 1 87 ? 6.301 -8.484 25.141 1 28.55 87 ARG B N 1
ATOM 3392 C CA . ARG B 1 87 ? 6.016 -9.734 24.438 1 28.55 87 ARG B CA 1
ATOM 3393 C C . ARG B 1 87 ? 5.652 -10.844 25.422 1 28.55 87 ARG B C 1
ATOM 3395 O O . ARG B 1 87 ? 4.711 -11.602 25.188 1 28.55 87 ARG B O 1
ATOM 3402 N N . HIS B 1 88 ? 6.387 -10.898 26.375 1 28.58 88 HIS B N 1
ATOM 3403 C CA . HIS B 1 88 ? 6.07 -11.875 27.422 1 28.58 88 HIS B CA 1
ATOM 3404 C C . HIS B 1 88 ? 4.703 -11.602 28.031 1 28.58 88 HIS B C 1
ATOM 3406 O O . HIS B 1 88 ? 3.951 -12.531 28.328 1 28.58 88 HIS B O 1
ATOM 3412 N N . GLU B 1 89 ? 4.473 -10.391 28.312 1 29.25 89 GLU B N 1
ATOM 3413 C CA . GLU B 1 89 ? 3.201 -10.109 28.984 1 29.25 89 GLU B CA 1
ATOM 3414 C C . GLU B 1 89 ? 2.023 -10.367 28.047 1 29.25 89 GLU B C 1
ATOM 3416 O O . GLU B 1 89 ? 0.98 -10.867 28.469 1 29.25 89 GLU B O 1
ATOM 3421 N N . LEU B 1 90 ? 2.227 -10.055 26.844 1 26.97 90 LEU B N 1
ATOM 3422 C CA . LEU B 1 90 ? 1.108 -10.242 25.922 1 26.97 90 LEU B CA 1
ATOM 3423 C C . LEU B 1 90 ? 0.916 -11.727 25.594 1 26.97 90 LEU B C 1
ATOM 3425 O O . LEU B 1 90 ? -0.213 -12.18 25.406 1 26.97 90 LEU B O 1
ATOM 3429 N N . TYR B 1 91 ? 1.896 -12.539 25.516 1 25.53 91 TYR B N 1
ATOM 3430 C CA . TYR B 1 91 ? 1.707 -13.977 25.391 1 25.53 91 TYR B CA 1
ATOM 3431 C C . TYR B 1 91 ? 0.858 -14.523 26.531 1 25.53 91 TYR B C 1
ATOM 3433 O O . TYR B 1 91 ? 0.234 -15.578 26.406 1 25.53 91 TYR B O 1
ATOM 3441 N N . LYS B 1 92 ? 1.021 -14.055 27.75 1 26.48 92 LYS B N 1
ATOM 3442 C CA . LYS B 1 92 ? 0.32 -14.711 28.844 1 26.48 92 LYS B CA 1
ATOM 3443 C C . LYS B 1 92 ? -1.192 -14.586 28.688 1 26.48 92 LYS B C 1
ATOM 3445 O O . LYS B 1 92 ? -1.94 -15.477 29.109 1 26.48 92 LYS B O 1
ATOM 3450 N N . LYS B 1 93 ? -1.731 -13.422 28.359 1 27.64 93 LYS B N 1
ATOM 3451 C CA . LYS B 1 93 ? -3.168 -13.359 28.609 1 27.64 93 LYS B CA 1
ATOM 3452 C C . LYS B 1 93 ? -3.945 -14.141 27.562 1 27.64 93 LYS B C 1
ATOM 3454 O O . LYS B 1 93 ? -5.172 -14.242 27.625 1 27.64 93 LYS B O 1
ATOM 3459 N N . ARG B 1 94 ? -3.457 -14.352 26.328 1 28.14 94 ARG B N 1
ATOM 3460 C CA . ARG B 1 94 ? -4.422 -14.664 25.281 1 28.14 94 ARG B CA 1
ATOM 3461 C C . ARG B 1 94 ? -4.82 -16.125 25.328 1 28.14 94 ARG B C 1
ATOM 3463 O O . ARG B 1 94 ? -5.43 -16.641 24.391 1 28.14 94 ARG B O 1
ATOM 3470 N N . HIS B 1 95 ? -4.504 -16.922 26.188 1 27.02 95 HIS B N 1
ATOM 3471 C CA . HIS B 1 95 ? -4.836 -18.312 25.906 1 27.02 95 HIS B CA 1
ATOM 3472 C C . HIS B 1 95 ? -6.34 -18.562 26.031 1 27.02 95 HIS B C 1
ATOM 3474 O O . HIS B 1 95 ? -6.777 -19.703 26.203 1 27.02 95 HIS B O 1
ATOM 3480 N N . ASP B 1 96 ? -7.195 -17.609 26.188 1 27.95 96 ASP B N 1
ATOM 3481 C CA . ASP B 1 96 ? -8.461 -18.297 26.422 1 27.95 96 ASP B CA 1
ATOM 3482 C C . ASP B 1 96 ? -8.953 -18.984 25.156 1 27.95 96 ASP B C 1
ATOM 3484 O O . ASP B 1 96 ? -8.734 -18.469 24.047 1 27.95 96 ASP B O 1
ATOM 3488 N N . PRO B 1 97 ? -9.555 -20.188 25.047 1 29.92 97 PRO B N 1
ATOM 3489 C CA . PRO B 1 97 ? -10.016 -21.156 24.047 1 29.92 97 PRO B CA 1
ATOM 3490 C C . PRO B 1 97 ? -11.07 -20.578 23.094 1 29.92 97 PRO B C 1
ATOM 3492 O O . PRO B 1 97 ? -11.875 -21.328 22.547 1 29.92 97 PRO B O 1
ATOM 3495 N N . VAL B 1 98 ? -11.305 -19.281 22.812 1 32.72 98 VAL B N 1
ATOM 3496 C CA . VAL B 1 98 ? -12.461 -18.922 21.984 1 32.72 98 VAL B CA 1
ATOM 3497 C C . VAL B 1 98 ? -12.375 -19.641 20.641 1 32.72 98 VAL B C 1
ATOM 3499 O O . VAL B 1 98 ? -11.289 -20.016 20.188 1 32.72 98 VAL B O 1
ATOM 3502 N N . SER B 1 99 ? -13.414 -20.141 19.906 1 34.66 99 SER B N 1
ATOM 3503 C CA . SER B 1 99 ? -13.586 -20.922 18.688 1 34.66 99 SER B CA 1
ATOM 3504 C C . SER B 1 99 ? -12.82 -20.312 17.531 1 34.66 99 SER B C 1
ATOM 3506 O O . SER B 1 99 ? -12.703 -19.094 17.438 1 34.66 99 SER B O 1
ATOM 3508 N N . GLN B 1 100 ? -12 -20.984 16.797 1 39.69 100 GLN B N 1
ATOM 3509 C CA . GLN B 1 100 ? -11.016 -20.688 15.766 1 39.69 100 GLN B CA 1
ATOM 3510 C C . GLN B 1 100 ? -11.633 -19.828 14.664 1 39.69 100 GLN B C 1
ATOM 3512 O O . GLN B 1 100 ? -10.992 -18.891 14.164 1 39.69 100 GLN B O 1
ATOM 3517 N N . LYS B 1 101 ? -12.828 -20.281 14 1 44.62 101 LYS B N 1
ATOM 3518 C CA . LYS B 1 101 ? -13.484 -19.562 12.906 1 44.62 101 LYS B CA 1
ATOM 3519 C C . LYS B 1 101 ? -13.898 -18.172 13.344 1 44.62 101 LYS B C 1
ATOM 3521 O O . LYS B 1 101 ? -13.797 -17.219 12.57 1 44.62 101 LYS B O 1
ATOM 3526 N N . ASP B 1 102 ? -14.617 -18.078 14.453 1 44.91 102 ASP B N 1
ATOM 3527 C CA . ASP B 1 102 ? -15.102 -16.812 15 1 44.91 102 ASP B CA 1
ATOM 3528 C C . ASP B 1 102 ? -13.961 -15.828 15.211 1 44.91 102 ASP B C 1
ATOM 3530 O O . ASP B 1 102 ? -14.148 -14.609 15.117 1 44.91 102 ASP B O 1
ATOM 3534 N N . CYS B 1 103 ? -12.82 -16.422 15.344 1 45.53 103 CYS B N 1
ATOM 3535 C CA . CYS B 1 103 ? -11.648 -15.602 15.633 1 45.53 103 CYS B CA 1
ATOM 3536 C C . CYS B 1 103 ? -11.117 -14.961 14.359 1 45.53 103 CYS B C 1
ATOM 3538 O O . CYS B 1 103 ? -10.359 -13.984 14.422 1 45.53 103 CYS B O 1
ATOM 3540 N N . MET B 1 104 ? -11.602 -15.57 13.18 1 52.78 104 MET B N 1
ATOM 3541 C CA . MET B 1 104 ? -10.992 -15.055 11.953 1 52.78 104 MET B CA 1
ATOM 3542 C C . MET B 1 104 ? -11.891 -14.008 11.305 1 52.78 104 MET B C 1
ATOM 3544 O O . MET B 1 104 ? -11.555 -13.469 10.25 1 52.78 104 MET B O 1
ATOM 3548 N N . ARG B 1 105 ? -13.078 -13.797 11.891 1 56.12 105 ARG B N 1
ATOM 3549 C CA . ARG B 1 105 ? -13.992 -12.898 11.203 1 56.12 105 ARG B CA 1
ATOM 3550 C C . ARG B 1 105 ? -13.492 -11.453 11.266 1 56.12 105 ARG B C 1
ATOM 3552 O O . ARG B 1 105 ? -12.805 -11.07 12.211 1 56.12 105 ARG B O 1
ATOM 3559 N N . SER B 1 106 ? -13.719 -10.82 10.141 1 68.75 106 SER B N 1
ATOM 3560 C CA . SER B 1 106 ? -13.297 -9.43 9.992 1 68.75 106 SER B CA 1
ATOM 3561 C C . SER B 1 106 ? -13.859 -8.555 11.102 1 68.75 106 SER B C 1
ATOM 3563 O O . SER B 1 106 ? -15.047 -8.641 11.414 1 68.75 106 SER B O 1
ATOM 3565 N N . LYS B 1 107 ? -13.031 -8.008 11.828 1 85.69 107 LYS B N 1
ATOM 3566 C CA . LYS B 1 107 ? -13.336 -7.008 12.844 1 85.69 107 LYS B CA 1
ATOM 3567 C C . LYS B 1 107 ? -13.406 -5.609 12.242 1 85.69 107 LYS B C 1
ATOM 3569 O O . LYS B 1 107 ? -12.898 -5.375 11.141 1 85.69 107 LYS B O 1
ATOM 3574 N N . SER B 1 108 ? -14.25 -4.805 12.898 1 91.75 108 SER B N 1
ATOM 3575 C CA . SER B 1 108 ? -14.336 -3.412 12.469 1 91.75 108 SER B CA 1
ATOM 3576 C C . SER B 1 108 ? -13.766 -2.473 13.523 1 91.75 108 SER B C 1
ATOM 3578 O O . SER B 1 108 ? -13.859 -2.748 14.727 1 91.75 108 SER B O 1
ATOM 3580 N N . TYR B 1 109 ? -13.133 -1.415 13.086 1 95.69 109 TYR B N 1
ATOM 3581 C CA . TYR B 1 109 ? -12.656 -0.388 14 1 95.69 109 TYR B CA 1
ATOM 3582 C C . TYR B 1 109 ? -13.812 0.284 14.727 1 95.69 109 TYR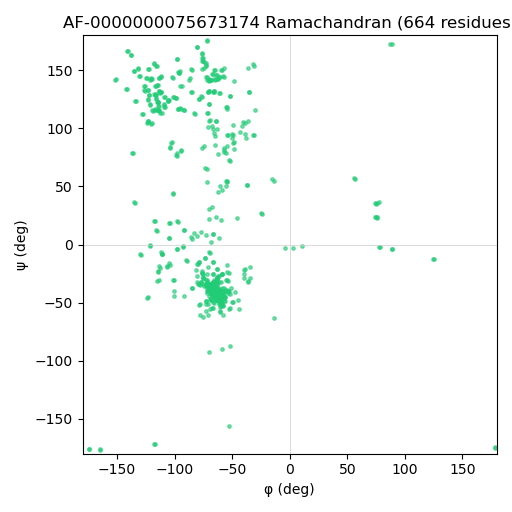 B C 1
ATOM 3584 O O . TYR B 1 109 ? -14.898 0.443 14.164 1 95.69 109 TYR B O 1
ATOM 3592 N N . GLU B 1 110 ? -13.484 0.641 16 1 93.69 110 GLU B N 1
ATOM 3593 C CA . GLU B 1 110 ? -14.406 1.532 16.703 1 93.69 110 GLU B CA 1
ATOM 3594 C C . GLU B 1 110 ? -14.367 2.939 16.109 1 93.69 110 GLU B C 1
ATOM 3596 O O . GLU B 1 110 ? -13.297 3.547 16.016 1 93.69 110 GLU B O 1
ATOM 3601 N N . MET B 1 111 ? -15.508 3.41 15.633 1 95.31 111 MET B N 1
ATOM 3602 C CA . MET B 1 111 ? -15.586 4.711 14.977 1 95.31 111 MET B CA 1
ATOM 3603 C C . MET B 1 111 ? -16.797 5.504 15.477 1 95.31 111 MET B C 1
ATOM 3605 O O . MET B 1 111 ? -17.422 6.238 14.703 1 95.31 111 MET B O 1
ATOM 3609 N N . SER B 1 112 ? -17.156 5.41 16.766 1 90.81 112 SER B N 1
ATOM 3610 C CA . SER B 1 112 ? -18.406 5.953 17.25 1 90.81 112 SER B CA 1
ATOM 3611 C C . SER B 1 112 ? -18.172 7.145 18.172 1 90.81 112 SER B C 1
ATOM 3613 O O . SER B 1 112 ? -19.125 7.844 18.547 1 90.81 112 SER B O 1
ATOM 3615 N N . HIS B 1 113 ? -16.969 7.445 18.516 1 92.12 113 HIS B N 1
ATOM 3616 C CA . HIS B 1 113 ? -16.703 8.602 19.359 1 92.12 113 HIS B CA 1
ATOM 3617 C C . HIS B 1 113 ? -17.188 9.891 18.703 1 92.12 113 HIS B C 1
ATOM 3619 O O . HIS B 1 113 ? -17.188 9.992 17.469 1 92.12 113 HIS B O 1
ATOM 3625 N N . LYS B 1 114 ? -17.594 10.93 19.562 1 90.69 114 LYS B N 1
ATOM 3626 C CA . LYS B 1 114 ? -18 12.258 19.094 1 90.69 114 LYS B CA 1
ATOM 3627 C C . LYS B 1 114 ? -17.156 13.344 19.766 1 90.69 114 LYS B C 1
ATOM 3629 O O . LYS B 1 114 ? -17.281 13.578 20.969 1 90.69 114 LYS B O 1
ATOM 3634 N N . PRO B 1 115 ? -16.25 13.867 19.016 1 95.75 115 PRO B N 1
ATOM 3635 C CA . PRO B 1 115 ? -15.945 13.688 17.594 1 95.75 115 PRO B CA 1
ATOM 3636 C C . PRO B 1 115 ? -15.227 12.375 17.312 1 95.75 115 PRO B C 1
ATOM 3638 O O . PRO B 1 115 ? -14.516 11.852 18.172 1 95.75 115 PRO B O 1
ATOM 3641 N N . ARG B 1 116 ? -15.438 11.867 16.109 1 96.62 116 ARG B N 1
ATOM 3642 C CA . ARG B 1 116 ? -14.906 10.578 15.672 1 96.62 116 ARG B CA 1
ATOM 3643 C C . ARG B 1 116 ? -13.383 10.586 15.695 1 96.62 116 ARG B C 1
ATOM 3645 O O . ARG B 1 116 ? -12.758 9.57 16.031 1 96.62 116 ARG B O 1
ATOM 3652 N N . GLY B 1 117 ? -12.82 11.688 15.305 1 97.44 117 GLY B N 1
ATOM 3653 C CA . GLY B 1 117 ? -11.367 11.805 15.234 1 97.44 117 GLY B CA 1
ATOM 3654 C C . GLY B 1 117 ? -10.898 13.203 14.883 1 97.44 117 GLY B C 1
ATOM 3655 O O . GLY B 1 117 ? -11.688 14.148 14.898 1 97.44 117 GLY B O 1
ATOM 3656 N N . LEU B 1 118 ? -9.641 13.297 14.734 1 98.06 118 LEU B N 1
ATOM 3657 C CA . LEU B 1 118 ? -8.992 14.531 14.305 1 98.06 118 LEU B CA 1
ATOM 3658 C C . LEU B 1 118 ? -8.531 14.43 12.852 1 98.06 118 LEU B C 1
ATOM 3660 O O . LEU B 1 118 ? -7.871 13.453 12.477 1 98.06 118 LEU B O 1
ATOM 3664 N N . ALA B 1 119 ? -8.984 15.375 12.031 1 98.56 119 ALA B N 1
ATOM 3665 C CA . ALA B 1 119 ? -8.508 15.5 10.656 1 98.56 119 ALA B CA 1
ATOM 3666 C C . ALA B 1 119 ? -7.637 16.734 10.492 1 98.56 119 ALA B C 1
ATOM 3668 O O . ALA B 1 119 ? -8.086 17.859 10.727 1 98.56 119 ALA B O 1
ATOM 3669 N N . VAL B 1 120 ? -6.406 16.516 10.086 1 98.56 120 VAL B N 1
ATOM 3670 C CA . VAL B 1 120 ? -5.465 17.609 9.867 1 98.56 120 VAL B CA 1
ATOM 3671 C C . VAL B 1 120 ? -5.215 17.781 8.367 1 98.56 120 VAL B C 1
ATOM 3673 O O . VAL B 1 120 ? -4.906 16.812 7.668 1 98.56 120 VAL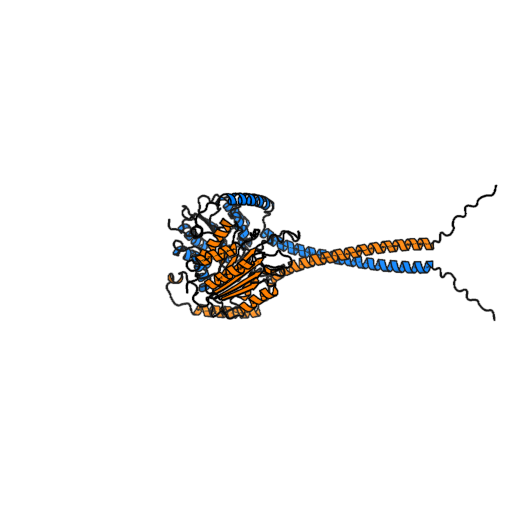 B O 1
ATOM 3676 N N . ILE B 1 121 ? -5.387 18.984 7.895 1 98.5 121 ILE B N 1
ATOM 3677 C CA . ILE B 1 121 ? -5.188 19.297 6.488 1 98.5 121 ILE B CA 1
ATOM 3678 C C . ILE B 1 121 ? -4.008 20.266 6.336 1 98.5 121 ILE B C 1
ATOM 3680 O O . ILE B 1 121 ? -3.951 21.297 7.004 1 98.5 121 ILE B O 1
ATOM 3684 N N . ILE B 1 122 ? -3.029 19.875 5.57 1 98.06 122 ILE B N 1
ATOM 3685 C CA . ILE B 1 122 ? -1.925 20.75 5.207 1 98.06 122 ILE B CA 1
ATOM 3686 C C . ILE B 1 122 ? -1.944 21.016 3.701 1 98.06 122 ILE B C 1
ATOM 3688 O O . ILE B 1 122 ? -1.808 20.078 2.904 1 98.06 122 ILE B O 1
ATOM 3692 N N . ASN B 1 123 ? -2.162 22.266 3.303 1 97.12 123 ASN B N 1
ATOM 3693 C CA . ASN B 1 123 ? -2.209 22.656 1.896 1 97.12 123 ASN B CA 1
ATOM 3694 C C . ASN B 1 123 ? -1.193 23.75 1.584 1 97.12 123 ASN B C 1
ATOM 3696 O O . ASN B 1 123 ? -1.358 24.891 2.008 1 97.12 123 ASN B O 1
ATOM 3700 N N . ASN B 1 124 ? -0.126 23.344 0.892 1 95.81 124 ASN B N 1
ATOM 3701 C CA . ASN B 1 124 ? 0.831 24.328 0.407 1 95.81 124 ASN B CA 1
ATOM 3702 C C . ASN B 1 124 ? 0.534 24.75 -1.032 1 95.81 124 ASN B C 1
ATOM 3704 O O . ASN B 1 124 ? 0.585 23.906 -1.941 1 95.81 124 ASN B O 1
ATOM 3708 N N . THR B 1 125 ? 0.218 26 -1.271 1 93.25 125 THR B N 1
ATOM 3709 C CA . THR B 1 125 ? -0.158 26.484 -2.598 1 93.25 125 THR B CA 1
ATOM 3710 C C . THR B 1 125 ? 0.875 27.469 -3.129 1 93.25 125 THR B C 1
ATOM 3712 O O . THR B 1 125 ? 0.937 27.719 -4.336 1 93.25 125 THR B O 1
ATOM 3715 N N . LYS B 1 126 ? 1.595 28.062 -2.205 1 94.19 126 LYS B N 1
ATOM 3716 C CA . LYS B 1 126 ? 2.627 29.031 -2.572 1 94.19 126 LYS B CA 1
ATOM 3717 C C . LYS B 1 126 ? 4.02 28.5 -2.227 1 94.19 126 LYS B C 1
ATOM 3719 O O . LYS B 1 126 ? 4.207 27.875 -1.187 1 94.19 126 LYS B O 1
ATOM 3724 N N . PHE B 1 127 ? 4.992 28.828 -3.127 1 93.31 127 PHE B N 1
ATOM 3725 C CA . PHE B 1 127 ? 6.359 28.328 -2.996 1 93.31 127 PHE B CA 1
ATOM 3726 C C . PHE B 1 127 ? 7.359 29.422 -3.375 1 93.31 127 PHE B C 1
ATOM 3728 O O . PHE B 1 127 ? 6.977 30.5 -3.812 1 93.31 127 PHE B O 1
ATOM 3735 N N . ILE B 1 128 ? 8.578 29.188 -3.047 1 91.19 128 ILE B N 1
ATOM 3736 C CA . ILE B 1 128 ? 9.617 30.156 -3.381 1 91.19 128 ILE B CA 1
ATOM 3737 C C . ILE B 1 128 ? 10 30.016 -4.852 1 91.19 128 ILE B C 1
ATOM 3739 O O . ILE B 1 128 ? 9.922 30.984 -5.617 1 91.19 128 ILE B O 1
ATOM 3743 N N . ARG B 1 129 ? 10.312 28.797 -5.27 1 87.06 129 ARG B N 1
ATOM 3744 C CA . ARG B 1 129 ? 10.773 28.531 -6.629 1 87.06 129 ARG B CA 1
ATOM 3745 C C . ARG B 1 129 ? 9.773 27.688 -7.402 1 87.06 129 ARG B C 1
ATOM 3747 O O . ARG B 1 129 ? 9.641 27.828 -8.617 1 87.06 129 ARG B O 1
ATOM 3754 N N . LEU B 1 130 ? 9.117 26.906 -6.75 1 85.5 130 LEU B N 1
ATOM 3755 C CA . LEU B 1 130 ? 8.156 26.016 -7.402 1 85.5 130 LEU B CA 1
ATOM 3756 C C . LEU B 1 130 ? 6.91 26.797 -7.832 1 85.5 130 LEU B C 1
ATOM 3758 O O . LEU B 1 130 ? 6.621 27.859 -7.285 1 85.5 130 LEU B O 1
ATOM 3762 N N . GLN B 1 131 ? 6.246 26.266 -8.781 1 83.44 131 GLN B N 1
ATOM 3763 C CA . GLN B 1 131 ? 5.047 26.906 -9.312 1 83.44 131 GLN B CA 1
ATOM 3764 C C . GLN B 1 131 ? 3.936 26.953 -8.266 1 83.44 131 GLN B C 1
ATOM 3766 O O . GLN B 1 131 ? 3.738 25.984 -7.52 1 83.44 131 GLN B O 1
ATOM 3771 N N . GLU B 1 132 ? 3.27 28.047 -8.336 1 88.44 132 GLU B N 1
ATOM 3772 C CA . GLU B 1 132 ? 2.109 28.172 -7.465 1 88.44 132 GLU B CA 1
ATOM 3773 C C . GLU B 1 132 ? 0.995 27.219 -7.883 1 88.44 132 GLU B C 1
ATOM 3775 O O . GLU B 1 132 ? 0.76 27.016 -9.078 1 88.44 132 GLU B O 1
ATOM 3780 N N . ARG B 1 133 ? 0.325 26.656 -6.953 1 88 133 ARG B N 1
ATOM 3781 C CA . ARG B 1 133 ? -0.813 25.781 -7.215 1 88 133 ARG B CA 1
ATOM 3782 C C . ARG B 1 133 ? -2.125 26.562 -7.156 1 88 133 ARG B C 1
ATOM 3784 O O . ARG B 1 133 ? -2.896 26.406 -6.207 1 88 133 ARG B O 1
ATOM 3791 N N . VAL B 1 134 ? -2.361 27.172 -8.18 1 81.81 134 VAL B N 1
ATOM 3792 C CA . VAL B 1 134 ? -3.498 28.078 -8.258 1 81.81 134 VAL B CA 1
ATOM 3793 C C . VAL B 1 134 ? -4.801 27.297 -8.141 1 81.81 134 VAL B C 1
ATOM 3795 O O . VAL B 1 134 ? -4.977 26.266 -8.805 1 81.81 134 VAL B O 1
ATOM 3798 N N . GLY B 1 135 ? -5.746 27.672 -7.32 1 79.94 135 GLY B N 1
ATOM 3799 C CA . GLY B 1 135 ? -7.043 27.047 -7.18 1 79.94 135 GLY B CA 1
ATOM 3800 C C . GLY B 1 135 ? -7.051 25.922 -6.16 1 79.94 135 GLY B C 1
ATOM 3801 O O . GLY B 1 135 ? -8.109 25.375 -5.832 1 79.94 135 GLY B O 1
ATOM 3802 N N . ALA B 1 136 ? -5.914 25.641 -5.641 1 87.88 136 ALA B N 1
ATOM 3803 C CA . ALA B 1 136 ? -5.801 24.5 -4.723 1 87.88 136 ALA B CA 1
ATOM 3804 C C . ALA B 1 136 ? -6.426 24.828 -3.369 1 87.88 136 ALA B C 1
ATOM 3806 O O . ALA B 1 136 ? -6.656 23.938 -2.551 1 87.88 136 ALA B O 1
ATOM 3807 N N . GLU B 1 137 ? -6.719 26.078 -3.162 1 89.19 137 GLU B N 1
ATOM 3808 C CA . GLU B 1 137 ? -7.371 26.469 -1.913 1 89.19 137 GLU B CA 1
ATOM 3809 C C . GLU B 1 137 ? -8.766 25.844 -1.811 1 89.19 137 GLU B C 1
ATOM 3811 O O . GLU B 1 137 ? -9.234 25.547 -0.712 1 89.19 137 GLU B O 1
ATOM 3816 N N . GLU B 1 138 ? -9.367 25.688 -2.939 1 90.81 138 GLU B N 1
ATOM 3817 C CA . GLU B 1 138 ? -10.695 25.078 -2.967 1 90.81 138 GLU B CA 1
ATOM 3818 C C . GLU B 1 138 ? -10.648 23.641 -2.457 1 90.81 138 GLU B C 1
ATOM 3820 O O . GLU B 1 138 ? -11.617 23.156 -1.865 1 90.81 138 GLU B O 1
ATOM 3825 N N . ASP B 1 139 ? -9.555 23.062 -2.641 1 93.62 139 ASP B N 1
ATOM 3826 C CA . ASP B 1 139 ? -9.398 21.688 -2.186 1 93.62 139 ASP B CA 1
ATOM 3827 C C . ASP B 1 139 ? -9.438 21.609 -0.662 1 93.62 139 ASP B C 1
ATOM 3829 O O . ASP B 1 139 ? -9.961 20.641 -0.1 1 93.62 139 ASP B O 1
ATOM 3833 N N . THR B 1 140 ? -8.852 22.594 -0.032 1 95.56 140 THR B N 1
ATOM 3834 C CA . THR B 1 140 ? -8.898 22.625 1.426 1 95.56 140 THR B CA 1
ATOM 3835 C C . THR B 1 140 ? -10.344 22.641 1.924 1 95.56 140 THR B C 1
ATOM 3837 O O . THR B 1 140 ? -10.695 21.875 2.83 1 95.56 140 THR B O 1
ATOM 3840 N N . ASP B 1 141 ? -11.125 23.453 1.321 1 95.12 141 ASP B N 1
ATOM 3841 C CA . ASP B 1 141 ? -12.523 23.578 1.724 1 95.12 141 ASP B CA 1
ATOM 3842 C C . ASP B 1 141 ? -13.281 22.266 1.489 1 95.12 141 ASP B C 1
ATOM 3844 O O . ASP B 1 141 ? -14.102 21.859 2.316 1 95.12 141 ASP B O 1
ATOM 3848 N N . ARG B 1 142 ? -13.016 21.688 0.421 1 95.25 142 ARG B N 1
ATOM 3849 C CA . ARG B 1 142 ? -13.664 20.422 0.093 1 95.25 142 ARG B CA 1
ATOM 3850 C C . ARG B 1 142 ? -13.344 19.344 1.133 1 95.25 142 ARG B C 1
ATOM 3852 O O . ARG B 1 142 ? -14.242 18.672 1.644 1 95.25 142 ARG B O 1
ATOM 3859 N N . VAL B 1 143 ? -12.07 19.234 1.429 1 97.75 143 VAL B N 1
ATOM 3860 C CA . VAL B 1 143 ? -11.625 18.203 2.363 1 97.75 143 VAL B CA 1
ATOM 3861 C C . VAL B 1 143 ? -12.148 18.516 3.764 1 97.75 143 VAL B C 1
ATOM 3863 O O . VAL B 1 143 ? -12.617 17.625 4.473 1 97.75 143 VAL B O 1
ATOM 3866 N N . ALA B 1 144 ? -12.086 19.781 4.117 1 98.06 144 ALA B N 1
ATOM 3867 C CA . ALA B 1 144 ? -12.578 20.188 5.43 1 98.06 144 ALA B CA 1
ATOM 3868 C C . ALA B 1 144 ? -14.062 19.891 5.578 1 98.06 144 ALA B C 1
ATOM 3870 O O . ALA B 1 144 ? -14.492 19.328 6.594 1 98.06 144 ALA B O 1
ATOM 3871 N N . SER B 1 145 ? -14.797 20.219 4.609 1 97.62 145 SER B N 1
ATOM 3872 C CA . SER B 1 145 ? -16.234 19.984 4.633 1 97.62 145 SER B CA 1
ATOM 3873 C C . SER B 1 145 ? -16.562 18.5 4.742 1 97.62 145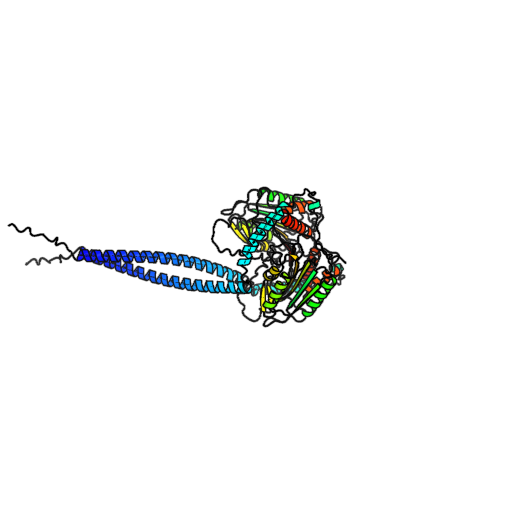 SER B C 1
ATOM 3875 O O . SER B 1 145 ? -17.453 18.094 5.496 1 97.62 145 SER B O 1
ATOM 3877 N N . LEU B 1 146 ? -15.844 17.719 3.996 1 97.56 146 LEU B N 1
ATOM 3878 C CA . LEU B 1 146 ? -16.047 16.266 4.023 1 97.56 146 LEU B CA 1
ATOM 3879 C C . LEU B 1 146 ? -15.852 15.719 5.43 1 97.56 146 LEU B C 1
ATOM 3881 O O . LEU B 1 146 ? -16.719 15.031 5.961 1 97.56 146 LEU B O 1
ATOM 3885 N N . PHE B 1 147 ? -14.742 16.031 6.027 1 97.75 147 PHE B N 1
ATOM 3886 C CA . PHE B 1 147 ? -14.414 15.391 7.301 1 97.75 147 PHE B CA 1
ATOM 3887 C C . PHE B 1 147 ? -15.242 15.992 8.43 1 97.75 147 PHE B C 1
ATOM 3889 O O . PHE B 1 147 ? -15.484 15.336 9.445 1 97.75 147 PHE B O 1
ATOM 3896 N N . GLN B 1 148 ? -15.695 17.203 8.266 1 96.88 148 GLN B N 1
ATOM 3897 C CA . GLN B 1 148 ? -16.688 17.719 9.195 1 96.88 148 GLN B CA 1
ATOM 3898 C C . GLN B 1 148 ? -17.984 16.922 9.117 1 96.88 148 GLN B C 1
ATOM 3900 O O . GLN B 1 148 ? -18.578 16.578 10.141 1 96.88 148 GLN B O 1
ATOM 3905 N N . GLN B 1 149 ? -18.359 16.625 7.902 1 94.69 149 GLN B N 1
ATOM 3906 C CA . GLN B 1 149 ? -19.562 15.828 7.688 1 94.69 149 GLN B CA 1
ATOM 3907 C C . GLN B 1 149 ? -19.422 14.43 8.281 1 94.69 149 GLN B C 1
ATOM 3909 O O . GLN B 1 149 ? -20.391 13.836 8.742 1 94.69 149 GLN B O 1
ATOM 3914 N N . LEU B 1 150 ? -18.234 13.953 8.258 1 96 150 LEU B N 1
ATOM 3915 C CA . LEU B 1 150 ? -17.953 12.633 8.805 1 96 150 LEU B CA 1
ATOM 3916 C C . LEU B 1 150 ? -17.703 12.711 10.305 1 96 150 LEU B C 1
ATOM 3918 O O . LEU B 1 150 ? -17.234 11.75 10.914 1 96 150 LEU B O 1
ATOM 3922 N N . HIS B 1 151 ? -17.859 13.875 10.914 1 95.69 151 HIS B N 1
ATOM 3923 C CA . HIS B 1 151 ? -17.875 14.125 12.352 1 95.69 151 HIS B CA 1
ATOM 3924 C C . HIS B 1 151 ? -16.453 14.109 12.914 1 95.69 151 HIS B C 1
ATOM 3926 O O . HIS B 1 151 ? -16.219 13.562 13.992 1 95.69 151 HIS B O 1
ATOM 3932 N N . PHE B 1 152 ? -15.531 14.617 12.141 1 97.75 152 PHE B N 1
ATOM 3933 C CA . PHE B 1 152 ? -14.18 14.852 12.625 1 97.75 152 PHE B CA 1
ATOM 3934 C C . PHE B 1 152 ? -14.008 16.297 13.07 1 97.75 152 PHE B C 1
ATOM 3936 O O . PHE B 1 152 ? -14.672 17.203 12.547 1 97.75 152 PHE B O 1
ATOM 3943 N N . ASP B 1 153 ? -13.156 16.5 14.094 1 98 153 ASP B N 1
ATOM 3944 C CA . ASP B 1 153 ? -12.562 17.828 14.266 1 98 153 ASP B CA 1
ATOM 3945 C C . ASP B 1 153 ? -11.539 18.125 13.172 1 98 153 ASP B C 1
ATOM 3947 O O . ASP B 1 153 ? -10.711 17.281 12.844 1 98 153 ASP B O 1
ATOM 3951 N N . VAL B 1 154 ? -11.695 19.312 12.586 1 98.5 154 VAL B N 1
ATOM 3952 C CA . VAL B 1 154 ? -10.852 19.609 11.438 1 98.5 154 VAL B CA 1
ATOM 3953 C C . VAL B 1 154 ? -9.93 20.781 11.758 1 98.5 154 VAL B C 1
ATOM 3955 O O . VAL B 1 154 ? -10.375 21.797 12.289 1 98.5 154 VAL B O 1
ATOM 3958 N N . VAL B 1 155 ? -8.617 20.625 11.531 1 98.25 155 VAL B N 1
ATOM 3959 C CA . VAL B 1 155 ? -7.617 21.688 11.633 1 98.25 155 VAL B CA 1
ATOM 3960 C C . VAL B 1 155 ? -6.879 21.828 10.305 1 98.25 155 VAL B C 1
ATOM 3962 O O . VAL B 1 155 ? -6.367 20.844 9.766 1 98.25 155 VAL B O 1
ATOM 3965 N N . SER B 1 156 ? -6.875 23 9.781 1 98.06 156 SER B N 1
ATOM 3966 C CA . SER B 1 156 ? -6.242 23.234 8.484 1 98.06 156 SER B CA 1
ATOM 3967 C C . SER B 1 156 ? -5.043 24.156 8.617 1 98.06 156 SER B C 1
ATOM 3969 O O . SER B 1 156 ? -5.082 25.125 9.375 1 98.06 156 SER B O 1
ATOM 3971 N N . HIS B 1 157 ? -3.98 23.812 7.93 1 98 157 HIS B N 1
ATOM 3972 C CA . HIS B 1 157 ? -2.785 24.641 7.812 1 98 157 HIS B CA 1
ATOM 3973 C C . HIS B 1 157 ? -2.486 24.969 6.352 1 98 157 HIS B C 1
ATOM 3975 O O . HIS B 1 157 ? -2.676 24.125 5.469 1 98 157 HIS B O 1
ATOM 3981 N N . SER B 1 158 ? -2.043 26.188 6.094 1 97.31 158 SER B N 1
ATOM 3982 C CA . SER B 1 158 ? -1.718 26.625 4.738 1 97.31 158 SER B CA 1
ATOM 3983 C C . SER B 1 158 ? -0.298 27.172 4.656 1 97.31 158 SER B C 1
ATOM 3985 O O . SER B 1 158 ? 0.14 27.906 5.539 1 97.31 158 SER B O 1
ATOM 3987 N N . ASN B 1 159 ? 0.378 26.688 3.65 1 97.69 159 ASN B N 1
ATOM 3988 C CA . ASN B 1 159 ? 1.672 27.25 3.271 1 97.69 159 ASN B CA 1
ATOM 3989 C C . ASN B 1 159 ? 2.658 27.219 4.434 1 97.69 159 ASN B C 1
ATOM 3991 O O . ASN B 1 159 ? 3.242 28.25 4.785 1 97.69 159 ASN B O 1
ATOM 3995 N N . LEU B 1 160 ? 2.834 26 4.93 1 97.94 160 LEU B N 1
ATOM 3996 C CA . LEU B 1 160 ? 3.809 25.766 5.992 1 97.94 160 LEU B CA 1
ATOM 3997 C C . LEU B 1 160 ? 5.203 25.547 5.41 1 97.94 160 LEU B C 1
ATOM 3999 O O . LEU B 1 160 ? 5.359 24.844 4.41 1 97.94 160 LEU B O 1
ATOM 4003 N N . ASP B 1 161 ? 6.152 26.25 5.961 1 96.44 161 ASP B N 1
ATOM 4004 C CA . ASP B 1 161 ? 7.516 25.875 5.59 1 96.44 161 ASP B CA 1
ATOM 4005 C C . ASP B 1 161 ? 7.91 24.547 6.234 1 96.44 161 ASP B C 1
ATOM 4007 O O . ASP B 1 161 ? 7.121 23.938 6.957 1 96.44 161 ASP B O 1
ATOM 4011 N N . HIS B 1 162 ? 9.109 24.016 5.926 1 96.5 162 HIS B N 1
ATOM 4012 C CA . HIS B 1 162 ? 9.5 22.672 6.34 1 96.5 162 HIS B CA 1
ATOM 4013 C C . HIS B 1 162 ? 9.531 22.562 7.863 1 96.5 162 HIS B C 1
ATOM 4015 O O . HIS B 1 162 ? 9.094 21.547 8.414 1 96.5 162 HIS B O 1
ATOM 4021 N N . ALA B 1 163 ? 10.023 23.562 8.586 1 95.75 163 ALA B N 1
ATOM 4022 C CA . ALA B 1 163 ? 10.102 23.547 10.039 1 95.75 163 ALA B CA 1
ATOM 4023 C C . ALA B 1 163 ? 8.703 23.5 10.664 1 95.75 163 ALA B C 1
ATOM 4025 O O . ALA B 1 163 ? 8.445 22.719 11.586 1 95.75 163 ALA B O 1
ATOM 4026 N N . LYS B 1 164 ? 7.852 24.312 10.164 1 97 164 LYS B N 1
ATOM 4027 C CA . LYS B 1 164 ? 6.496 24.375 10.695 1 97 164 LYS B CA 1
ATOM 4028 C C . LYS B 1 164 ? 5.73 23.094 10.414 1 97 164 LYS B C 1
ATOM 4030 O O . LYS B 1 164 ? 4.926 22.641 11.234 1 97 164 LYS B O 1
ATOM 4035 N N . MET B 1 165 ? 5.945 22.516 9.25 1 97.31 165 MET B N 1
ATOM 4036 C CA . MET B 1 165 ? 5.312 21.234 8.938 1 97.31 165 MET B CA 1
ATOM 4037 C C . MET B 1 165 ? 5.73 20.156 9.938 1 97.31 165 MET B C 1
ATOM 4039 O O . MET B 1 165 ? 4.887 19.438 10.469 1 97.31 165 MET B O 1
ATOM 4043 N N . VAL B 1 166 ? 7 20.109 10.148 1 95.81 166 VAL B N 1
ATOM 4044 C CA . VAL B 1 166 ? 7.516 19.125 11.102 1 95.81 166 VAL B CA 1
ATOM 4045 C C . VAL B 1 166 ? 6.961 19.422 12.492 1 95.81 166 VAL B C 1
ATOM 4047 O O . VAL B 1 166 ? 6.562 18.5 13.211 1 95.81 166 VAL B O 1
ATOM 4050 N N . ASP B 1 167 ? 6.887 20.703 12.859 1 95.81 167 ASP B N 1
ATOM 4051 C CA . ASP B 1 167 ? 6.371 21.109 14.164 1 95.81 167 ASP B CA 1
ATOM 4052 C C . ASP B 1 167 ? 4.918 20.672 14.336 1 95.81 167 ASP B C 1
ATOM 4054 O O . ASP B 1 167 ? 4.512 20.266 15.43 1 95.81 167 ASP B O 1
ATOM 4058 N N . VAL B 1 168 ? 4.164 20.828 13.344 1 97 168 VAL B N 1
ATOM 4059 C CA . VAL B 1 168 ? 2.77 20.406 13.391 1 97 168 VAL B CA 1
ATOM 4060 C C . VAL B 1 168 ? 2.697 18.922 13.742 1 97 168 VAL B C 1
ATOM 4062 O O . VAL B 1 168 ? 1.93 18.516 14.617 1 97 168 VAL B O 1
ATOM 4065 N N . PHE B 1 169 ? 3.506 18.094 13.125 1 96.06 169 PHE B N 1
ATOM 4066 C CA . PHE B 1 169 ? 3.469 16.656 13.359 1 96.06 169 PHE B CA 1
ATOM 4067 C C . PHE B 1 169 ? 3.99 16.312 14.75 1 96.06 169 PHE B C 1
ATOM 4069 O O . PHE B 1 169 ? 3.494 15.391 15.398 1 96.06 169 PHE B O 1
ATOM 4076 N N . ILE B 1 170 ? 5.012 17.078 15.203 1 93 170 ILE B N 1
ATOM 4077 C CA . ILE B 1 170 ? 5.504 16.875 16.562 1 93 170 ILE B CA 1
ATOM 4078 C C . ILE B 1 170 ? 4.383 17.156 17.562 1 93 170 ILE B C 1
ATOM 4080 O O . ILE B 1 170 ? 4.164 16.359 18.484 1 93 170 ILE B O 1
ATOM 4084 N N . GLN B 1 171 ? 3.674 18.203 17.344 1 94.31 171 GLN B N 1
ATOM 4085 C CA . GLN B 1 171 ? 2.572 18.562 18.219 1 94.31 171 GLN B CA 1
ATOM 4086 C C . GLN B 1 171 ? 1.467 17.516 18.188 1 94.31 171 GLN B C 1
ATOM 4088 O O . GLN B 1 171 ? 0.883 17.172 19.219 1 94.31 171 GLN B O 1
ATOM 4093 N N . LEU B 1 172 ? 1.188 17.016 17.031 1 94.56 172 LEU B N 1
ATOM 4094 C CA . LEU B 1 172 ? 0.193 15.961 16.875 1 94.56 172 LEU B CA 1
ATOM 4095 C C . LEU B 1 172 ? 0.593 14.719 17.672 1 94.56 172 LEU B C 1
ATOM 4097 O O . LEU B 1 172 ? -0.253 14.078 18.297 1 94.56 172 LEU B O 1
ATOM 4101 N N . GLY B 1 173 ? 1.863 14.359 17.562 1 93.06 173 GLY B N 1
ATOM 4102 C CA . GLY B 1 173 ? 2.369 13.211 18.297 1 93.06 173 GLY B CA 1
ATOM 4103 C C . GLY B 1 173 ? 2.305 13.383 19.797 1 93.06 173 GLY B C 1
ATOM 4104 O O . GLY B 1 173 ? 2.15 12.406 20.531 1 93.06 173 GLY B O 1
ATOM 4105 N N . GLN B 1 174 ? 2.383 14.609 20.297 1 91.31 174 GLN B N 1
ATOM 4106 C CA . GLN B 1 174 ? 2.395 14.922 21.719 1 91.31 174 GLN B CA 1
ATOM 4107 C C . GLN B 1 174 ? 0.979 15.117 22.25 1 91.31 174 GLN B C 1
ATOM 4109 O O . GLN B 1 174 ? 0.758 15.102 23.469 1 91.31 174 GLN B O 1
ATOM 4114 N N . ALA B 1 175 ? 0.052 15.266 21.359 1 92.69 175 ALA B N 1
ATOM 4115 C CA . ALA B 1 175 ? -1.331 15.508 21.766 1 92.69 175 ALA B CA 1
ATOM 4116 C C . ALA B 1 175 ? -1.988 14.227 22.281 1 92.69 175 ALA B C 1
ATOM 4118 O O . ALA B 1 175 ? -1.49 13.125 22.031 1 92.69 175 ALA B O 1
ATOM 4119 N N . ASP B 1 176 ? -3.027 14.398 23.062 1 94.12 176 ASP B N 1
ATOM 4120 C CA . ASP B 1 176 ? -3.826 13.273 23.547 1 94.12 176 ASP B CA 1
ATOM 4121 C C . ASP B 1 176 ? -4.996 13 22.594 1 94.12 176 ASP B C 1
ATOM 4123 O O . ASP B 1 176 ? -5.891 13.828 22.453 1 94.12 176 ASP B O 1
ATOM 4127 N N . HIS B 1 177 ? -4.941 11.844 22 1 95.5 177 HIS B N 1
ATOM 4128 C CA . HIS B 1 177 ? -5.973 11.453 21.047 1 95.5 177 HIS B CA 1
ATOM 4129 C C . HIS B 1 177 ? -6.93 10.438 21.656 1 95.5 177 HIS B C 1
ATOM 4131 O O . HIS B 1 177 ? -7.637 9.734 20.938 1 95.5 177 HIS B O 1
ATOM 4137 N N . SER B 1 178 ? -6.988 10.305 22.938 1 94 178 SER B N 1
ATOM 4138 C CA . SER B 1 178 ? -7.758 9.266 23.625 1 94 178 SER B CA 1
ATOM 4139 C C . SER B 1 178 ? -9.25 9.414 23.344 1 94 178 SER B C 1
ATOM 4141 O O . SER B 1 178 ? -9.984 8.422 23.328 1 94 178 SER B O 1
ATOM 4143 N N . ASN B 1 179 ? -9.641 10.641 23.094 1 94.69 179 ASN B N 1
ATOM 4144 C CA . ASN B 1 179 ? -11.062 10.883 22.875 1 94.69 179 ASN B CA 1
ATOM 4145 C C . ASN B 1 179 ? -11.422 10.797 21.391 1 94.69 179 ASN B C 1
ATOM 4147 O O . ASN B 1 179 ? -12.484 11.266 20.969 1 94.69 179 ASN B O 1
ATOM 4151 N N . TYR B 1 180 ? -10.555 10.305 20.625 1 96.75 180 TYR B N 1
ATOM 4152 C CA . TYR B 1 180 ? -10.781 10.078 19.203 1 96.75 180 TYR B CA 1
ATOM 4153 C C . TYR B 1 180 ? -10.672 8.594 18.875 1 96.75 180 TYR B C 1
ATOM 4155 O O . TYR B 1 180 ? -10 7.836 19.578 1 96.75 180 TYR B O 1
ATOM 4163 N N . ASP B 1 181 ? -11.32 8.18 17.797 1 97.12 181 ASP B N 1
ATOM 4164 C CA . ASP B 1 181 ? -11.227 6.801 17.312 1 97.12 181 ASP B CA 1
ATOM 4165 C C . ASP B 1 181 ? -10.328 6.703 16.094 1 97.12 181 ASP B C 1
ATOM 4167 O O . ASP B 1 181 ? -9.875 5.617 15.734 1 97.12 181 ASP B O 1
ATOM 4171 N N . CYS B 1 182 ? -10.102 7.82 15.492 1 97.75 182 CYS B N 1
ATOM 4172 C CA . CYS B 1 182 ? -9.398 7.805 14.211 1 97.75 182 CYS B CA 1
ATOM 4173 C C . CYS B 1 182 ? -8.617 9.094 14.008 1 97.75 182 CYS B C 1
ATOM 4175 O O . CYS B 1 182 ? -9.039 10.164 14.453 1 97.75 182 CYS B O 1
ATOM 4177 N N . PHE B 1 183 ? -7.461 8.977 13.43 1 97.62 183 PHE B N 1
ATOM 4178 C CA . PHE B 1 183 ? -6.648 10.109 13.016 1 97.62 183 PHE B CA 1
ATOM 4179 C C . PHE B 1 183 ? -6.559 10.188 11.492 1 97.62 183 PHE B C 1
ATOM 4181 O O . PHE B 1 183 ? -6.316 9.172 10.828 1 97.62 183 PHE B O 1
ATOM 4188 N N . VAL B 1 184 ? -6.797 11.391 10.914 1 98.19 184 VAL B N 1
ATOM 4189 C CA . VAL B 1 184 ? -6.711 11.609 9.477 1 98.19 184 VAL B CA 1
ATOM 4190 C C . VAL B 1 184 ? -5.77 12.773 9.188 1 98.19 184 VAL B C 1
ATOM 4192 O O . VAL B 1 184 ? -5.812 13.797 9.867 1 98.19 184 VAL B O 1
ATOM 4195 N N . CYS B 1 185 ? -4.926 12.586 8.195 1 97.81 185 CYS B N 1
ATOM 4196 C CA . CYS B 1 185 ? -4.059 13.664 7.73 1 97.81 185 CYS B CA 1
ATOM 4197 C C . CYS B 1 185 ? -4.066 13.75 6.207 1 97.81 185 CYS B C 1
ATOM 4199 O O . CYS B 1 185 ? -3.805 12.758 5.523 1 97.81 185 CYS B O 1
ATOM 4201 N N . CYS B 1 186 ? -4.402 14.883 5.715 1 97.69 186 CYS B N 1
ATOM 4202 C CA . CYS B 1 186 ? -4.371 15.156 4.285 1 97.69 186 CYS B CA 1
ATOM 4203 C C . CYS B 1 186 ? -3.324 16.219 3.955 1 97.69 186 CYS B C 1
ATOM 4205 O O . CYS B 1 186 ? -3.385 17.328 4.465 1 97.69 186 CYS B O 1
ATOM 4207 N N . ILE B 1 187 ? -2.363 15.82 3.137 1 96.69 187 ILE B N 1
ATOM 4208 C CA . ILE B 1 187 ? -1.332 16.766 2.711 1 96.69 187 ILE B CA 1
ATOM 4209 C C . ILE B 1 187 ? -1.444 17 1.207 1 96.69 187 ILE B C 1
ATOM 4211 O O . ILE B 1 187 ? -1.409 16.062 0.415 1 96.69 187 ILE B O 1
ATOM 4215 N N . MET B 1 188 ? -1.611 18.234 0.865 1 94.69 188 MET B N 1
ATOM 4216 C CA . MET B 1 188 ? -1.683 18.656 -0.532 1 94.69 188 MET B CA 1
ATOM 4217 C C . MET B 1 188 ? -0.566 19.641 -0.865 1 94.69 188 MET B C 1
ATOM 4219 O O . MET B 1 188 ? -0.458 20.688 -0.242 1 94.69 188 MET B O 1
ATOM 4223 N N . SER B 1 189 ? 0.348 19.297 -1.734 1 93.06 189 SER B N 1
ATOM 4224 C CA . SER B 1 189 ? 1.504 20.094 -2.125 1 93.06 189 SER B CA 1
ATOM 4225 C C . SER B 1 189 ? 2.137 19.562 -3.406 1 93.06 189 SER B C 1
ATOM 4227 O O . SER B 1 189 ? 1.516 18.797 -4.137 1 93.06 189 SER B O 1
ATOM 4229 N N . HIS B 1 190 ? 3.254 20.188 -3.809 1 88.06 190 HIS B N 1
ATOM 4230 C CA . HIS B 1 190 ? 4.156 19.516 -4.738 1 88.06 190 HIS B CA 1
ATOM 4231 C C . HIS B 1 190 ? 4.922 18.391 -4.055 1 88.06 190 HIS B C 1
ATOM 4233 O O . HIS B 1 190 ? 5.051 18.375 -2.828 1 88.06 190 HIS B O 1
ATOM 4239 N N . GLY B 1 191 ? 5.297 17.453 -4.91 1 86 191 GLY B N 1
ATOM 4240 C CA . GLY B 1 191 ? 6.039 16.359 -4.293 1 86 191 GLY B CA 1
ATOM 4241 C C . GLY B 1 191 ? 6.418 15.273 -5.277 1 86 191 GLY B C 1
ATOM 4242 O O . GLY B 1 191 ? 6.336 15.461 -6.492 1 86 191 GLY B O 1
ATOM 4243 N N . THR B 1 192 ? 6.992 14.273 -4.68 1 78.38 192 THR B N 1
ATOM 4244 C CA . THR B 1 192 ? 7.293 13.016 -5.352 1 78.38 192 THR B CA 1
ATOM 4245 C C . THR B 1 192 ? 6.523 11.867 -4.711 1 78.38 192 THR B C 1
ATOM 4247 O O . THR B 1 192 ? 5.578 12.086 -3.953 1 78.38 192 THR B O 1
ATOM 4250 N N . SER B 1 193 ? 6.844 10.711 -5.121 1 71.38 193 SER B N 1
ATOM 4251 C CA . SER B 1 193 ? 6.172 9.539 -4.566 1 71.38 193 SER B CA 1
ATOM 4252 C C . SER B 1 193 ? 6.508 9.352 -3.092 1 71.38 193 SER B C 1
ATOM 4254 O O . SER B 1 193 ? 5.773 8.688 -2.361 1 71.38 193 SER B O 1
ATOM 4256 N N . SER B 1 194 ? 7.531 10.016 -2.615 1 79.25 194 SER B N 1
ATOM 4257 C CA . SER B 1 194 ? 7.949 9.758 -1.243 1 79.25 194 SER B CA 1
ATOM 4258 C C . SER B 1 194 ? 8.094 11.055 -0.451 1 79.25 194 SER B C 1
ATOM 4260 O O . SER B 1 194 ? 8.258 11.023 0.77 1 79.25 194 SER B O 1
ATOM 4262 N N . LYS B 1 195 ? 8.008 12.141 -1.141 1 86.75 195 LYS B N 1
ATOM 4263 C CA . LYS B 1 195 ? 8.242 13.414 -0.469 1 86.75 195 LYS B CA 1
ATOM 4264 C C . LYS B 1 195 ? 7.141 14.422 -0.792 1 86.75 195 LYS B C 1
ATOM 4266 O O . LYS B 1 195 ? 6.551 14.375 -1.875 1 86.75 195 LYS B O 1
ATOM 4271 N N . VAL B 1 196 ? 6.934 15.297 0.119 1 91.19 196 VAL B N 1
ATOM 4272 C CA . VAL B 1 196 ? 6.086 16.453 -0.102 1 91.19 196 VAL B CA 1
ATOM 4273 C C . VAL B 1 196 ? 6.898 17.734 0.098 1 91.19 196 VAL B C 1
ATOM 4275 O O . VAL B 1 196 ? 7.742 17.812 0.997 1 91.19 196 VAL B O 1
ATOM 4278 N N . PHE B 1 197 ? 6.598 18.703 -0.701 1 92.44 197 PHE B N 1
ATOM 4279 C CA . PHE B 1 197 ? 7.375 19.922 -0.62 1 92.44 197 PHE B CA 1
ATOM 4280 C C . PHE B 1 197 ? 6.68 20.953 0.277 1 92.44 197 PHE B C 1
ATOM 4282 O O . PHE B 1 197 ? 5.461 21.125 0.198 1 92.44 197 PHE B O 1
ATOM 4289 N N . SER B 1 198 ? 7.504 21.547 1.087 1 96.31 198 SER B N 1
ATOM 4290 C CA . SER B 1 198 ? 7.031 22.641 1.923 1 96.31 198 SER B CA 1
ATOM 4291 C C . SER B 1 198 ? 6.98 23.953 1.14 1 96.31 198 SER B C 1
ATOM 4293 O O . SER B 1 198 ? 7.434 24.016 -0.005 1 96.31 198 SER B O 1
ATOM 4295 N N . SER B 1 199 ? 6.387 24.953 1.714 1 96.56 199 SER B N 1
ATOM 4296 C CA . SER B 1 199 ? 6.207 26.219 1.036 1 96.56 199 SER B CA 1
ATOM 4297 C C . SER B 1 199 ? 7.551 26.875 0.708 1 96.56 199 SER B C 1
ATOM 4299 O O . SER B 1 199 ? 7.633 27.734 -0.159 1 96.56 199 SER B O 1
ATOM 4301 N N . ASN B 1 200 ? 8.633 26.5 1.41 1 96.25 200 ASN B N 1
ATOM 4302 C CA . ASN B 1 200 ? 9.969 27 1.121 1 96.25 200 ASN B CA 1
ATOM 4303 C C . ASN B 1 200 ? 10.766 26.031 0.259 1 96.25 200 ASN B C 1
ATOM 4305 O O . ASN B 1 200 ? 11.992 25.953 0.367 1 96.25 200 ASN B O 1
ATOM 4309 N N . ASP B 1 201 ? 10.164 25.172 -0.391 1 91.75 201 ASP B N 1
ATOM 4310 C CA . ASP B 1 201 ? 10.688 24.328 -1.463 1 91.75 201 ASP B CA 1
ATOM 4311 C C . ASP B 1 201 ? 11.562 23.219 -0.905 1 91.75 201 ASP B C 1
ATOM 4313 O O . ASP B 1 201 ? 12.469 22.734 -1.583 1 91.75 201 ASP B O 1
ATOM 4317 N N . VAL B 1 202 ? 11.32 22.891 0.344 1 92.75 202 VAL B N 1
ATOM 4318 C CA . VAL B 1 202 ? 12.078 21.797 0.94 1 92.75 202 VAL B CA 1
ATOM 4319 C C . VAL B 1 202 ? 11.258 20.516 0.9 1 92.75 202 VAL B C 1
ATOM 4321 O O . VAL B 1 202 ? 10.102 20.5 1.322 1 92.75 202 VAL B O 1
ATOM 4324 N N . GLY B 1 203 ? 11.883 19.5 0.335 1 91.75 203 GLY B N 1
ATOM 4325 C CA . GLY B 1 203 ? 11.242 18.188 0.323 1 91.75 203 GLY B CA 1
ATOM 4326 C C . GLY B 1 203 ? 11.359 17.453 1.645 1 91.75 203 GLY B C 1
ATOM 4327 O O . GLY B 1 203 ? 12.461 17.312 2.182 1 91.75 203 GLY B O 1
ATOM 4328 N N . ILE B 1 204 ? 10.195 17.062 2.158 1 91.69 204 ILE B N 1
ATOM 4329 C CA . ILE B 1 204 ? 10.156 16.297 3.396 1 91.69 204 ILE B CA 1
ATOM 4330 C C . ILE B 1 204 ? 9.641 14.883 3.111 1 91.69 204 ILE B C 1
ATOM 4332 O O . ILE B 1 204 ? 8.625 14.719 2.432 1 91.69 204 ILE B O 1
ATOM 4336 N N . ASP B 1 205 ? 10.344 13.898 3.633 1 87 205 ASP B N 1
ATOM 4337 C CA . ASP B 1 205 ? 9.906 12.516 3.465 1 87 205 ASP B CA 1
ATOM 4338 C C . ASP B 1 205 ? 8.586 12.273 4.188 1 87 205 ASP B C 1
ATOM 4340 O O . ASP B 1 205 ? 8.438 12.609 5.363 1 87 205 ASP B O 1
ATOM 4344 N N . ILE B 1 206 ? 7.668 11.648 3.469 1 88.94 206 ILE B N 1
ATOM 4345 C CA . ILE B 1 206 ? 6.34 11.383 4.012 1 88.94 206 ILE B CA 1
ATOM 4346 C C . ILE B 1 206 ? 6.453 10.484 5.238 1 88.94 206 ILE B C 1
ATOM 4348 O O . ILE B 1 206 ? 5.812 10.734 6.262 1 88.94 206 ILE B O 1
ATOM 4352 N N . CYS B 1 207 ? 7.266 9.469 5.168 1 83.94 207 CYS B N 1
ATOM 4353 C CA . CYS B 1 207 ? 7.434 8.531 6.273 1 83.94 207 CYS B CA 1
ATOM 4354 C C . CYS B 1 207 ? 8.016 9.227 7.496 1 83.94 207 CYS B C 1
ATOM 4356 O O . CYS B 1 207 ? 7.695 8.875 8.633 1 83.94 207 CYS B O 1
ATOM 4358 N N . GLU B 1 208 ? 8.898 10.203 7.25 1 84.94 208 GLU B N 1
ATOM 4359 C CA . GLU B 1 208 ? 9.469 10.969 8.359 1 84.94 208 GLU B CA 1
ATOM 4360 C C . GLU B 1 208 ? 8.391 11.758 9.094 1 84.94 208 GLU B C 1
ATOM 4362 O O . GLU B 1 208 ? 8.422 11.867 10.32 1 84.94 208 GLU B O 1
ATOM 4367 N N . LEU B 1 209 ? 7.508 12.305 8.352 1 91.12 209 LEU B N 1
ATOM 4368 C CA . LEU B 1 209 ? 6.402 13.023 8.969 1 91.12 209 LEU B CA 1
ATOM 4369 C C . LEU B 1 209 ? 5.512 12.07 9.766 1 91.12 209 LEU B C 1
ATOM 4371 O O . LEU B 1 209 ? 5.18 12.344 10.922 1 91.12 209 LEU B O 1
ATOM 4375 N N . MET B 1 210 ? 5.25 10.953 9.195 1 89.56 210 MET B N 1
ATOM 4376 C CA . MET B 1 210 ? 4.328 9.984 9.789 1 89.56 210 MET B CA 1
ATOM 4377 C C . MET B 1 210 ? 4.895 9.414 11.086 1 89.56 210 MET B C 1
ATOM 4379 O O . MET B 1 210 ? 4.141 8.977 11.953 1 89.56 210 MET B O 1
ATOM 4383 N N . LYS B 1 211 ? 6.172 9.414 11.219 1 85.25 211 LYS B N 1
ATOM 4384 C CA . LYS B 1 211 ? 6.832 8.828 12.383 1 85.25 211 LYS B CA 1
ATOM 4385 C C . LYS B 1 211 ? 6.367 9.5 13.672 1 85.25 211 LYS B C 1
ATOM 4387 O O . LYS B 1 211 ? 6.359 8.875 14.734 1 85.25 211 LYS B O 1
ATOM 4392 N N . HIS B 1 212 ? 5.934 10.68 13.609 1 88.44 212 HIS B N 1
ATOM 4393 C CA . HIS B 1 212 ? 5.582 11.453 14.797 1 88.44 212 HIS B CA 1
ATOM 4394 C C . HIS B 1 212 ? 4.211 11.047 15.328 1 88.44 212 HIS B C 1
ATOM 4396 O O . HIS B 1 212 ? 3.875 11.344 16.484 1 88.44 212 HIS B O 1
ATOM 4402 N N . VAL B 1 213 ? 3.436 10.352 14.555 1 88 213 VAL B N 1
ATOM 4403 C CA . VAL B 1 213 ? 2.102 9.977 15.016 1 88 213 VAL B CA 1
ATOM 4404 C C . VAL B 1 213 ? 2.008 8.461 15.156 1 88 213 VAL B C 1
ATOM 4406 O O . VAL B 1 213 ? 0.913 7.91 15.289 1 88 213 VAL B O 1
ATOM 4409 N N . LYS B 1 214 ? 3.105 7.879 15.086 1 83.06 214 LYS B N 1
ATOM 4410 C CA . LYS B 1 214 ? 3.152 6.438 15.328 1 83.06 214 LYS B CA 1
ATOM 4411 C C . LYS B 1 214 ? 3.053 6.125 16.812 1 83.06 214 LYS B C 1
ATOM 4413 O O . LYS B 1 214 ? 3.27 7.004 17.656 1 83.06 214 LYS B O 1
ATOM 4418 N N . MET B 1 215 ? 2.793 4.934 17.125 1 73.62 215 MET B N 1
ATOM 4419 C CA . MET B 1 215 ? 2.451 4.496 18.469 1 73.62 215 MET B CA 1
ATOM 4420 C C . MET B 1 215 ? 3.594 4.777 19.438 1 73.62 215 MET B C 1
ATOM 4422 O O . MET B 1 215 ? 3.359 5.055 20.625 1 73.62 215 MET B O 1
ATOM 4426 N N . GLU B 1 216 ? 4.805 4.699 18.938 1 71.75 216 GLU B N 1
ATOM 4427 C CA . GLU B 1 216 ? 5.945 4.922 19.812 1 71.75 216 GLU B CA 1
ATOM 4428 C C . GLU B 1 216 ? 5.965 6.352 20.344 1 71.75 216 GLU B C 1
ATOM 4430 O O . GLU B 1 216 ? 6.332 6.59 21.5 1 71.75 216 GLU B O 1
ATOM 4435 N N . ARG B 1 217 ? 5.477 7.188 19.562 1 76.94 217 ARG B N 1
ATOM 4436 C CA . ARG B 1 217 ? 5.523 8.602 19.922 1 76.94 217 ARG B CA 1
ATOM 4437 C C . ARG B 1 217 ? 4.148 9.109 20.344 1 76.94 217 ARG B C 1
ATOM 4439 O O . ARG B 1 217 ? 4.039 10.141 21 1 76.94 217 ARG B O 1
ATOM 4446 N N . CYS B 1 218 ? 3.137 8.391 19.969 1 85.75 218 CYS B N 1
ATOM 4447 C CA . CYS B 1 218 ? 1.767 8.789 20.266 1 85.75 218 CYS B CA 1
ATOM 4448 C C . CYS B 1 218 ? 0.947 7.598 20.75 1 85.75 218 CYS B C 1
ATOM 4450 O O . CYS B 1 218 ? 0.063 7.113 20.031 1 85.75 218 CYS B O 1
ATOM 4452 N N . PRO B 1 219 ? 1.104 7.242 21.969 1 87.69 219 PRO B N 1
ATOM 4453 C CA . PRO B 1 219 ? 0.462 6.043 22.5 1 87.69 219 PRO B CA 1
ATOM 4454 C C . PRO B 1 219 ? -1.062 6.117 22.469 1 87.69 219 PRO B C 1
ATOM 4456 O O . PRO B 1 219 ? -1.734 5.086 22.391 1 87.69 219 PRO B O 1
ATOM 4459 N N . SER B 1 220 ? -1.545 7.309 22.516 1 92.94 220 SER B N 1
ATOM 4460 C CA . SER B 1 220 ? -2.996 7.461 22.531 1 92.94 220 SER B CA 1
ATOM 4461 C C . SER B 1 220 ? -3.617 7.074 21.203 1 92.94 220 SER B C 1
ATOM 4463 O O . SER B 1 220 ? -4.832 6.906 21.094 1 92.94 220 SER B O 1
ATOM 4465 N N . LEU B 1 221 ? -2.779 6.797 20.172 1 93.25 221 LEU B N 1
ATOM 4466 C CA . LEU B 1 221 ? -3.273 6.375 18.875 1 93.25 221 LEU B CA 1
ATOM 4467 C C . LEU B 1 221 ? -3.057 4.879 18.672 1 93.25 221 LEU B C 1
ATOM 4469 O O . LEU B 1 221 ? -3.367 4.34 17.594 1 93.25 221 LEU B O 1
ATOM 4473 N N . LYS B 1 222 ? -2.605 4.262 19.688 1 90.62 222 LYS B N 1
ATOM 4474 C CA . LYS B 1 222 ? -2.391 2.82 19.594 1 90.62 222 LYS B CA 1
ATOM 4475 C C . LYS B 1 222 ? -3.695 2.09 19.297 1 90.62 222 LYS B C 1
ATOM 4477 O O . LYS B 1 222 ? -4.715 2.33 19.938 1 90.62 222 LYS B O 1
ATOM 4482 N N . GLY B 1 223 ? -3.6 1.226 18.281 1 91.94 223 GLY B N 1
ATOM 4483 C CA . GLY B 1 223 ? -4.75 0.412 17.922 1 91.94 223 GLY B CA 1
ATOM 4484 C C . GLY B 1 223 ? -5.801 1.175 17.141 1 91.94 223 GLY B C 1
ATOM 4485 O O . GLY B 1 223 ? -6.84 0.617 16.781 1 91.94 223 GLY B O 1
ATOM 4486 N N . LYS B 1 224 ? -5.52 2.434 16.953 1 95.31 224 LYS B N 1
ATOM 4487 C CA . LYS B 1 224 ? -6.453 3.271 16.203 1 95.31 224 LYS B CA 1
ATOM 4488 C C . LYS B 1 224 ? -5.973 3.488 14.766 1 95.31 224 LYS B C 1
ATOM 4490 O O . LYS B 1 224 ? -4.77 3.598 14.516 1 95.31 224 LYS B O 1
ATOM 4495 N N . PRO B 1 225 ? -6.984 3.527 13.812 1 97 225 PRO B N 1
ATOM 4496 C CA . PRO B 1 225 ? -6.57 3.748 12.422 1 97 225 PRO B CA 1
ATOM 4497 C C . PRO B 1 225 ? -6.055 5.164 12.18 1 97 225 PRO B C 1
ATOM 4499 O O . PRO B 1 225 ? -6.637 6.133 12.672 1 97 225 PRO B O 1
ATOM 4502 N N . LYS B 1 226 ? -4.941 5.23 11.531 1 96.69 226 LYS B N 1
ATOM 4503 C CA . LYS B 1 226 ? -4.348 6.477 11.055 1 96.69 226 LYS B CA 1
ATOM 4504 C C . LYS B 1 226 ? -4.367 6.539 9.523 1 96.69 226 LYS B C 1
ATOM 4506 O O . LYS B 1 226 ? -3.68 5.766 8.859 1 96.69 226 LYS B O 1
ATOM 4511 N N . LEU B 1 227 ? -5.156 7.473 8.984 1 97.75 227 LEU B N 1
ATOM 4512 C CA . LEU B 1 227 ? -5.355 7.586 7.543 1 97.75 227 LEU B CA 1
ATOM 4513 C C . LEU B 1 227 ? -4.594 8.781 6.98 1 97.75 227 LEU B C 1
ATOM 4515 O O . LEU B 1 227 ? -4.781 9.914 7.434 1 97.75 227 LEU B O 1
ATOM 4519 N N . PHE B 1 228 ? -3.738 8.492 6 1 96.19 228 PHE B N 1
ATOM 4520 C CA . PHE B 1 228 ? -2.992 9.539 5.316 1 96.19 228 PHE B CA 1
ATOM 4521 C C . PHE B 1 228 ? -3.377 9.609 3.844 1 96.19 228 PHE B C 1
ATOM 4523 O O . PHE B 1 228 ? -3.357 8.594 3.145 1 96.19 228 PHE B O 1
ATOM 4530 N N . PHE B 1 229 ? -3.771 10.766 3.387 1 96.44 229 PHE B N 1
ATOM 4531 C CA . PHE B 1 229 ? -4.047 11.031 1.979 1 96.44 229 PHE B CA 1
ATOM 4532 C C . PHE B 1 229 ? -3.098 12.094 1.434 1 96.44 229 PHE B C 1
ATOM 4534 O O . PHE B 1 229 ? -3.125 13.242 1.874 1 96.44 229 PHE B O 1
ATOM 4541 N N . ILE B 1 230 ? -2.279 11.688 0.479 1 93.88 230 ILE B N 1
ATOM 4542 C CA . ILE B 1 230 ? -1.249 12.586 -0.028 1 93.88 230 ILE B CA 1
ATOM 4543 C C . ILE B 1 230 ? -1.551 12.953 -1.479 1 93.88 230 ILE B C 1
ATOM 4545 O O . ILE B 1 230 ? -1.624 12.07 -2.344 1 93.88 230 ILE B O 1
ATOM 4549 N N . GLN B 1 231 ? -1.807 14.172 -1.684 1 90.44 231 GLN B N 1
ATOM 4550 C CA . GLN B 1 231 ? -1.892 14.75 -3.023 1 90.44 231 GLN B CA 1
ATOM 4551 C C . GLN B 1 231 ? -0.628 15.531 -3.367 1 90.44 231 GLN B C 1
ATOM 4553 O O . GLN B 1 231 ? -0.488 16.688 -2.979 1 90.44 231 GLN B O 1
ATOM 4558 N N . ALA B 1 232 ? 0.319 14.781 -3.918 1 82.12 232 ALA B N 1
ATOM 4559 C CA . ALA B 1 232 ? 1.577 15.414 -4.305 1 82.12 232 ALA B CA 1
ATOM 4560 C C . ALA B 1 232 ? 1.833 15.258 -5.801 1 82.12 232 ALA B C 1
ATOM 4562 O O . ALA B 1 232 ? 1.845 14.141 -6.324 1 82.12 232 ALA B O 1
ATOM 4563 N N . CYS B 1 233 ? 1.637 16.297 -6.59 1 60.75 233 CYS B N 1
ATOM 4564 C CA . CYS B 1 233 ? 1.773 16.312 -8.039 1 60.75 233 CYS B CA 1
ATOM 4565 C C . CYS B 1 233 ? 3.23 16.484 -8.453 1 60.75 233 CYS B C 1
ATOM 4567 O O . CYS B 1 233 ? 3.951 17.297 -7.867 1 60.75 233 CYS B O 1
ATOM 4569 N N . GLN B 1 234 ? 3.939 15.422 -9.094 1 54.34 234 GLN B N 1
ATOM 4570 C CA . GLN B 1 234 ? 5.27 15.633 -9.656 1 54.34 234 GLN B CA 1
ATOM 4571 C C . GLN B 1 234 ? 5.258 16.781 -10.664 1 54.34 234 GLN B C 1
ATOM 4573 O O . GLN B 1 234 ? 4.68 16.656 -11.742 1 54.34 234 GLN B O 1
ATOM 4578 N N . GLY B 1 235 ? 4.762 17.938 -10.414 1 43.97 235 GLY B N 1
ATOM 4579 C CA . GLY B 1 235 ? 4.719 19.031 -11.367 1 43.97 235 GLY B CA 1
ATOM 4580 C C . GLY B 1 235 ? 5.871 19.016 -12.352 1 43.97 235 GLY B C 1
ATOM 4581 O O . GLY B 1 235 ? 6.855 18.297 -12.148 1 43.97 235 GLY B O 1
ATOM 4582 N N . GLU B 1 236 ? 5.637 19.625 -13.594 1 39.72 236 GLU B N 1
ATOM 4583 C CA . GLU B 1 236 ? 6.504 20.281 -14.562 1 39.72 236 GLU B CA 1
ATOM 4584 C C . GLU B 1 236 ? 7.637 21.031 -13.875 1 39.72 236 GLU B C 1
ATOM 4586 O O . GLU B 1 236 ? 8.547 21.547 -14.531 1 39.72 236 GLU B O 1
ATOM 4591 N N . ALA B 1 237 ? 7.484 21.469 -12.797 1 39.88 237 ALA B N 1
ATOM 4592 C CA . ALA B 1 237 ? 8.414 22.469 -12.289 1 39.88 237 ALA B CA 1
ATOM 4593 C C . ALA B 1 237 ? 9.859 21.984 -12.391 1 39.88 237 ALA B C 1
ATOM 4595 O O . ALA B 1 237 ? 10.797 22.75 -12.164 1 39.88 237 ALA B O 1
ATOM 4596 N N . VAL B 1 238 ? 10.164 20.703 -12.289 1 37.16 238 VAL B N 1
ATOM 4597 C CA . VAL B 1 238 ? 11.562 20.484 -12.617 1 37.16 238 VAL B CA 1
ATOM 4598 C C . VAL B 1 238 ? 11.789 20.75 -14.109 1 37.16 238 VAL B C 1
ATOM 4600 O O . VAL B 1 238 ? 12.859 20.453 -14.641 1 37.16 238 VAL B O 1
ATOM 4603 N N . GLN B 1 239 ? 10.898 21.125 -14.852 1 33.84 239 GLN B N 1
ATOM 4604 C CA . GLN B 1 239 ? 11.281 21.453 -16.219 1 33.84 239 GLN B CA 1
ATOM 4605 C C . GLN B 1 239 ? 12.344 22.547 -16.25 1 33.84 239 GLN B C 1
ATOM 4607 O O . GLN B 1 239 ? 13.039 22.719 -17.25 1 33.84 239 GLN B O 1
ATOM 4612 N N . GLY B 1 240 ? 12.242 23.828 -15.758 1 31.17 240 GLY B N 1
ATOM 4613 C CA . GLY B 1 240 ? 13.328 24.688 -16.188 1 31.17 240 GLY B CA 1
ATOM 4614 C C . GLY B 1 240 ? 14.695 24.094 -15.914 1 31.17 240 GLY B C 1
ATOM 4615 O O . GLY B 1 240 ? 15.695 24.547 -16.469 1 31.17 240 GLY B O 1
ATOM 4616 N N . ARG B 1 241 ? 15.336 24.328 -14.602 1 29.72 241 ARG B N 1
ATOM 4617 C CA . ARG B 1 241 ? 16.734 23.922 -14.57 1 29.72 241 ARG B CA 1
ATOM 4618 C C . ARG B 1 241 ? 16.891 22.469 -15 1 29.72 241 ARG B C 1
ATOM 4620 O O . ARG B 1 241 ? 16.047 21.641 -14.68 1 29.72 241 ARG B O 1
ATOM 4627 N N . ALA B 1 242 ? 17.688 22.266 -16.266 1 29.5 242 ALA B N 1
ATOM 4628 C CA . ALA B 1 242 ? 18.438 21.109 -16.734 1 29.5 242 ALA B CA 1
ATOM 4629 C C . ALA B 1 242 ? 18.656 20.094 -15.602 1 29.5 242 ALA B C 1
ATOM 4631 O O . ALA B 1 242 ? 18.953 18.938 -15.859 1 29.5 242 ALA B O 1
ATOM 4632 N N . LEU B 1 243 ? 19.391 20.547 -14.586 1 28.14 243 LEU B N 1
ATOM 4633 C CA . LEU B 1 243 ? 20.641 19.953 -14.141 1 28.14 243 LEU B CA 1
ATOM 4634 C C . LEU B 1 243 ? 20.406 18.594 -13.484 1 28.14 243 LEU B C 1
ATOM 4636 O O . LEU B 1 243 ? 21.172 17.656 -13.688 1 28.14 243 LEU B O 1
ATOM 4640 N N . ASP B 1 244 ? 20.234 18.547 -12.094 1 27.81 244 ASP B N 1
ATOM 4641 C CA . ASP B 1 244 ? 20.828 17.266 -11.758 1 27.81 244 ASP B CA 1
ATOM 4642 C C . ASP B 1 244 ? 20.156 16.125 -12.516 1 27.81 244 ASP B C 1
ATOM 4644 O O . ASP B 1 244 ? 19.031 16.266 -12.977 1 27.81 244 ASP B O 1
ATOM 4648 N N . ASN B 1 245 ? 20.984 15.016 -12.766 1 28.89 245 ASN B N 1
ATOM 4649 C CA . ASN B 1 245 ? 20.906 13.742 -13.469 1 28.89 245 ASN B CA 1
ATOM 4650 C C . ASN B 1 245 ? 19.5 13.125 -13.352 1 28.89 245 ASN B C 1
ATOM 4652 O O . ASN B 1 245 ? 18.859 13.242 -12.305 1 28.89 245 ASN B O 1
ATOM 4656 N N . GLY B 1 246 ? 18.781 13.148 -14.344 1 30.56 246 GLY B N 1
ATOM 4657 C CA . GLY B 1 246 ? 17.672 12.352 -14.82 1 30.56 246 GLY B CA 1
ATOM 4658 C C . GLY B 1 246 ? 17.375 11.156 -13.93 1 30.56 246 GLY B C 1
ATOM 4659 O O . GLY B 1 246 ? 16.844 10.148 -14.398 1 30.56 246 GLY B O 1
ATOM 4660 N N . THR B 1 247 ? 18.266 11.086 -12.945 1 29.75 247 THR B N 1
ATOM 4661 C CA . THR B 1 247 ? 17.969 9.906 -12.133 1 29.75 247 THR B CA 1
ATOM 4662 C C . THR B 1 247 ? 16.578 10.008 -11.523 1 29.75 247 THR B C 1
ATOM 4664 O O . THR B 1 247 ? 16.344 10.828 -10.625 1 29.75 247 THR B O 1
ATOM 4667 N N . HIS B 1 248 ? 15.578 10.312 -12.414 1 33.03 248 HIS B N 1
ATOM 4668 C CA . HIS B 1 248 ? 14.312 9.891 -11.828 1 33.03 248 HIS B CA 1
ATOM 4669 C C . HIS B 1 248 ? 14.547 8.945 -10.648 1 33.03 248 HIS B C 1
ATOM 4671 O O . HIS B 1 248 ? 14.883 7.777 -10.836 1 33.03 248 HIS B O 1
ATOM 4677 N N . ASP B 1 249 ? 15.273 9.461 -9.789 1 33.06 249 ASP B N 1
ATOM 4678 C CA . ASP B 1 249 ? 15.336 8.695 -8.547 1 33.06 249 ASP B CA 1
ATOM 4679 C C . ASP B 1 249 ? 13.977 8.078 -8.211 1 33.06 249 ASP B C 1
ATOM 4681 O O . ASP B 1 249 ? 13.07 8.781 -7.746 1 33.06 249 ASP B O 1
ATOM 4685 N N . SER B 1 250 ? 13.383 7.402 -9.117 1 35.16 250 SER B N 1
ATOM 4686 C CA . SER B 1 250 ? 12.328 6.445 -8.797 1 35.16 250 SER B CA 1
ATOM 4687 C C . SER B 1 250 ? 12.469 5.922 -7.371 1 35.16 250 SER B C 1
ATOM 4689 O O . SER B 1 250 ? 12.898 4.785 -7.164 1 35.16 250 SER B O 1
ATOM 4691 N N . LYS B 1 251 ? 13.07 6.832 -6.652 1 36.78 251 LYS B N 1
ATOM 4692 C CA . LYS B 1 251 ? 13.062 6.332 -5.281 1 36.78 251 LYS B CA 1
ATOM 4693 C C . LYS B 1 251 ? 11.664 5.879 -4.871 1 36.78 251 LYS B C 1
ATOM 4695 O O . LYS B 1 251 ? 10.703 6.648 -4.957 1 36.78 251 LYS B O 1
ATOM 4700 N N . GLN B 1 252 ? 11.469 4.715 -5.008 1 43.75 252 GLN B N 1
ATOM 4701 C CA . GLN B 1 252 ? 10.367 3.832 -4.645 1 43.75 252 GLN B CA 1
ATOM 4702 C C . GLN B 1 252 ? 9.828 4.168 -3.256 1 43.75 252 GLN B C 1
ATOM 4704 O O . GLN B 1 252 ? 10.586 4.551 -2.367 1 43.75 252 GLN B O 1
ATOM 4709 N N . PHE B 1 253 ? 8.633 4.82 -3.273 1 43.22 253 PHE B N 1
ATOM 4710 C CA . PHE B 1 253 ? 7.945 5.027 -2.002 1 43.22 253 PHE B CA 1
ATOM 4711 C C . PHE B 1 253 ? 8.227 3.879 -1.041 1 43.22 253 PHE B C 1
ATOM 4713 O O . PHE B 1 253 ? 8.078 2.711 -1.402 1 43.22 253 PHE B O 1
ATOM 4720 N N . SER B 1 254 ? 9.234 4.113 -0.222 1 46.75 254 SER B N 1
ATOM 4721 C CA . SER B 1 254 ? 9.508 3.152 0.842 1 46.75 254 SER B CA 1
ATOM 4722 C C . SER B 1 254 ? 8.461 3.242 1.948 1 46.75 254 SER B C 1
ATOM 4724 O O . SER B 1 254 ? 8.484 4.168 2.76 1 46.75 254 SER B O 1
ATOM 4726 N N . PHE B 1 255 ? 7.156 2.865 1.609 1 49.53 255 PHE B N 1
ATOM 4727 C CA . PHE B 1 255 ? 6.301 2.844 2.791 1 49.53 255 PHE B CA 1
ATOM 4728 C C . PHE B 1 255 ? 6.605 1.627 3.656 1 49.53 255 PHE B C 1
ATOM 4730 O O . PHE B 1 255 ? 6.551 0.49 3.182 1 49.53 255 PHE B O 1
ATOM 4737 N N . MET B 1 256 ? 7.648 1.637 4.617 1 51.19 256 MET B N 1
ATOM 4738 C CA . MET B 1 256 ? 7.742 0.521 5.555 1 51.19 256 MET B CA 1
ATOM 4739 C C . MET B 1 256 ? 7.09 0.873 6.887 1 51.19 256 MET B C 1
ATOM 4741 O O . MET B 1 256 ? 7.66 1.611 7.688 1 51.19 256 MET B O 1
ATOM 4745 N N . SER B 1 257 ? 5.57 0.859 6.91 1 57.19 257 SER B N 1
ATOM 4746 C CA . SER B 1 257 ? 5.105 1.073 8.273 1 57.19 257 SER B CA 1
ATOM 4747 C C . SER B 1 257 ? 5.398 -0.136 9.156 1 57.19 257 SER B C 1
ATOM 4749 O O . SER B 1 257 ? 5.066 -1.268 8.797 1 57.19 257 SER B O 1
ATOM 4751 N N . HIS B 1 258 ? 6.352 0.023 9.992 1 66.62 258 HIS B N 1
ATOM 4752 C CA . HIS B 1 258 ? 6.59 -0.966 11.039 1 66.62 258 HIS B CA 1
ATOM 4753 C C . HIS B 1 258 ? 5.441 -0.989 12.047 1 66.62 258 HIS B C 1
ATOM 4755 O O . HIS B 1 258 ? 5.539 -1.637 13.094 1 66.62 258 HIS B O 1
ATOM 4761 N N . GLU B 1 259 ? 4.402 -0.265 11.664 1 82.31 259 GLU B N 1
ATOM 4762 C CA . GLU B 1 259 ? 3.285 -0.186 12.602 1 82.31 259 GLU B CA 1
ATOM 4763 C C . GLU B 1 259 ? 1.982 -0.637 11.945 1 82.31 259 GLU B C 1
ATOM 4765 O O . GLU B 1 259 ? 1.771 -0.408 10.75 1 82.31 259 GLU B O 1
ATOM 4770 N N . ALA B 1 260 ? 1.196 -1.291 12.734 1 90.56 260 ALA B N 1
ATOM 4771 C CA . ALA B 1 260 ? -0.133 -1.706 12.289 1 90.56 260 ALA B CA 1
ATOM 4772 C C . ALA B 1 260 ? -1.101 -0.526 12.281 1 90.56 260 ALA B C 1
ATOM 4774 O O . ALA B 1 260 ? -0.818 0.522 12.867 1 90.56 260 ALA B O 1
ATOM 4775 N N . ASP B 1 261 ? -2.244 -0.583 11.555 1 94.69 261 ASP B N 1
ATOM 4776 C CA . ASP B 1 261 ? -3.391 0.32 11.586 1 94.69 261 ASP B CA 1
ATOM 4777 C C . ASP B 1 261 ? -3.068 1.642 10.898 1 94.69 261 ASP B C 1
ATOM 4779 O O . ASP B 1 261 ? -3.492 2.707 11.352 1 94.69 261 ASP B O 1
ATOM 4783 N N . ILE B 1 262 ? -2.289 1.55 9.859 1 94.25 262 ILE B N 1
ATOM 4784 C CA . ILE B 1 262 ? -1.968 2.715 9.039 1 94.25 262 ILE B CA 1
ATOM 4785 C C . ILE B 1 262 ? -2.5 2.516 7.625 1 94.25 262 ILE B C 1
ATOM 4787 O O . ILE B 1 262 ? -2.389 1.423 7.059 1 94.25 262 ILE B O 1
ATOM 4791 N N . PHE B 1 263 ? -3.082 3.553 7.117 1 95.88 263 PHE B N 1
ATOM 4792 C CA . PHE B 1 263 ? -3.438 3.615 5.703 1 95.88 263 PHE B CA 1
ATOM 4793 C C . PHE B 1 263 ? -2.799 4.828 5.039 1 95.88 263 PHE B C 1
ATOM 4795 O O . PHE B 1 263 ? -2.85 5.938 5.574 1 95.88 263 PHE B O 1
ATOM 4802 N N . LEU B 1 264 ? -2.207 4.582 3.9 1 94.06 264 LEU B N 1
ATOM 4803 C CA . LEU B 1 264 ? -1.605 5.648 3.109 1 94.06 264 LEU B CA 1
ATOM 4804 C C . LEU B 1 264 ? -2.109 5.609 1.67 1 94.06 264 LEU B C 1
ATOM 4806 O O . LEU B 1 264 ? -1.851 4.648 0.943 1 94.06 264 LEU B O 1
ATOM 4810 N N . GLY B 1 265 ? -2.875 6.609 1.293 1 94.25 265 GLY B N 1
ATOM 4811 C CA . GLY B 1 265 ? -3.281 6.797 -0.091 1 94.25 265 GLY B CA 1
ATOM 4812 C C . GLY B 1 265 ? -2.465 7.852 -0.813 1 94.25 265 GLY B C 1
ATOM 4813 O O . GLY B 1 265 ? -2.344 8.984 -0.338 1 94.25 265 GLY B O 1
ATOM 4814 N N . LEU B 1 266 ? -1.92 7.469 -1.951 1 90.94 266 LEU B N 1
ATOM 4815 C CA . LEU B 1 266 ? -1.12 8.375 -2.77 1 90.94 266 LEU B CA 1
ATOM 4816 C C . LEU B 1 266 ? -1.83 8.688 -4.082 1 90.94 266 LEU B C 1
ATOM 4818 O O . LEU B 1 266 ? -2.307 7.785 -4.77 1 90.94 266 LEU B O 1
ATOM 4822 N N . SER B 1 267 ? -1.919 9.977 -4.41 1 87.88 267 SER B N 1
ATOM 4823 C CA . SER B 1 267 ? -2.629 10.414 -5.605 1 87.88 267 SER B CA 1
ATOM 4824 C C . SER B 1 267 ? -1.94 9.922 -6.871 1 87.88 267 SER B C 1
ATOM 4826 O O . SER B 1 267 ? -2.6 9.656 -7.879 1 87.88 267 SER B O 1
ATOM 4828 N N . THR B 1 268 ? -0.715 10.109 -7.012 1 72.06 268 THR B N 1
ATOM 4829 C CA . THR B 1 268 ? -0.049 9.664 -8.234 1 72.06 268 THR B CA 1
ATOM 4830 C C . THR B 1 268 ? 1.196 8.844 -7.906 1 72.06 268 THR B C 1
ATOM 4832 O O . THR B 1 268 ? 1.77 8.984 -6.824 1 72.06 268 THR B O 1
ATOM 4835 N N . VAL B 1 269 ? 1.308 7.883 -8.836 1 55.47 269 VAL B N 1
ATOM 4836 C CA . VAL B 1 269 ? 2.607 7.219 -8.867 1 55.47 269 VAL B CA 1
ATOM 4837 C C . VAL B 1 269 ? 3.564 7.996 -9.766 1 55.47 269 VAL B C 1
ATOM 4839 O O . VAL B 1 269 ? 3.135 8.805 -10.586 1 55.47 269 VAL B O 1
ATOM 4842 N N . SER B 1 270 ? 4.777 8.164 -9.57 1 50.06 270 SER B N 1
ATOM 4843 C CA . SER B 1 270 ? 5.797 8.984 -10.219 1 50.06 270 SER B CA 1
ATOM 4844 C C . SER B 1 270 ? 5.562 9.07 -11.727 1 50.06 270 SER B C 1
ATOM 4846 O O . SER B 1 270 ? 5.184 8.078 -12.352 1 50.06 270 SER B O 1
ATOM 4848 N N . GLY B 1 271 ? 5.559 10.219 -12.422 1 43.78 271 GLY B N 1
ATOM 4849 C CA . GLY B 1 271 ? 5.793 10.547 -13.82 1 43.78 271 GLY B CA 1
ATOM 4850 C C . GLY B 1 271 ? 4.648 11.312 -14.453 1 43.78 271 GLY B C 1
ATOM 4851 O O . GLY B 1 271 ? 4.703 11.656 -15.641 1 43.78 271 GLY B O 1
ATOM 4852 N N . PHE B 1 272 ? 3.492 11.359 -13.75 1 39.41 272 PHE B N 1
ATOM 4853 C CA . PHE B 1 272 ? 2.422 12 -14.508 1 39.41 272 PHE B CA 1
ATOM 4854 C C . PHE B 1 272 ? 2.281 13.469 -14.117 1 39.41 272 PHE B C 1
ATOM 4856 O O . PHE B 1 272 ? 2.482 13.828 -12.953 1 39.41 272 PHE B O 1
ATOM 4863 N N . VAL B 1 273 ? 2.537 14.289 -15.141 1 39.59 273 VAL B N 1
ATOM 4864 C CA . VAL B 1 273 ? 2.303 15.719 -14.945 1 39.59 273 VAL B CA 1
ATOM 4865 C C . VAL B 1 273 ? 0.816 15.969 -14.703 1 39.59 273 VAL B C 1
ATOM 4867 O O . VAL B 1 273 ? -0.034 15.461 -15.43 1 39.59 273 VAL B O 1
ATOM 4870 N N . SER B 1 274 ? 0.449 16.266 -13.461 1 42.06 274 SER B N 1
ATOM 4871 C CA . SER B 1 274 ? -0.926 16.641 -13.156 1 42.06 274 SER B CA 1
ATOM 4872 C C . SER B 1 274 ? -1.384 17.812 -14.039 1 42.06 274 SER B C 1
ATOM 4874 O O . SER B 1 274 ? -0.731 18.844 -14.086 1 42.06 274 SER B O 1
ATOM 4876 N N . LYS B 1 275 ? -2.045 17.594 -15.18 1 39.53 275 LYS B N 1
ATOM 4877 C CA . LYS B 1 275 ? -2.666 18.703 -15.891 1 39.53 275 LYS B CA 1
ATOM 4878 C C . LYS B 1 275 ? -3.66 19.453 -15 1 39.53 275 LYS B C 1
ATOM 4880 O O . LYS B 1 275 ? -4.586 18.844 -14.461 1 39.53 275 LYS B O 1
ATOM 4885 N N . ARG B 1 276 ? -3.139 20.312 -14.195 1 43.81 276 ARG B N 1
ATOM 4886 C CA . ARG B 1 276 ? -4.012 21.094 -13.32 1 43.81 276 ARG B CA 1
ATOM 4887 C C . ARG B 1 276 ? -5.125 21.766 -14.109 1 43.81 276 ARG B C 1
ATOM 4889 O O . ARG B 1 276 ? -4.855 22.547 -15.016 1 43.81 276 ARG B O 1
ATOM 4896 N N . ASN B 1 277 ? -6.102 21.109 -14.602 1 42.53 277 ASN B N 1
ATOM 4897 C CA . ASN B 1 277 ? -7.207 22.016 -14.922 1 42.53 277 ASN B CA 1
ATOM 4898 C C . ASN B 1 277 ? -7.754 22.703 -13.68 1 42.53 277 ASN B C 1
ATOM 4900 O O . ASN B 1 277 ? -7.527 22.25 -12.562 1 42.53 277 ASN B O 1
ATOM 4904 N N . CYS B 1 278 ? -8.18 24.016 -13.641 1 45.81 278 CYS B N 1
ATOM 4905 C CA . CYS B 1 278 ? -8.602 25.031 -12.68 1 45.81 278 CYS B CA 1
ATOM 4906 C C . CYS B 1 278 ? -9.461 24.422 -11.586 1 45.81 278 CYS B C 1
ATOM 4908 O O . CYS B 1 278 ? -9.758 25.078 -10.586 1 45.81 278 CYS B O 1
ATOM 4910 N N . ASP B 1 279 ? -10.141 23.266 -11.625 1 58.28 279 ASP B N 1
ATOM 4911 C CA . ASP B 1 279 ? -11.148 23 -10.602 1 58.28 279 ASP B CA 1
ATOM 4912 C C . ASP B 1 279 ? -10.625 22.047 -9.531 1 58.28 279 ASP B C 1
ATOM 4914 O O . ASP B 1 279 ? -11.367 21.203 -9.023 1 58.28 279 ASP B O 1
ATOM 4918 N N . GLY B 1 280 ? -9.375 22.234 -9.031 1 77 280 GLY B N 1
ATOM 4919 C CA . GLY B 1 280 ? -8.852 21.438 -7.934 1 77 280 GLY B CA 1
ATOM 4920 C C . GLY B 1 280 ? -8.188 20.156 -8.391 1 77 280 GLY B C 1
ATOM 4921 O O . GLY B 1 280 ? -8.195 19.828 -9.578 1 77 280 GLY B O 1
ATOM 4922 N N . ALA B 1 281 ? -7.57 19.453 -7.512 1 86.25 281 ALA B N 1
ATOM 4923 C CA . ALA B 1 281 ? -6.879 18.203 -7.828 1 86.25 281 ALA B CA 1
ATOM 4924 C C . ALA B 1 281 ? -7.867 17.047 -8 1 86.25 281 ALA B C 1
ATOM 4926 O O . ALA B 1 281 ? -8.734 16.844 -7.152 1 86.25 281 ALA B O 1
ATOM 4927 N N . PRO B 1 282 ? -7.797 16.344 -9.078 1 88.25 282 PRO B N 1
ATOM 4928 C CA . PRO B 1 282 ? -8.742 15.25 -9.336 1 88.25 282 PRO B CA 1
ATOM 4929 C C . PRO B 1 282 ? -8.805 14.242 -8.188 1 88.25 282 PRO B C 1
ATOM 4931 O O . PRO B 1 282 ? -9.891 13.789 -7.82 1 88.25 282 PRO B O 1
ATOM 4934 N N . TYR B 1 283 ? -7.668 13.953 -7.652 1 92 283 TYR B N 1
ATOM 4935 C CA . TYR B 1 283 ? -7.633 12.992 -6.559 1 92 283 TYR B CA 1
ATOM 4936 C C . TYR B 1 283 ? -8.492 13.453 -5.391 1 92 283 TYR B C 1
ATOM 4938 O O . TYR B 1 283 ? -9.273 12.672 -4.836 1 92 283 TYR B O 1
ATOM 4946 N N . ILE B 1 284 ? -8.359 14.68 -5.035 1 94.31 284 ILE B N 1
ATOM 4947 C CA . ILE B 1 284 ? -9.117 15.25 -3.926 1 94.31 284 ILE B CA 1
ATOM 4948 C C . ILE B 1 284 ? -10.602 15.312 -4.293 1 94.31 284 ILE B C 1
ATOM 4950 O O . ILE B 1 284 ? -11.469 15.047 -3.453 1 94.31 284 ILE B O 1
ATOM 4954 N N . ARG B 1 285 ? -10.875 15.664 -5.477 1 93 285 ARG B N 1
ATOM 4955 C CA . ARG B 1 285 ? -12.258 15.703 -5.926 1 93 285 ARG B CA 1
ATOM 4956 C C . ARG B 1 285 ? -12.906 14.328 -5.82 1 93 285 ARG B C 1
ATOM 4958 O O . ARG B 1 285 ? -14 14.188 -5.266 1 93 285 ARG B O 1
ATOM 4965 N N . PHE B 1 286 ? -12.234 13.359 -6.332 1 94.31 286 PHE B N 1
ATOM 4966 C CA . PHE B 1 286 ? -12.781 12.008 -6.285 1 94.31 286 PHE B CA 1
ATOM 4967 C C . PHE B 1 286 ? -12.891 11.516 -4.848 1 94.31 286 PHE B C 1
ATOM 4969 O O . PHE B 1 286 ? -13.859 10.852 -4.48 1 94.31 286 PHE B O 1
ATOM 4976 N N . LEU B 1 287 ? -11.875 11.828 -4.043 1 96.19 287 LEU B N 1
ATOM 4977 C CA . LEU B 1 287 ? -11.883 11.453 -2.633 1 96.19 287 LEU B CA 1
ATOM 4978 C C . LEU B 1 287 ? -13.125 12.008 -1.932 1 96.19 287 LEU B C 1
ATOM 4980 O O . LEU B 1 287 ? -13.852 11.258 -1.273 1 96.19 287 LEU B O 1
ATOM 4984 N N . THR B 1 288 ? -13.398 13.25 -2.123 1 96.06 288 THR B N 1
ATOM 4985 C CA . THR B 1 288 ? -14.5 13.898 -1.422 1 96.06 288 THR B CA 1
ATOM 4986 C C . THR B 1 288 ? -15.844 13.438 -1.981 1 96.06 288 THR B C 1
ATOM 4988 O O . THR B 1 288 ? -16.812 13.297 -1.239 1 96.06 288 THR B O 1
ATOM 4991 N N . GLU B 1 289 ? -15.891 13.18 -3.273 1 94.5 289 GLU B N 1
ATOM 4992 C CA . GLU B 1 289 ? -17.125 12.695 -3.889 1 94.5 289 GLU B CA 1
ATOM 4993 C C . GLU B 1 289 ? -17.453 11.281 -3.42 1 94.5 289 GLU B C 1
ATOM 4995 O O . GLU B 1 289 ? -18.594 11.016 -2.996 1 94.5 289 GLU B O 1
ATOM 5000 N N . VAL B 1 290 ? -16.5 10.414 -3.451 1 96.06 290 VAL B N 1
ATOM 5001 C CA . VAL B 1 290 ? -16.719 9.016 -3.109 1 96.06 290 VAL B CA 1
ATOM 5002 C C . VAL B 1 290 ? -17.016 8.891 -1.617 1 96.06 290 VAL B C 1
ATOM 5004 O O . VAL B 1 290 ? -17.984 8.227 -1.226 1 96.06 290 VAL B O 1
ATOM 5007 N N . PHE B 1 291 ? -16.219 9.539 -0.778 1 96.56 291 PHE B N 1
ATOM 5008 C CA . PHE B 1 291 ? -16.453 9.484 0.661 1 96.56 291 PHE B CA 1
ATOM 5009 C C . PHE B 1 291 ? -17.781 10.117 1.023 1 96.56 291 PHE B C 1
ATOM 5011 O O . PHE B 1 291 ? -18.5 9.633 1.907 1 96.56 291 PHE B O 1
ATOM 5018 N N . GLY B 1 292 ? -18.062 11.203 0.38 1 93.81 292 GLY B N 1
ATOM 5019 C CA . GLY B 1 292 ? -19.312 11.875 0.642 1 93.81 292 GLY B CA 1
ATOM 5020 C C . GLY B 1 292 ? -20.531 11.023 0.308 1 93.81 292 GLY B C 1
ATOM 5021 O O . GLY B 1 292 ? -21.516 11.023 1.045 1 93.81 292 GLY B O 1
ATOM 5022 N N . GLU B 1 293 ? -20.406 10.297 -0.763 1 91.12 293 GLU B N 1
ATOM 5023 C CA . GLU B 1 293 ? -21.531 9.523 -1.257 1 91.12 293 GLU B CA 1
ATOM 5024 C C . GLU B 1 293 ? -21.625 8.172 -0.545 1 91.12 293 GLU B C 1
ATOM 5026 O O . GLU B 1 293 ? -22.719 7.715 -0.214 1 91.12 293 GLU B O 1
ATOM 5031 N N . PHE B 1 294 ? -20.5 7.574 -0.261 1 90.5 294 PHE B N 1
ATOM 5032 C CA . PHE B 1 294 ? -20.531 6.172 0.135 1 90.5 294 PHE B CA 1
ATOM 5033 C C . PHE B 1 294 ? -19.922 5.98 1.514 1 90.5 294 PHE B C 1
ATOM 5035 O O . PHE B 1 294 ? -19.859 4.863 2.027 1 90.5 294 PHE B O 1
ATOM 5042 N N . GLY B 1 295 ? -19.438 6.996 2.17 1 88 295 GLY B N 1
ATOM 5043 C CA . GLY B 1 295 ? -18.703 6.91 3.418 1 88 295 GLY B CA 1
ATOM 5044 C C . GLY B 1 295 ? -19.453 6.16 4.504 1 88 295 GLY B C 1
ATOM 5045 O O . GLY B 1 295 ? -18.844 5.438 5.297 1 88 295 GLY B O 1
ATOM 5046 N N . HIS B 1 296 ? -20.734 6.188 4.516 1 87.62 296 HIS B N 1
ATOM 5047 C CA . HIS B 1 296 ? -21.531 5.566 5.574 1 87.62 296 HIS B CA 1
ATOM 5048 C C . HIS B 1 296 ? -21.922 4.145 5.203 1 87.62 296 HIS B C 1
ATOM 5050 O O . HIS B 1 296 ? -22.5 3.42 6.023 1 87.62 296 HIS B O 1
ATOM 5056 N N . GLU B 1 297 ? -21.531 3.703 4.027 1 86.06 297 GLU B N 1
ATOM 5057 C CA . GLU B 1 297 ? -22.016 2.412 3.547 1 86.06 297 GLU B CA 1
ATOM 5058 C C . GLU B 1 297 ? -20.859 1.478 3.213 1 86.06 297 GLU B C 1
ATOM 5060 O O . GLU B 1 297 ? -20.875 0.3 3.576 1 86.06 297 GLU B O 1
ATOM 5065 N N . HIS B 1 298 ? -19.938 2.02 2.539 1 90.06 298 HIS B N 1
ATOM 5066 C CA . HIS B 1 298 ? -18.875 1.167 2.008 1 90.06 298 HIS B CA 1
ATOM 5067 C C . HIS B 1 298 ? -17.672 1.156 2.93 1 90.06 298 HIS B C 1
ATOM 5069 O O . HIS B 1 298 ? -17.406 2.135 3.635 1 90.06 298 HIS B O 1
ATOM 5075 N N . GLU B 1 299 ? -16.984 0.036 2.916 1 93 299 GLU B N 1
ATOM 5076 C CA . GLU B 1 299 ? -15.711 -0.119 3.604 1 93 299 GLU B CA 1
ATOM 5077 C C . GLU B 1 299 ? -14.625 0.731 2.951 1 93 299 GLU B C 1
ATOM 5079 O O . GLU B 1 299 ? -14.648 0.952 1.738 1 93 299 GLU B O 1
ATOM 5084 N N . LEU B 1 300 ? -13.711 1.23 3.734 1 96.44 300 LEU B N 1
ATOM 5085 C CA . LEU B 1 300 ? -12.68 2.17 3.299 1 96.44 300 LEU B CA 1
ATOM 5086 C C . LEU B 1 300 ? -11.984 1.669 2.041 1 96.44 300 LEU B C 1
ATOM 5088 O O . LEU B 1 300 ? -11.844 2.412 1.066 1 96.44 300 LEU B O 1
ATOM 5092 N N . MET B 1 301 ? -11.562 0.419 2.061 1 94.88 301 MET B N 1
ATOM 5093 C CA . MET B 1 301 ? -10.75 -0.084 0.954 1 94.88 301 MET B CA 1
ATOM 5094 C C . MET B 1 301 ? -11.578 -0.172 -0.326 1 94.88 301 MET B C 1
ATOM 5096 O O . MET B 1 301 ? -11.047 0.009 -1.424 1 94.88 301 MET B O 1
ATOM 5100 N N . THR B 1 302 ? -12.82 -0.458 -0.213 1 93.06 302 THR B N 1
ATOM 5101 C CA . THR B 1 302 ? -13.719 -0.423 -1.363 1 93.06 302 THR B CA 1
ATOM 5102 C C . THR B 1 302 ? -13.789 0.982 -1.954 1 93.06 302 THR B C 1
ATOM 5104 O O . THR B 1 302 ? -13.68 1.156 -3.17 1 93.06 302 THR B O 1
ATOM 5107 N N . MET B 1 303 ? -13.945 1.943 -1.132 1 95.88 303 MET B N 1
ATOM 5108 C CA . MET B 1 303 ? -13.992 3.328 -1.59 1 95.88 303 MET B CA 1
ATOM 5109 C C . MET B 1 303 ? -12.68 3.725 -2.258 1 95.88 303 MET B C 1
ATOM 5111 O O . MET B 1 303 ? -12.68 4.406 -3.283 1 95.88 303 MET B O 1
ATOM 5115 N N . MET B 1 304 ? -11.633 3.287 -1.659 1 96.81 304 MET B N 1
ATOM 5116 C CA . MET B 1 304 ? -10.336 3.615 -2.238 1 96.81 304 MET B CA 1
ATOM 5117 C C . MET B 1 304 ? -10.164 2.963 -3.607 1 96.81 304 MET B C 1
ATOM 5119 O O . MET B 1 304 ? -9.539 3.537 -4.5 1 96.81 304 MET B O 1
ATOM 5123 N N . GLY B 1 305 ? -10.68 1.735 -3.752 1 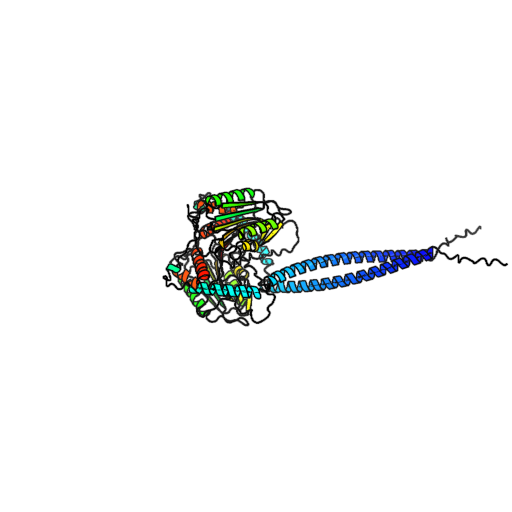95.19 305 GLY B N 1
ATOM 5124 C CA . GLY B 1 305 ? -10.703 1.116 -5.066 1 95.19 305 GLY B CA 1
ATOM 5125 C C . GLY B 1 305 ? -11.469 1.923 -6.094 1 95.19 305 GLY B C 1
ATOM 5126 O O . GLY B 1 305 ? -11.047 2.047 -7.242 1 95.19 305 GLY B O 1
ATOM 5127 N N . MET B 1 306 ? -12.586 2.496 -5.695 1 95.62 306 MET B N 1
ATOM 5128 C CA . MET B 1 306 ? -13.383 3.348 -6.57 1 95.62 306 MET B CA 1
ATOM 5129 C C . MET B 1 306 ? -12.586 4.57 -7.016 1 95.62 306 MET B C 1
ATOM 5131 O O . MET B 1 306 ? -12.664 4.98 -8.172 1 95.62 306 MET B O 1
ATOM 5135 N N . ILE B 1 307 ? -11.883 5.129 -6.09 1 95.75 307 ILE B N 1
ATOM 5136 C CA . ILE B 1 307 ? -11.086 6.312 -6.387 1 95.75 307 ILE B CA 1
ATOM 5137 C C . ILE B 1 307 ? -9.977 5.949 -7.367 1 95.75 307 ILE B C 1
ATOM 5139 O O . ILE B 1 307 ? -9.711 6.688 -8.32 1 95.75 307 ILE B O 1
ATOM 5143 N N . CYS B 1 308 ? -9.312 4.793 -7.18 1 94.38 308 CYS B N 1
ATOM 5144 C CA . CYS B 1 308 ? -8.32 4.312 -8.133 1 94.38 308 CYS B CA 1
ATOM 5145 C C . CYS B 1 308 ? -8.922 4.164 -9.523 1 94.38 308 CYS B C 1
ATOM 5147 O O . CYS B 1 308 ? -8.297 4.527 -10.523 1 94.38 308 CYS B O 1
ATOM 5149 N N . ASP B 1 309 ? -10.133 3.656 -9.562 1 94.69 309 ASP B N 1
ATOM 5150 C CA . ASP B 1 309 ? -10.828 3.475 -10.836 1 94.69 309 ASP B CA 1
ATOM 5151 C C . ASP B 1 309 ? -11.086 4.816 -11.516 1 94.69 309 ASP B C 1
ATOM 5153 O O . ASP B 1 309 ? -10.836 4.969 -12.711 1 94.69 309 ASP B O 1
ATOM 5157 N N . GLN B 1 310 ? -11.547 5.773 -10.734 1 93.12 310 GLN B N 1
ATOM 5158 C CA . GLN B 1 310 ? -11.836 7.094 -11.289 1 93.12 310 GLN B CA 1
ATOM 5159 C C . GLN B 1 310 ? -10.562 7.785 -11.758 1 93.12 310 GLN B C 1
ATOM 5161 O O . GLN B 1 310 ? -10.539 8.375 -12.844 1 93.12 310 GLN B O 1
ATOM 5166 N N . MET B 1 311 ? -9.5 7.723 -10.977 1 90.69 311 MET B N 1
ATOM 5167 C CA . MET B 1 311 ? -8.219 8.305 -11.359 1 90.69 311 MET B CA 1
ATOM 5168 C C . MET B 1 311 ? -7.711 7.691 -12.664 1 90.69 311 MET B C 1
ATOM 5170 O O . MET B 1 311 ? -7.223 8.406 -13.547 1 90.69 311 MET B O 1
ATOM 5174 N N . ASN B 1 312 ? -7.852 6.406 -12.75 1 88.62 312 ASN B N 1
ATOM 5175 C CA . ASN B 1 312 ? -7.367 5.684 -13.922 1 88.62 312 ASN B CA 1
ATOM 5176 C C . ASN B 1 312 ? -8.242 5.945 -15.148 1 88.62 312 ASN B C 1
ATOM 5178 O O . ASN B 1 312 ? -7.738 6.312 -16.203 1 88.62 312 ASN B O 1
ATOM 5182 N N . SER B 1 313 ? -9.516 5.844 -15.039 1 87.88 313 SER B N 1
ATOM 5183 C CA . SER B 1 313 ? -10.445 5.883 -16.156 1 87.88 313 SER B CA 1
ATOM 5184 C C . SER B 1 313 ? -10.695 7.316 -16.625 1 87.88 313 SER B C 1
ATOM 5186 O O . SER B 1 313 ? -10.82 7.578 -17.812 1 87.88 313 SER B O 1
ATOM 5188 N N . GLN B 1 314 ? -10.695 8.312 -15.703 1 85.94 314 GLN B N 1
ATOM 5189 C CA . GLN B 1 314 ? -11.078 9.672 -16.062 1 85.94 314 GLN B CA 1
ATOM 5190 C C . GLN B 1 314 ? -9.852 10.562 -16.25 1 85.94 314 GLN B C 1
ATOM 5192 O O . GLN B 1 314 ? -9.891 11.531 -17 1 85.94 314 GLN B O 1
ATOM 5197 N N . VAL B 1 315 ? -8.82 10.258 -15.531 1 83.88 315 VAL B N 1
ATOM 5198 C CA . VAL B 1 315 ? -7.672 11.164 -15.531 1 83.88 315 VAL B CA 1
ATOM 5199 C C . VAL B 1 315 ? -6.477 10.477 -16.188 1 83.88 315 VAL B C 1
ATOM 5201 O O . VAL B 1 315 ? -5.527 11.148 -16.609 1 83.88 315 VAL B O 1
ATOM 5204 N N . GLY B 1 316 ? -6.449 9.18 -16.312 1 82.38 316 GLY B N 1
ATOM 5205 C CA . GLY B 1 316 ? -5.324 8.453 -16.875 1 82.38 316 GLY B CA 1
ATOM 5206 C C . GLY B 1 316 ? -4.137 8.375 -15.938 1 82.38 316 GLY B C 1
ATOM 5207 O O . GLY B 1 316 ? -2.99 8.266 -16.391 1 82.38 316 GLY B O 1
ATOM 5208 N N . MET B 1 317 ? -4.387 8.5 -14.641 1 83.94 317 MET B N 1
ATOM 5209 C CA . MET B 1 317 ? -3.338 8.414 -13.633 1 83.94 317 MET B CA 1
ATOM 5210 C C . MET B 1 317 ? -3.559 7.219 -12.719 1 83.94 317 MET B C 1
ATOM 5212 O O . MET B 1 317 ? -4.688 6.742 -12.562 1 83.94 317 MET B O 1
ATOM 5216 N N . VAL B 1 318 ? -2.477 6.793 -12.211 1 87.69 318 VAL B N 1
ATOM 5217 C CA . VAL B 1 318 ? -2.553 5.656 -11.297 1 87.69 318 VAL B CA 1
ATOM 5218 C C . VAL B 1 318 ? -2.289 6.117 -9.867 1 87.69 318 VAL B C 1
ATOM 5220 O O . VAL B 1 318 ? -1.236 6.691 -9.578 1 87.69 318 VAL B O 1
ATOM 5223 N N . SER B 1 319 ? -3.279 5.926 -9.047 1 90.56 319 SER B N 1
ATOM 5224 C CA . SER B 1 319 ? -3.119 6.148 -7.617 1 90.56 319 SER B CA 1
ATOM 5225 C C . SER B 1 319 ? -2.857 4.84 -6.879 1 90.56 319 SER B C 1
ATOM 5227 O O . SER B 1 319 ? -3.111 3.76 -7.414 1 90.56 319 SER B O 1
ATOM 5229 N N . SER B 1 320 ? -2.309 4.969 -5.719 1 90.88 320 SER B N 1
ATOM 5230 C CA . SER B 1 320 ? -1.933 3.758 -5 1 90.88 320 SER B CA 1
ATOM 5231 C C . SER B 1 320 ? -2.354 3.83 -3.535 1 90.88 320 SER B C 1
ATOM 5233 O O . SER B 1 320 ? -2.416 4.918 -2.955 1 90.88 320 SER B O 1
ATOM 5235 N N . ASN B 1 321 ? -2.658 2.641 -2.969 1 93.5 321 ASN B N 1
ATOM 5236 C CA . ASN B 1 321 ? -3.055 2.488 -1.573 1 93.5 321 ASN B CA 1
ATOM 5237 C C . ASN B 1 321 ? -2.121 1.538 -0.827 1 93.5 321 ASN B C 1
ATOM 5239 O O . ASN B 1 321 ? -1.828 0.443 -1.309 1 93.5 321 ASN B O 1
ATOM 5243 N N . HIS B 1 322 ? -1.667 2.029 0.273 1 91.88 322 HIS B N 1
ATOM 5244 C CA . HIS B 1 322 ? -0.841 1.234 1.175 1 91.88 322 HIS B CA 1
ATOM 5245 C C . HIS B 1 322 ? -1.522 1.05 2.527 1 91.88 322 HIS B C 1
ATOM 5247 O O . HIS B 1 322 ? -1.931 2.025 3.16 1 91.88 322 HIS B O 1
ATOM 5253 N N . SER B 1 323 ? -1.593 -0.271 2.963 1 94.25 323 SER B N 1
ATOM 5254 C CA . SER B 1 323 ? -2.389 -0.487 4.168 1 94.25 323 SER B CA 1
ATOM 5255 C C . SER B 1 323 ? -1.747 -1.531 5.074 1 94.25 323 SER B C 1
ATOM 5257 O O . SER B 1 323 ? -1.27 -2.564 4.598 1 94.25 323 SER B O 1
ATOM 5259 N N . THR B 1 324 ? -1.695 -1.188 6.312 1 94.12 324 THR B N 1
ATOM 5260 C CA . THR B 1 324 ? -1.409 -2.15 7.371 1 94.12 324 THR B CA 1
ATOM 5261 C C . THR B 1 324 ? -2.594 -2.271 8.328 1 94.12 324 THR B C 1
ATOM 5263 O O . THR B 1 324 ? -2.426 -2.66 9.484 1 94.12 324 THR B O 1
ATOM 5266 N N . LEU B 1 325 ? -3.762 -1.869 7.859 1 95.81 325 LEU B N 1
ATOM 5267 C CA . LEU B 1 325 ? -4.973 -1.957 8.664 1 95.81 325 LEU B CA 1
ATOM 5268 C C . LEU B 1 325 ? -5.277 -3.406 9.031 1 95.81 325 LEU B C 1
ATOM 5270 O O . LEU B 1 325 ? -5.117 -4.309 8.211 1 95.81 325 LEU B O 1
ATOM 5274 N N . THR B 1 326 ? -5.777 -3.543 10.203 1 95.12 326 THR B N 1
ATOM 5275 C CA . THR B 1 326 ? -6.027 -4.891 10.703 1 95.12 326 THR B CA 1
ATOM 5276 C C . THR B 1 326 ? -7.527 -5.156 10.805 1 95.12 326 THR B C 1
ATOM 5278 O O . THR B 1 326 ? -7.945 -6.281 11.078 1 95.12 326 THR B O 1
ATOM 5281 N N . LYS B 1 327 ? -8.312 -4.172 10.617 1 94.75 327 LYS B N 1
ATOM 5282 C CA . LYS B 1 327 ? -9.766 -4.273 10.703 1 94.75 327 LYS B CA 1
ATOM 5283 C C . LYS B 1 327 ? -10.43 -3.484 9.578 1 94.75 327 LYS B C 1
ATOM 5285 O O . LYS B 1 327 ? -9.789 -2.666 8.914 1 94.75 327 LYS B O 1
ATOM 5290 N N . ASP B 1 328 ? -11.695 -3.818 9.398 1 92.69 328 ASP B N 1
ATOM 5291 C CA . ASP B 1 328 ? -12.492 -3.029 8.469 1 92.69 328 ASP B CA 1
ATOM 5292 C C . ASP B 1 328 ? -12.805 -1.65 9.039 1 92.69 328 ASP B C 1
ATOM 5294 O O . ASP B 1 328 ? -13.023 -1.51 10.25 1 92.69 328 ASP B O 1
ATOM 5298 N N . LEU B 1 329 ? -12.828 -0.679 8.18 1 95.88 329 LEU B N 1
ATOM 5299 C CA . LEU B 1 329 ? -13.086 0.689 8.617 1 95.88 329 LEU B CA 1
ATOM 5300 C C . LEU B 1 329 ? -14.305 1.266 7.914 1 95.88 329 LEU B C 1
ATOM 5302 O O . LEU B 1 329 ? -14.352 1.31 6.68 1 95.88 329 LEU B O 1
ATOM 5306 N N . TYR B 1 330 ? -15.297 1.637 8.695 1 92.94 330 TYR B N 1
ATOM 5307 C CA . TYR B 1 330 ? -16.516 2.303 8.234 1 92.94 330 TYR B CA 1
ATOM 5308 C C . TYR B 1 330 ? -16.703 3.637 8.945 1 92.94 330 TYR B C 1
ATOM 5310 O O . TYR B 1 330 ? -16.219 3.828 10.062 1 92.94 330 TYR B O 1
ATOM 5318 N N . PHE B 1 331 ? -17.359 4.574 8.258 1 94.5 331 PHE B N 1
ATOM 5319 C CA . PHE B 1 331 ? -17.781 5.816 8.891 1 94.5 331 PHE B CA 1
ATOM 5320 C C . PHE B 1 331 ? -19.281 5.801 9.172 1 94.5 331 PHE B C 1
ATOM 5322 O O . PHE B 1 331 ? -20.078 6.352 8.398 1 94.5 331 PHE B O 1
ATOM 5329 N N . PRO B 1 332 ? -19.641 5.215 10.281 1 87.69 332 PRO B N 1
ATOM 5330 C CA . PRO B 1 332 ? -21.062 5.082 10.57 1 87.69 332 PRO B CA 1
ATOM 5331 C C . PRO B 1 332 ? -21.75 6.43 10.797 1 87.69 332 PRO B C 1
ATOM 5333 O O . PRO B 1 332 ? -21.094 7.406 11.156 1 87.69 332 PRO B O 1
ATOM 5336 N N . THR B 1 333 ? -23.078 6.438 10.43 1 80.31 333 THR B N 1
ATOM 5337 C CA . THR B 1 333 ? -23.875 7.637 10.656 1 80.31 333 THR B CA 1
ATOM 5338 C C . THR B 1 333 ? -24.172 7.828 12.141 1 80.31 333 THR B C 1
ATOM 5340 O O . THR B 1 333 ? -24.359 6.852 12.867 1 80.31 333 THR B O 1
ATOM 5343 N N . ASN B 1 334 ? -23.703 8.797 12.812 1 57.19 334 ASN B N 1
ATOM 5344 C CA . ASN B 1 334 ? -24.109 9.008 14.195 1 57.19 334 ASN B CA 1
ATOM 5345 C C . ASN B 1 334 ? -25.609 9.172 14.328 1 57.19 334 ASN B C 1
ATOM 5347 O O . ASN B 1 334 ? -26.25 9.773 13.453 1 57.19 334 ASN B O 1
#

Organism: Branchiostoma floridae (NCBI:txid7739)

Foldseek 3Di:
DDPPPPPPPPPVPVVVVVVVVVVVVVVVVVVVVVVVVVVVVVVVVVVVVVVVVVVVVVVVVVVVCVLADPPCPPVVVVLVVVVVVVVVVVVPPPPDPDDPVVVPDFAEFDQPFQQQFEEEEEAEQAADQFHGNAQQVVLVVLVQVLVVQLRHHYHYHYQAAPVVLLVVLLVLLVDAGLRHQEAHYEYAAADALAWHAGRHGRTYGPVSSVVSNACSSRVSCPPGAYEYEYHHFPACRVPPDDPPPPCPVLVPRPPPPPGARYKYKYLAHPDDHQPPDNNHGLLSVLLSVLCVVCQQPDWPVVSSVVSQVCCCVPVVGGMDMDHRYRHTYGSHDD/DDDPPPPPPPPVPVVVVVVVVVVVVVVVVVVVVVVVVVVVVVVVVVCVVVVVVVVVVVCVVVVVCVVVPPPCPPVVVVVVVVVVVVVVVVVPPPPDPDPPVVVPDFAEFDQPFQQQFAEEEEAEQAADQFDGNALQVVLVVLVQVLVVQLRHHYHYHYQAAPVVLLVVLLVLLVDAGLRHQEAHYEYAAADALAWHAGRHGDTDGPVSSCVSNACVSRVNCPPGAYEYEYHHFPACSVVPDPDDDPCPCLVPRPPPPPGARYKYKYLAHPDDHQPPDNNHGLLSVLLSVLCVVCQAPDWPVVSSVVSQVCCCVPVVGGMDMDHRYRHTYGSHDD

Sequence (668 aa):
MTTKKSRFPSDWNPCRLRLACLNRMLTHTEERLAEMRERVLALTQKLDNVTQEKEELQARVEEFERRQGLSPDETVRAMESENERLRHELYKKRHDPVSQKDCMRSKSYEMSHKPRGLAVIINNTKFIRLQERVGAEEDTDRVASLFQQLHFDVVSHSNLDHAKMVDVFIQLGQADHSNYDCFVCCIMSHGTSSKVFSSNDVGIDICELMKHVKMERCPSLKGKPKLFFIQACQGEAVQGRALDNGTHDSKQFSFMSHEADIFLGLSTVSGFVSKRNCDGAPYIRFLTEVFGEFGHEHELMTMMGMICDQMNSQVGMVSSNHSTLTKDLYFPTNMTTKKSRFPSDWNPCRLRLACLNRMLTHTEERLAEMRERVLALTQKLDNVTQEKEELQARVEEFERRQGLSPDETVRAMESENERLRHELYKKRHDPVSQKDCMRSKSYEMSHKPRGLAVIINNTKFIRLQERVGAEEDTDRVASLFQQLHFDVVSHSNLDHAKMVDVFIQLGQADHSNYDCFVCCIMSHGTSSKVFSSNDVGIDICELMKHVKMERCPSLKGKPKLFFIQACQGEAVQGRALDNGTHDSKQFSFMSHEADIFLGLSTVSGFVSKRNCDGAPYIRFLTEVFGEFGHEHELMTMMGMICDQMNSQVGMVSSNHSTLTKDLYFPTN

Solvent-accessible surface area (backbone atoms only — not comparable to full-atom values): 34750 Å² total; per-residue (Å²): 139,83,81,80,78,77,77,70,82,72,78,76,47,69,56,57,57,52,41,52,52,44,48,49,50,36,51,50,44,48,50,50,35,50,50,40,50,50,47,36,50,52,47,48,49,49,35,48,49,47,44,46,50,35,45,50,50,41,46,52,45,40,55,57,35,52,59,55,49,79,87,65,63,72,64,49,56,57,48,51,56,51,49,53,51,51,51,57,57,58,66,66,71,64,72,71,81,74,63,71,72,77,66,58,53,78,44,65,57,70,46,76,43,88,42,20,18,46,33,39,35,40,41,32,38,50,42,74,79,47,68,63,42,76,50,44,68,58,42,54,54,47,51,48,51,45,42,44,73,69,38,28,45,73,48,77,45,66,48,40,36,55,67,55,48,53,48,52,33,49,49,58,10,69,46,83,40,70,71,33,31,35,41,35,37,37,41,38,27,45,24,50,58,40,27,38,33,22,19,66,63,39,59,36,41,48,63,64,51,50,52,28,58,31,47,91,52,12,60,51,42,54,94,28,46,36,40,35,40,37,42,29,38,41,59,70,55,72,59,74,64,83,76,55,68,28,18,46,54,72,57,30,22,36,70,59,60,74,46,66,23,32,35,40,36,34,45,43,29,75,84,54,63,63,77,76,56,76,86,32,55,64,59,59,52,43,48,42,51,48,44,67,74,34,31,62,74,43,44,50,69,59,50,51,17,34,39,24,30,46,34,36,76,77,70,70,37,31,26,40,38,36,35,21,36,38,43,46,46,56,48,60,80,128,140,81,83,83,81,82,79,72,86,71,83,75,51,66,59,57,54,51,42,51,50,46,49,48,50,35,51,50,44,48,50,50,34,50,50,40,49,49,47,37,50,50,44,48,48,47,32,50,51,46,45,48,47,34,47,48,49,40,48,50,44,40,51,28,13,47,52,21,41,70,79,44,59,67,62,39,44,48,45,47,49,46,48,50,47,50,49,52,55,56,64,64,68,63,70,69,84,73,63,71,71,77,66,57,54,78,44,66,56,68,46,77,43,88,43,19,18,47,33,40,36,39,42,33,39,52,43,74,80,49,72,62,43,76,50,42,66,57,42,53,53,48,52,47,53,44,41,44,72,69,38,26,46,73,48,79,47,67,47,40,35,55,69,54,48,52,48,52,33,50,50,58,10,71,46,84,39,69,72,33,29,34,41,37,37,35,42,36,26,46,24,49,54,40,27,39,31,22,18,66,62,38,75,40,49,49,64,66,52,50,52,29,59,30,48,92,54,11,61,51,42,54,94,28,45,36,40,36,40,37,43,29,40,41,57,63,64,68,62,71,71,83,60,82,73,82,59,69,66,71,58,30,21,33,72,60,60,75,47,66,25,31,36,40,37,35,47,42,28,75,82,53,61,62,77,74,57,76,86,31,55,65,59,58,51,42,48,43,51,49,44,68,72,36,32,65,75,43,44,50,68,58,52,50,17,35,40,24,30,46,34,37,74,75,68,70,37,31,26,40,37,36,36,21,35,38,44,46,46,56,48,60,79,127

Nearest PDB structures (foldseek):
  4prz-assembly1_A  TM=8.660E-01  e=1.803E-22  Homo sapiens
  4ps1-assembly1_A  TM=8.651E-01  e=2.316E-22  Homo sapiens
  4jj7-assembly1_A  TM=8.662E-01  e=2.316E-22  Homo sapiens
  4ps1-assembly2_B  TM=8.670E-01  e=4.335E-22  Homo sapiens
  4ps1-assembly4_D  TM=8.646E-01  e=7.157E-22  Homo sapiens